Protein AF-A0AAV1GQ36-F1 (afdb_monomer_lite)

Organism: Xyrichtys novacula (NCBI:txid13765)

Radius of gyration: 69.67 Å; chains: 1; bounding box: 170×69×210 Å

Structure (mmCIF, N/CA/C/O backbone):
data_AF-A0AAV1GQ36-F1
#
_entry.id   AF-A0AAV1GQ36-F1
#
loop_
_atom_site.group_PDB
_atom_site.id
_atom_site.type_symbol
_atom_site.label_atom_id
_atom_site.label_alt_id
_atom_site.label_comp_id
_atom_site.label_asym_id
_atom_site.label_entity_id
_atom_site.label_seq_id
_atom_site.pdbx_PDB_ins_code
_atom_site.Cartn_x
_atom_site.Cartn_y
_atom_site.Cartn_z
_atom_site.occupancy
_atom_site.B_iso_or_equiv
_atom_site.auth_seq_id
_atom_site.auth_comp_id
_atom_site.auth_asym_id
_atom_site.auth_atom_id
_atom_site.pdbx_PDB_model_num
ATOM 1 N N . MET A 1 1 ? -70.014 -0.701 8.619 1.00 39.78 1 MET A N 1
ATOM 2 C CA . MET A 1 1 ? -69.389 0.276 7.698 1.00 39.78 1 MET A CA 1
ATOM 3 C C . MET A 1 1 ? -68.116 -0.333 7.129 1.00 39.78 1 MET A C 1
ATOM 5 O O . MET A 1 1 ? -67.478 -1.120 7.813 1.00 39.78 1 MET A O 1
ATOM 9 N N . LYS A 1 2 ? -67.851 -0.074 5.847 1.00 36.38 2 LYS A N 1
ATOM 10 C CA . LYS A 1 2 ? -66.906 -0.788 4.976 1.00 36.38 2 LYS A CA 1
ATOM 11 C C . LYS A 1 2 ? -65.438 -0.656 5.420 1.00 36.38 2 LYS A C 1
ATOM 13 O O . LYS A 1 2 ? -64.993 0.421 5.794 1.00 36.38 2 LYS A O 1
ATOM 18 N N . THR A 1 3 ? -64.705 -1.758 5.288 1.00 39.88 3 THR A N 1
ATOM 19 C CA . THR A 1 3 ? -63.235 -1.876 5.247 1.00 39.88 3 THR A CA 1
ATOM 20 C C . THR A 1 3 ? -62.579 -0.976 4.193 1.00 39.88 3 THR A C 1
ATOM 22 O O . THR A 1 3 ? -63.146 -0.843 3.106 1.00 39.88 3 THR A O 1
ATOM 25 N N . PRO A 1 4 ? -61.300 -0.601 4.390 1.00 42.28 4 PRO A N 1
ATOM 26 C CA . PRO A 1 4 ? -60.340 -0.498 3.302 1.00 42.28 4 PRO A CA 1
ATOM 27 C C . PRO A 1 4 ? -59.207 -1.523 3.506 1.00 42.28 4 PRO A C 1
ATOM 29 O O . PRO A 1 4 ? -58.117 -1.211 3.969 1.00 42.28 4 PRO A O 1
ATOM 32 N N . GLN A 1 5 ? -59.471 -2.782 3.149 1.00 40.34 5 GLN A N 1
ATOM 33 C CA . GLN A 1 5 ? -58.431 -3.738 2.757 1.00 40.34 5 GLN A CA 1
ATOM 34 C C . GLN A 1 5 ? -58.323 -3.647 1.235 1.00 40.34 5 GLN A C 1
ATOM 36 O O . GLN A 1 5 ? -59.136 -4.274 0.561 1.00 40.34 5 GLN A O 1
ATOM 41 N N . LYS A 1 6 ? -57.393 -2.851 0.687 1.00 45.16 6 LYS A N 1
ATOM 42 C CA . LYS A 1 6 ? -56.915 -2.965 -0.711 1.00 45.16 6 LYS A CA 1
ATOM 43 C C . LYS A 1 6 ? -55.876 -1.891 -1.058 1.00 45.16 6 LYS A C 1
ATOM 45 O O . LYS A 1 6 ? -56.090 -1.126 -1.976 1.00 45.16 6 LYS A O 1
ATOM 50 N N . GLU A 1 7 ? -54.732 -1.848 -0.375 1.00 39.84 7 GLU A N 1
ATOM 51 C CA . GLU A 1 7 ? -53.560 -1.146 -0.941 1.00 39.84 7 GLU A CA 1
ATOM 52 C C . GLU A 1 7 ? -52.252 -1.494 -0.225 1.00 39.84 7 GLU A C 1
ATOM 54 O O . GLU A 1 7 ? -51.577 -0.646 0.325 1.00 39.84 7 GLU A O 1
ATOM 59 N N . CYS A 1 8 ? -51.889 -2.779 -0.178 1.00 35.12 8 CYS A N 1
ATOM 60 C CA . CYS A 1 8 ? -50.543 -3.188 0.263 1.00 35.12 8 CYS A CA 1
ATOM 61 C C . CYS A 1 8 ? -50.135 -4.562 -0.300 1.00 35.12 8 CYS A C 1
ATOM 63 O O . CYS A 1 8 ? -49.409 -5.321 0.330 1.00 35.12 8 CYS A O 1
ATOM 65 N N . ARG A 1 9 ? -50.623 -4.932 -1.494 1.00 39.19 9 ARG A N 1
ATOM 66 C CA . ARG A 1 9 ? -50.163 -6.146 -2.207 1.00 39.19 9 ARG A CA 1
ATOM 67 C C . ARG A 1 9 ? -49.151 -5.861 -3.325 1.00 39.19 9 ARG A C 1
ATOM 69 O O . ARG A 1 9 ? -48.693 -6.800 -3.962 1.00 39.19 9 ARG A O 1
ATOM 76 N N . GLY A 1 10 ? -48.768 -4.598 -3.535 1.00 38.41 10 GLY A N 1
ATOM 77 C CA . GLY A 1 10 ? -47.842 -4.190 -4.601 1.00 38.41 10 GLY A CA 1
ATOM 78 C C . GLY A 1 10 ? -46.367 -4.052 -4.204 1.00 38.41 10 GLY A C 1
ATOM 79 O O . GLY A 1 10 ? -45.522 -3.996 -5.087 1.00 38.41 10 GLY A O 1
ATOM 80 N N . GLN A 1 11 ? -46.022 -4.016 -2.911 1.00 38.72 11 GLN A N 1
ATOM 81 C CA . GLN A 1 11 ? -44.650 -3.693 -2.469 1.00 38.72 11 GLN A CA 1
ATOM 82 C C . GLN A 1 11 ? -43.833 -4.888 -1.955 1.00 38.72 11 GLN A C 1
ATOM 84 O O . GLN A 1 11 ? -42.643 -4.746 -1.694 1.00 38.72 11 GLN A O 1
ATOM 89 N N . LEU A 1 12 ? -44.414 -6.092 -1.883 1.00 42.72 12 LEU A N 1
ATOM 90 C CA . LEU A 1 12 ? -43.691 -7.279 -1.403 1.00 42.72 12 LEU A CA 1
ATOM 91 C C . LEU A 1 12 ? -42.975 -8.087 -2.502 1.00 42.72 12 LEU A C 1
ATOM 93 O O . LEU A 1 12 ? -42.303 -9.064 -2.183 1.00 42.72 12 LEU A O 1
ATOM 97 N N . LEU A 1 13 ? -43.099 -7.709 -3.782 1.00 41.47 13 LEU A N 1
ATOM 98 C CA . LEU A 1 13 ? -42.441 -8.423 -4.891 1.00 41.47 13 LEU A CA 1
ATOM 99 C C . LEU A 1 13 ? -41.113 -7.802 -5.357 1.00 41.47 13 LEU A C 1
ATOM 101 O O . LEU A 1 13 ? -40.387 -8.451 -6.106 1.00 41.47 13 LEU A O 1
ATOM 105 N N . GLN A 1 14 ? -40.752 -6.601 -4.896 1.00 42.00 14 GLN A N 1
ATOM 106 C CA . GLN A 1 14 ? -39.452 -5.991 -5.211 1.00 42.00 14 GLN A CA 1
ATOM 107 C C . GLN A 1 14 ? -38.242 -6.512 -4.400 1.00 42.00 14 GLN A C 1
ATOM 109 O O . GLN A 1 14 ? -37.135 -6.460 -4.937 1.00 42.00 14 GLN A O 1
ATOM 114 N N . PRO A 1 15 ? -38.365 -7.085 -3.181 1.00 50.03 15 PRO A N 1
ATOM 115 C CA . PRO A 1 15 ? -37.188 -7.608 -2.478 1.00 50.03 15 PRO A CA 1
ATOM 116 C C . PRO A 1 15 ? -36.646 -8.913 -3.085 1.00 50.03 15 PRO A C 1
ATOM 118 O O . PRO A 1 15 ? -35.447 -9.174 -3.021 1.00 50.03 15 PRO A O 1
ATOM 121 N N . LEU A 1 16 ? -37.500 -9.749 -3.693 1.00 46.34 16 LEU A N 1
ATOM 122 C CA . LEU A 1 16 ? -37.088 -11.083 -4.154 1.00 46.34 16 LEU A CA 1
ATOM 123 C C . LEU A 1 16 ? -36.251 -11.068 -5.443 1.00 46.34 16 LEU A C 1
ATOM 125 O O . LEU A 1 16 ? -35.459 -11.987 -5.660 1.00 46.34 16 LEU A O 1
ATOM 129 N N . THR A 1 17 ? -36.389 -10.046 -6.290 1.00 51.72 17 THR A N 1
ATOM 130 C CA . THR A 1 17 ? -35.597 -9.920 -7.525 1.00 51.72 17 THR A CA 1
ATOM 131 C C . THR A 1 17 ? -34.164 -9.469 -7.237 1.00 51.72 17 THR A C 1
ATOM 133 O O . THR A 1 17 ? -33.229 -10.022 -7.816 1.00 51.72 17 THR A O 1
ATOM 136 N N . HIS A 1 18 ? -33.964 -8.569 -6.268 1.00 52.56 18 HIS A N 1
ATOM 137 C CA . HIS A 1 18 ? -32.628 -8.146 -5.828 1.00 52.56 18 HIS A CA 1
ATOM 138 C C . HIS A 1 18 ? -31.873 -9.232 -5.048 1.00 52.56 18 HIS A C 1
ATOM 140 O O . HIS A 1 18 ? -30.660 -9.359 -5.200 1.00 52.56 18 HIS A O 1
ATOM 146 N N . ILE A 1 19 ? -32.577 -10.069 -4.278 1.00 55.12 19 ILE A N 1
ATOM 147 C CA . ILE A 1 19 ? -31.962 -11.183 -3.535 1.00 55.12 19 ILE A CA 1
ATOM 148 C C . ILE A 1 19 ? -31.411 -12.260 -4.487 1.00 55.12 19 ILE A C 1
ATOM 150 O O . ILE A 1 19 ? -30.317 -12.778 -4.264 1.00 55.12 19 ILE A O 1
ATOM 154 N N . LYS A 1 20 ? -32.117 -12.561 -5.588 1.00 53.84 20 LYS A N 1
ATOM 155 C CA . LYS A 1 20 ? -31.629 -13.508 -6.608 1.00 53.84 20 LYS A CA 1
ATOM 156 C C . LYS A 1 20 ? -30.430 -12.968 -7.395 1.00 53.84 20 LYS A C 1
ATOM 158 O O . LYS A 1 20 ? -29.515 -13.734 -7.682 1.00 53.84 20 LYS A O 1
ATOM 163 N N . TYR A 1 21 ? -30.402 -11.666 -7.693 1.00 53.19 21 TYR A N 1
ATOM 164 C CA . TYR A 1 21 ? -29.265 -11.023 -8.367 1.00 53.19 21 TYR A CA 1
ATOM 165 C C . TYR A 1 21 ? -28.006 -10.969 -7.483 1.00 53.19 21 TYR A C 1
ATOM 167 O O . TYR A 1 21 ? -26.907 -11.227 -7.966 1.00 53.19 21 TYR A O 1
ATOM 175 N N . ALA A 1 22 ? -28.157 -10.702 -6.180 1.00 54.00 22 ALA A N 1
ATOM 176 C CA . ALA A 1 22 ? -27.039 -10.659 -5.233 1.00 54.00 22 ALA A CA 1
ATOM 177 C C . ALA A 1 22 ? -26.402 -12.042 -4.986 1.00 54.00 22 ALA A C 1
ATOM 179 O O . ALA A 1 22 ? -25.180 -12.146 -4.890 1.00 54.00 22 ALA A O 1
ATOM 180 N N . HIS A 1 23 ? -27.206 -13.112 -4.949 1.00 56.66 23 HIS A N 1
ATOM 181 C CA . HIS A 1 23 ? -26.699 -14.484 -4.825 1.00 56.66 23 HIS A CA 1
ATOM 182 C C . HIS A 1 23 ? -25.901 -14.938 -6.063 1.00 56.66 23 HIS A C 1
ATOM 184 O O . HIS A 1 23 ? -24.968 -15.725 -5.932 1.00 56.66 23 HIS A O 1
ATOM 190 N N . GLY A 1 24 ? -26.257 -14.461 -7.262 1.00 54.91 24 GLY A N 1
ATOM 191 C CA . GLY A 1 24 ? -25.599 -14.848 -8.517 1.00 54.91 24 GLY A CA 1
ATOM 192 C C . GLY A 1 24 ? -24.233 -14.196 -8.759 1.00 54.91 24 GLY A C 1
ATOM 193 O O . GLY A 1 24 ? -23.410 -14.777 -9.457 1.00 54.91 24 GLY A O 1
ATOM 194 N N . LEU A 1 25 ? -23.982 -13.015 -8.182 1.00 56.53 25 LEU A N 1
ATOM 195 C CA . LEU A 1 25 ? -22.730 -12.271 -8.369 1.00 56.53 25 LEU A CA 1
ATOM 196 C C . LEU A 1 25 ? -21.702 -12.538 -7.257 1.00 56.53 25 LEU A C 1
ATOM 198 O O . LEU A 1 25 ? -20.512 -12.582 -7.548 1.00 56.53 25 LEU A O 1
ATOM 202 N N . PHE A 1 26 ? -22.142 -12.747 -6.006 1.00 50.28 26 PHE A N 1
ATOM 203 C CA . PHE A 1 26 ? -21.248 -12.966 -4.855 1.00 50.28 26 PHE A CA 1
ATOM 204 C C . PHE A 1 26 ? -21.847 -13.955 -3.830 1.00 50.28 26 PHE A C 1
ATOM 206 O O . PHE A 1 26 ? -22.347 -13.545 -2.774 1.00 50.28 26 PHE A O 1
ATOM 213 N N . PRO A 1 27 ? -21.787 -15.272 -4.107 1.00 59.19 27 PRO A N 1
ATOM 214 C CA . PRO A 1 27 ? -22.403 -16.310 -3.273 1.00 59.19 27 PRO A CA 1
ATOM 215 C C . PRO A 1 27 ? -21.868 -16.336 -1.834 1.00 59.19 27 PRO A C 1
ATOM 217 O O . PRO A 1 27 ? -22.624 -16.574 -0.889 1.00 59.19 27 PRO A O 1
ATOM 220 N N . ASP A 1 28 ? -20.577 -16.054 -1.650 1.00 55.12 28 ASP A N 1
ATOM 221 C CA . ASP A 1 28 ? -19.912 -16.120 -0.344 1.00 55.12 28 ASP A CA 1
ATOM 222 C C . ASP A 1 28 ? -20.306 -14.962 0.576 1.00 55.12 28 ASP A C 1
ATOM 224 O O . ASP A 1 28 ? -20.561 -15.161 1.765 1.00 55.12 28 ASP A O 1
ATOM 228 N N . VAL A 1 29 ? -20.447 -13.756 0.020 1.00 61.28 29 VAL A N 1
ATOM 229 C CA . VAL A 1 29 ? -20.850 -12.556 0.771 1.00 61.28 29 VAL A CA 1
ATOM 230 C C . VAL A 1 29 ? -22.297 -12.687 1.246 1.00 61.28 29 VAL A C 1
ATOM 232 O O . VAL A 1 29 ? -22.615 -12.374 2.395 1.00 61.28 29 VAL A O 1
ATOM 235 N N . PHE A 1 30 ? -23.172 -13.226 0.394 1.00 66.94 30 PHE A N 1
ATOM 236 C CA . PHE A 1 30 ? -24.571 -13.464 0.734 1.00 66.94 30 PHE A CA 1
ATOM 237 C C . PHE A 1 30 ? -24.736 -14.576 1.783 1.00 66.94 30 PHE A C 1
ATOM 239 O O . PHE A 1 30 ? -25.481 -14.408 2.752 1.00 66.94 30 PHE A O 1
ATOM 246 N N . ASN A 1 31 ? -23.991 -15.680 1.659 1.00 59.09 31 ASN A N 1
ATOM 247 C CA . ASN A 1 31 ? -23.973 -16.738 2.673 1.00 59.09 31 ASN A CA 1
ATOM 248 C C . ASN A 1 31 ? -23.419 -16.247 4.018 1.00 59.09 31 ASN A C 1
ATOM 250 O O . ASN A 1 31 ? -23.929 -16.632 5.072 1.00 59.09 31 ASN A O 1
ATOM 254 N N . HIS A 1 32 ? -22.412 -15.371 4.004 1.00 65.06 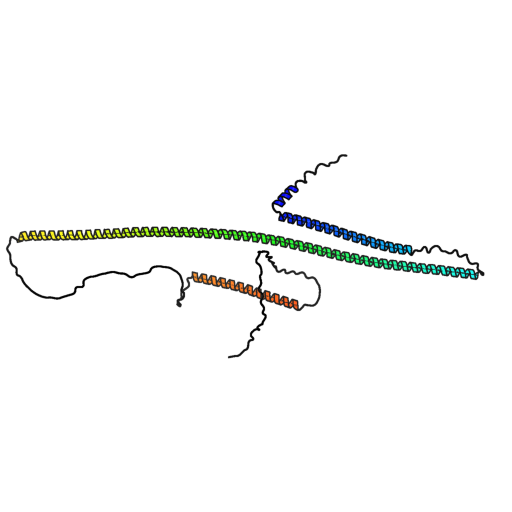32 HIS A N 1
ATOM 255 C CA . HIS A 1 32 ? -21.880 -14.755 5.217 1.00 65.06 32 HIS A CA 1
ATOM 256 C C . HIS A 1 32 ? -22.899 -13.810 5.876 1.00 65.06 32 HIS A C 1
ATOM 258 O O . HIS A 1 32 ? -23.087 -13.851 7.094 1.00 65.06 32 HIS A O 1
ATOM 264 N N . PHE A 1 33 ? -23.622 -13.013 5.084 1.00 65.69 33 PHE A N 1
ATOM 265 C CA . PHE A 1 33 ? -24.706 -12.160 5.572 1.00 65.69 33 PHE A CA 1
ATOM 266 C C . PHE A 1 33 ? -25.848 -12.979 6.190 1.00 65.69 33 PHE A C 1
ATOM 268 O O . PHE A 1 33 ? -26.255 -12.705 7.318 1.00 65.69 33 PHE A O 1
ATOM 275 N N . LEU A 1 34 ? -26.305 -14.043 5.522 1.00 63.66 34 LEU A N 1
ATOM 276 C CA . LEU A 1 34 ? -27.326 -14.952 6.056 1.00 63.66 34 LEU A CA 1
ATOM 277 C C . LEU A 1 34 ? -26.873 -15.655 7.337 1.00 63.66 34 LEU A C 1
ATOM 279 O O . LEU A 1 34 ? -27.647 -15.735 8.290 1.00 63.66 34 LEU A O 1
ATOM 283 N N . LYS A 1 35 ? -25.617 -16.118 7.400 1.00 62.22 35 LYS A N 1
ATOM 284 C CA . LYS A 1 35 ? -25.041 -16.673 8.634 1.00 62.22 35 LYS A CA 1
ATOM 285 C C . LYS A 1 35 ? -25.070 -15.651 9.764 1.00 62.22 35 LYS A C 1
ATOM 287 O O . LYS A 1 35 ? -25.457 -16.009 10.871 1.00 62.22 35 LYS A O 1
ATOM 292 N N . ARG A 1 36 ? -24.727 -14.390 9.492 1.00 61.44 36 ARG A N 1
ATOM 293 C CA . ARG A 1 36 ? -24.728 -13.313 10.492 1.00 61.44 36 ARG A CA 1
ATOM 294 C C . ARG A 1 36 ? -26.141 -12.957 10.956 1.00 61.44 36 ARG A C 1
ATOM 296 O O . ARG A 1 36 ? -26.355 -12.827 12.154 1.00 61.44 36 ARG A O 1
ATOM 303 N N . VAL A 1 37 ? -27.116 -12.887 10.048 1.00 61.72 37 VAL A N 1
ATOM 304 C CA . VAL A 1 37 ? -28.534 -12.663 10.387 1.00 61.72 37 VAL A CA 1
ATOM 305 C C . VAL A 1 37 ? -29.096 -13.825 11.210 1.00 61.72 37 VAL A C 1
ATOM 307 O O . VAL A 1 37 ? -29.755 -13.600 12.223 1.00 61.72 37 VAL A O 1
ATOM 310 N N . MET A 1 38 ? -28.791 -15.071 10.835 1.00 60.84 38 MET A N 1
ATOM 311 C CA . MET A 1 38 ? -29.192 -16.252 11.605 1.00 60.84 38 MET A CA 1
ATOM 312 C C . MET A 1 38 ? -28.519 -16.315 12.979 1.00 60.84 38 MET A C 1
ATOM 314 O O . MET A 1 38 ? -29.151 -16.764 13.931 1.00 60.84 38 MET A O 1
ATOM 318 N N . LEU A 1 39 ? -27.264 -15.869 13.095 1.00 61.69 39 LEU A N 1
ATOM 319 C CA . LEU A 1 39 ? -26.547 -15.805 14.368 1.00 61.69 39 LEU A CA 1
ATOM 320 C C . LEU A 1 39 ? -27.168 -14.748 15.289 1.00 61.69 39 LEU A C 1
ATOM 322 O O . LEU A 1 39 ? -27.527 -15.073 16.410 1.00 61.69 39 LEU A O 1
ATOM 326 N N . VAL A 1 40 ? -27.438 -13.542 14.777 1.00 59.97 40 VAL A N 1
ATOM 327 C CA . VAL A 1 40 ? -28.119 -12.474 15.533 1.00 59.97 40 VAL A CA 1
ATOM 328 C C . VAL A 1 40 ? -29.523 -12.902 15.968 1.00 59.97 40 VAL A C 1
ATOM 330 O O . VAL A 1 40 ? -29.928 -12.646 17.098 1.00 59.97 40 VAL A O 1
ATOM 333 N N . HIS A 1 41 ? -30.267 -13.603 15.109 1.00 64.25 41 HIS A N 1
ATOM 334 C CA . HIS A 1 41 ? -31.590 -14.118 15.463 1.00 64.25 41 HIS A CA 1
ATOM 335 C C . HIS A 1 41 ? -31.518 -15.271 16.481 1.00 64.25 41 HIS A C 1
ATOM 337 O O . HIS A 1 41 ? -32.409 -15.411 17.321 1.00 64.25 41 HIS A O 1
ATOM 343 N N . LYS A 1 42 ? -30.474 -16.111 16.431 1.00 59.62 42 LYS A N 1
ATOM 344 C CA . LYS A 1 42 ? -30.212 -17.122 17.465 1.00 59.62 42 LYS A CA 1
ATOM 345 C C . LYS A 1 42 ? -29.863 -16.461 18.793 1.00 59.62 42 LYS A C 1
ATOM 347 O O . LYS A 1 42 ? -30.484 -16.813 19.787 1.00 59.62 42 LYS A O 1
ATOM 352 N N . ASP A 1 43 ? -28.974 -15.475 18.797 1.00 66.81 43 ASP A N 1
ATOM 353 C CA . ASP A 1 43 ? -28.559 -14.753 20.001 1.00 66.81 43 ASP A CA 1
ATOM 354 C C . ASP A 1 43 ? -29.732 -13.992 20.631 1.00 66.81 43 ASP A C 1
ATOM 356 O O . ASP A 1 43 ? -29.927 -14.050 21.841 1.00 66.81 43 ASP A O 1
ATOM 360 N N . HIS A 1 44 ? -30.586 -13.358 19.819 1.00 63.34 44 HIS A N 1
ATOM 361 C CA . HIS A 1 44 ? -31.795 -12.693 20.308 1.00 63.34 44 HIS A CA 1
ATOM 362 C C . HIS A 1 44 ? -32.813 -13.686 20.891 1.00 63.34 44 HIS A C 1
ATOM 364 O O . HIS A 1 44 ? -33.415 -13.423 21.929 1.00 63.34 44 HIS A O 1
ATOM 370 N N . ARG A 1 45 ? -32.975 -14.863 20.270 1.00 64.56 45 ARG A N 1
ATOM 371 C CA . ARG A 1 45 ? -33.852 -15.923 20.789 1.00 64.56 45 ARG A CA 1
ATOM 372 C C . ARG A 1 45 ? -33.304 -16.547 22.073 1.00 64.56 45 ARG A C 1
ATOM 374 O O . ARG A 1 45 ? -34.094 -16.864 22.954 1.00 64.56 45 ARG A O 1
ATOM 381 N N . VAL A 1 46 ? -31.986 -16.714 22.183 1.00 61.88 46 VAL A N 1
ATOM 382 C CA . VAL A 1 46 ? -31.316 -17.164 23.412 1.00 61.88 46 VAL A CA 1
ATOM 383 C C . VAL A 1 46 ? -31.504 -16.123 24.511 1.00 61.88 46 VAL A C 1
ATOM 385 O O . VAL A 1 46 ? -31.953 -16.481 25.588 1.00 61.88 46 VAL A O 1
ATOM 388 N N . TYR A 1 47 ? -31.293 -14.840 24.218 1.00 63.62 47 TYR A N 1
ATOM 389 C CA . TYR A 1 47 ? -31.519 -13.748 25.166 1.00 63.62 47 TYR A CA 1
ATOM 390 C C . TYR A 1 47 ? -32.968 -13.696 25.682 1.00 63.62 47 TYR A C 1
ATOM 392 O O . TYR A 1 47 ? -33.196 -13.589 26.884 1.00 63.62 47 TYR A O 1
ATOM 400 N N . GLU A 1 48 ? -33.958 -13.835 24.795 1.00 64.94 48 GLU A N 1
ATOM 401 C CA . GLU A 1 48 ? -35.378 -13.913 25.169 1.00 64.94 48 GLU A CA 1
ATOM 402 C C . GLU A 1 48 ? -35.708 -15.159 26.007 1.00 64.94 48 GLU A C 1
ATOM 404 O O . GLU A 1 48 ? -36.534 -15.089 26.915 1.00 64.94 48 GLU A O 1
ATOM 409 N N . LEU A 1 49 ? -35.068 -16.300 25.733 1.00 60.78 49 LEU A N 1
ATOM 410 C CA . LEU A 1 49 ? -35.240 -17.524 26.522 1.00 60.78 49 LEU A CA 1
ATOM 411 C C . LEU A 1 49 ? -34.619 -17.385 27.914 1.00 60.78 49 LEU A C 1
ATOM 413 O O . LEU A 1 49 ? -35.293 -17.685 28.892 1.00 60.78 49 LEU A O 1
ATOM 417 N N . THR A 1 50 ? -33.400 -16.851 28.017 1.00 55.03 50 THR A N 1
ATOM 418 C CA . THR A 1 50 ? -32.725 -16.606 29.300 1.00 55.03 50 THR A CA 1
ATOM 419 C C . THR A 1 50 ? -33.492 -15.589 30.144 1.00 55.03 50 THR A C 1
ATOM 421 O O . THR A 1 50 ? -33.697 -15.806 31.333 1.00 55.03 50 THR A O 1
ATOM 424 N N . ARG A 1 51 ? -34.026 -14.526 29.528 1.00 62.59 51 ARG A N 1
ATOM 425 C CA . ARG A 1 51 ? -34.892 -13.554 30.211 1.00 62.59 51 ARG A CA 1
ATOM 426 C C . ARG A 1 51 ? -36.183 -14.194 30.734 1.00 62.59 51 ARG A C 1
ATOM 428 O O . ARG A 1 51 ? -36.618 -13.879 31.839 1.00 62.59 51 ARG A O 1
ATOM 435 N N . LYS A 1 52 ? -36.803 -15.087 29.955 1.00 66.56 52 LYS A N 1
ATOM 436 C CA . LYS A 1 52 ? -38.001 -15.831 30.381 1.00 66.56 52 LYS A CA 1
ATOM 437 C C . LYS A 1 52 ? -37.696 -16.842 31.485 1.00 66.56 52 LYS A C 1
ATOM 439 O O . LYS A 1 52 ? -38.519 -16.996 32.380 1.00 66.56 52 LYS A O 1
ATOM 444 N N . GLU A 1 53 ? -36.533 -17.491 31.457 1.00 63.84 53 GLU A N 1
ATOM 445 C CA . GLU A 1 53 ? -36.068 -18.379 32.531 1.00 63.84 53 GLU A CA 1
ATOM 446 C C . GLU A 1 53 ? -35.783 -17.612 33.829 1.00 63.84 53 GLU A C 1
ATOM 448 O O . GLU A 1 53 ? -36.207 -18.051 34.896 1.00 63.84 53 GLU A O 1
ATOM 453 N N . GLU A 1 54 ? -35.150 -16.437 33.760 1.00 64.12 54 GLU A N 1
ATOM 454 C CA . GLU A 1 54 ? -34.945 -15.566 34.927 1.00 64.12 54 GLU A CA 1
ATOM 455 C C . GLU A 1 54 ? -36.274 -15.065 35.506 1.00 64.12 54 GLU A C 1
ATOM 457 O O . GLU A 1 54 ? -36.474 -15.088 36.722 1.00 64.12 54 GLU A O 1
ATOM 462 N N . GLN A 1 55 ? -37.218 -14.675 34.645 1.00 60.50 55 GLN A N 1
ATOM 463 C CA . GLN A 1 55 ? -38.547 -14.236 35.068 1.00 60.50 55 GLN A CA 1
ATOM 464 C C . GLN A 1 55 ? -39.343 -15.379 35.719 1.00 60.50 55 GLN A C 1
ATOM 466 O O . GLN A 1 55 ? -39.913 -15.190 36.795 1.00 60.50 55 GLN A O 1
ATOM 471 N N . ALA A 1 56 ? -39.302 -16.584 35.142 1.00 64.94 56 ALA A N 1
ATOM 472 C CA . ALA A 1 56 ? -39.909 -17.777 35.729 1.00 64.94 56 ALA A CA 1
ATOM 473 C C . ALA A 1 56 ? -39.245 -18.169 37.063 1.00 64.94 56 ALA A C 1
ATOM 475 O O . ALA A 1 56 ? -39.932 -18.551 38.007 1.00 64.94 56 ALA A O 1
ATOM 476 N N . SER A 1 57 ? -37.921 -18.029 37.184 1.00 58.47 57 SER A N 1
ATOM 477 C CA . SER A 1 57 ? -37.182 -18.286 38.428 1.00 58.47 57 SER A CA 1
ATOM 478 C C . SER A 1 57 ? -37.576 -17.306 39.546 1.00 58.47 57 SER A C 1
ATOM 480 O O . SER A 1 57 ? -37.814 -17.717 40.686 1.00 58.47 57 SER A O 1
ATOM 482 N N . CYS A 1 58 ? -37.751 -16.020 39.219 1.00 61.22 58 CYS A N 1
ATOM 483 C CA . CYS A 1 58 ? -38.278 -15.012 40.144 1.00 61.22 58 CYS A CA 1
ATOM 484 C C . CYS A 1 58 ? -39.724 -15.305 40.578 1.00 61.22 58 CYS A C 1
ATOM 486 O O . CYS A 1 58 ? -40.042 -15.170 41.764 1.00 61.22 58 CYS A O 1
ATOM 488 N N . GLU A 1 59 ? -40.591 -15.740 39.662 1.00 68.81 59 GLU A N 1
ATOM 489 C CA . GLU A 1 59 ? -41.973 -16.131 39.975 1.00 68.81 59 GLU A CA 1
ATOM 490 C C . GLU A 1 59 ? -42.025 -17.372 40.876 1.00 68.81 59 GLU A C 1
ATOM 492 O O . GLU A 1 59 ? -42.733 -17.372 41.883 1.00 68.81 59 GLU A O 1
ATOM 497 N N . VAL A 1 60 ? -41.223 -18.403 40.589 1.00 66.31 60 VAL A N 1
ATOM 498 C CA . VAL A 1 60 ? -41.133 -19.617 41.418 1.00 66.31 60 VAL A CA 1
ATOM 499 C C . VAL A 1 60 ? -40.591 -19.294 42.812 1.00 66.31 60 VAL A C 1
ATOM 501 O O . VAL A 1 60 ? -41.150 -19.763 43.804 1.00 66.31 60 VAL A O 1
ATOM 504 N N . SER A 1 61 ? -39.562 -18.448 42.913 1.00 60.94 61 SER A N 1
ATOM 505 C CA . SER A 1 61 ? -39.010 -17.989 44.194 1.00 60.94 61 SER A CA 1
ATOM 506 C C . SER A 1 61 ? -40.039 -17.191 45.004 1.00 60.94 61 SER A C 1
ATOM 508 O O . SER A 1 61 ? -40.209 -17.424 46.204 1.00 60.94 61 SER A O 1
ATOM 510 N N . SER A 1 62 ? -40.806 -16.321 44.342 1.00 61.69 62 SER A N 1
ATOM 511 C CA . SER A 1 62 ? -41.893 -15.549 44.960 1.00 61.69 62 SER A CA 1
ATOM 512 C C . SER A 1 62 ? -43.039 -16.448 45.434 1.00 61.69 62 SER A C 1
ATOM 514 O O . SER A 1 62 ? -43.508 -16.302 46.560 1.00 61.69 62 SER A O 1
ATOM 516 N N . LEU A 1 63 ? -43.437 -17.448 44.640 1.00 67.25 63 LEU A N 1
ATOM 517 C CA . LEU A 1 63 ? -44.449 -18.445 45.013 1.00 67.25 63 LEU A CA 1
ATOM 518 C C . LEU A 1 63 ? -43.976 -19.377 46.133 1.00 67.25 63 LEU A C 1
ATOM 520 O O . LEU A 1 63 ? -44.783 -19.842 46.937 1.00 67.25 63 LEU A O 1
ATOM 524 N N . GLN A 1 64 ? -42.680 -19.678 46.206 1.00 64.56 64 GLN A N 1
ATOM 525 C CA . GLN A 1 64 ? -42.110 -20.507 47.264 1.00 64.56 64 GLN A CA 1
ATOM 526 C C . GLN A 1 64 ? -41.996 -19.735 48.581 1.00 64.56 64 GLN A C 1
ATOM 528 O O . GLN A 1 64 ? -42.316 -20.292 49.630 1.00 64.56 64 GLN A O 1
ATOM 533 N N . LYS A 1 65 ? -41.645 -18.442 48.530 1.00 70.75 65 LYS A N 1
ATOM 534 C CA . LYS A 1 65 ? -41.752 -17.520 49.672 1.00 70.75 65 LYS A CA 1
ATOM 535 C C . LYS A 1 65 ? -43.206 -17.346 50.113 1.00 70.75 65 LYS A C 1
ATOM 537 O O . LYS A 1 65 ? -43.481 -17.469 51.300 1.00 70.75 65 LYS A O 1
ATOM 542 N N . GLY A 1 66 ? -44.133 -17.176 49.167 1.00 70.75 66 GLY A N 1
ATOM 543 C CA . GLY A 1 66 ? -45.573 -17.104 49.422 1.00 70.75 66 GLY A CA 1
ATOM 544 C C . GLY A 1 66 ? -46.116 -18.365 50.095 1.00 70.75 66 GLY A C 1
ATOM 545 O O . GLY A 1 66 ? -46.764 -18.267 51.126 1.00 70.75 66 GLY A O 1
ATOM 546 N N . ARG A 1 67 ? -45.763 -19.562 49.606 1.00 71.25 67 ARG A N 1
ATOM 547 C CA . ARG A 1 67 ? -46.132 -20.837 50.251 1.00 71.25 67 ARG A CA 1
ATOM 548 C C . ARG A 1 67 ? -45.461 -21.046 51.607 1.00 71.25 67 ARG A C 1
ATOM 550 O O . ARG A 1 67 ? -46.035 -21.711 52.462 1.00 71.25 67 ARG A O 1
ATOM 557 N N . LYS A 1 68 ? -44.252 -20.520 51.820 1.00 69.56 68 LYS A N 1
ATOM 558 C CA . LYS A 1 68 ? -43.574 -20.576 53.123 1.00 69.56 68 LYS A CA 1
ATOM 559 C C . LYS A 1 68 ? -44.263 -19.651 54.130 1.00 69.56 68 LYS A C 1
ATOM 561 O O . LYS A 1 68 ? -44.545 -20.101 55.230 1.00 69.56 68 LYS A O 1
ATOM 566 N N . MET A 1 69 ? -44.626 -18.436 53.719 1.00 71.25 69 MET A N 1
ATOM 567 C CA . MET A 1 69 ? -45.473 -17.517 54.488 1.00 71.25 69 MET A CA 1
ATOM 568 C C . MET A 1 69 ? -46.851 -18.119 54.765 1.00 71.25 69 MET A C 1
ATOM 570 O O . MET A 1 69 ? -47.287 -18.103 55.903 1.00 71.25 69 MET A O 1
ATOM 574 N N . GLU A 1 70 ? -47.506 -18.728 53.774 1.00 71.12 70 GLU A N 1
ATOM 575 C CA . GLU A 1 70 ? -48.804 -19.388 53.954 1.00 71.12 70 GLU A CA 1
ATOM 576 C C . GLU A 1 70 ? -48.706 -20.580 54.913 1.00 71.12 70 GLU A C 1
ATOM 578 O O . GLU A 1 70 ? -49.623 -20.800 55.689 1.00 71.12 70 GLU A O 1
ATOM 583 N N . LYS A 1 71 ? -47.594 -21.329 54.913 1.00 71.44 71 LYS A N 1
ATOM 584 C CA . LYS A 1 71 ? -47.332 -22.386 55.904 1.00 71.44 71 LYS A CA 1
ATOM 585 C C . LYS A 1 71 ? -47.064 -21.833 57.300 1.00 71.44 71 LYS A C 1
ATOM 587 O O . LYS A 1 71 ? -47.505 -22.448 58.257 1.00 71.44 71 LYS A O 1
ATOM 592 N N . VAL A 1 72 ? -46.372 -20.701 57.421 1.00 67.88 72 VAL A N 1
ATOM 593 C CA . VAL A 1 72 ? -46.145 -20.022 58.708 1.00 67.88 72 VAL A CA 1
ATOM 594 C C . VAL A 1 72 ? -47.455 -19.442 59.245 1.00 67.88 72 VAL A C 1
ATOM 596 O O . VAL A 1 72 ? -47.756 -19.627 60.414 1.00 67.88 72 VAL A O 1
ATOM 599 N N . LEU A 1 73 ? -48.285 -18.845 58.386 1.00 65.06 73 LEU A N 1
ATOM 600 C CA . LEU A 1 73 ? -49.638 -18.388 58.714 1.00 65.06 73 LEU A CA 1
ATOM 601 C C . LEU A 1 73 ? -50.576 -19.555 59.033 1.00 65.06 73 LEU A C 1
ATOM 603 O O . LEU A 1 73 ? -51.325 -19.464 59.995 1.00 65.06 73 LEU A O 1
ATOM 607 N N . LYS A 1 74 ? -50.520 -20.664 58.283 1.00 65.50 74 LYS A N 1
ATOM 608 C CA . LYS A 1 74 ? -51.280 -21.883 58.594 1.00 65.50 74 LYS A CA 1
ATOM 609 C C . LYS A 1 74 ? -50.822 -22.508 59.895 1.00 65.50 74 LYS A C 1
ATOM 611 O O . LYS A 1 74 ? -51.683 -22.820 60.682 1.00 65.50 74 LYS A O 1
ATOM 616 N N . HIS A 1 75 ? -49.528 -22.628 60.181 1.00 60.34 75 HIS A N 1
ATOM 617 C CA . HIS A 1 75 ? -49.069 -23.095 61.493 1.00 60.34 75 HIS A CA 1
ATOM 618 C C . HIS A 1 75 ? -49.384 -22.099 62.614 1.00 60.34 75 HIS A C 1
ATOM 620 O O . HIS A 1 75 ? -49.677 -22.528 63.719 1.00 60.34 75 HIS A O 1
ATOM 626 N N . GLY A 1 76 ? -49.405 -20.792 62.344 1.00 55.81 76 GLY A N 1
ATOM 627 C CA . GLY A 1 76 ? -49.887 -19.784 63.293 1.00 55.81 76 GLY A CA 1
ATOM 628 C C . GLY A 1 76 ? -51.397 -19.861 63.552 1.00 55.81 76 GLY A C 1
ATOM 629 O O . GLY A 1 76 ? -51.833 -19.552 64.652 1.00 55.81 76 GLY A O 1
ATOM 630 N N . LEU A 1 77 ? -52.186 -20.307 62.567 1.00 53.25 77 LEU A N 1
ATOM 631 C CA . LEU A 1 77 ? -53.639 -20.511 62.663 1.00 53.25 77 LEU A CA 1
ATOM 632 C C . LEU A 1 77 ? -54.033 -21.931 63.111 1.00 53.25 77 LEU A C 1
ATOM 634 O O . LEU A 1 77 ? -55.108 -22.115 63.657 1.00 53.25 77 LEU A O 1
ATOM 638 N N . GLU A 1 78 ? -53.183 -22.933 62.891 1.00 48.91 78 GLU A N 1
ATOM 639 C CA . GLU A 1 78 ? -53.386 -24.349 63.240 1.00 48.91 78 GLU A CA 1
ATOM 640 C C . GLU A 1 78 ? -52.834 -24.653 64.641 1.00 48.91 78 GLU A C 1
ATOM 642 O O . GLU A 1 78 ? -53.360 -25.522 65.322 1.00 48.91 78 GLU A O 1
ATOM 647 N N . ASN A 1 79 ? -51.868 -23.859 65.128 1.00 43.53 79 ASN A N 1
ATOM 648 C CA . ASN A 1 79 ? -51.547 -23.756 66.558 1.00 43.53 79 ASN A CA 1
ATOM 649 C C . ASN A 1 79 ? -52.472 -22.780 67.302 1.00 43.53 79 ASN A C 1
ATOM 651 O O . ASN A 1 79 ? -52.360 -22.629 68.515 1.00 43.53 79 ASN A O 1
ATOM 655 N N . GLN A 1 80 ? -53.410 -22.147 66.594 1.00 41.22 80 GLN A N 1
ATOM 656 C CA . GLN A 1 80 ? -54.577 -21.523 67.201 1.00 41.22 80 GLN A CA 1
ATOM 657 C C . GLN A 1 80 ? -55.673 -22.594 67.306 1.00 41.22 80 GLN A C 1
ATOM 659 O O . GLN A 1 80 ? -56.730 -22.517 66.682 1.00 41.22 80 GLN A O 1
ATOM 664 N N . GLU A 1 81 ? -55.392 -23.631 68.102 1.00 37.88 81 GLU A N 1
ATOM 665 C CA . GLU A 1 81 ? -56.445 -24.415 68.747 1.00 37.88 81 GLU A CA 1
ATOM 666 C C . GLU A 1 81 ? -57.456 -23.421 69.348 1.00 37.88 81 GLU A C 1
ATOM 668 O O . GLU A 1 81 ? -57.040 -22.402 69.920 1.00 37.88 81 GLU A O 1
ATOM 673 N N . PRO A 1 82 ? -58.773 -23.657 69.237 1.00 42.94 82 PRO A N 1
ATOM 674 C CA . PRO A 1 82 ? -59.774 -22.817 69.870 1.00 42.94 82 PRO A CA 1
ATOM 675 C C . PRO A 1 82 ? -59.747 -23.069 71.384 1.00 42.94 82 PRO A C 1
ATOM 677 O O . PRO A 1 82 ? -60.687 -23.596 71.968 1.00 42.94 82 PRO A O 1
ATOM 680 N N . GLY A 1 83 ? -58.682 -22.639 72.058 1.00 38.56 83 GLY A N 1
ATOM 681 C CA . GLY A 1 83 ? -58.586 -22.528 73.510 1.00 38.56 83 GLY A CA 1
ATOM 682 C C . GLY A 1 83 ? -59.415 -21.353 74.031 1.00 38.56 83 GLY A C 1
ATOM 683 O O . GLY A 1 83 ? -58.954 -20.572 74.853 1.00 38.56 83 GLY A O 1
ATOM 684 N N . CYS A 1 84 ? -60.625 -21.169 73.507 1.00 37.78 84 CYS A N 1
ATOM 685 C CA . CYS A 1 84 ? -61.590 -20.200 74.006 1.00 37.78 84 CYS A CA 1
ATOM 686 C C . CYS A 1 84 ? -63.006 -20.779 73.931 1.00 37.78 84 CYS A C 1
ATOM 688 O O . CYS A 1 84 ? -63.917 -20.167 73.386 1.00 37.78 84 CYS A O 1
ATOM 690 N N . SER A 1 85 ? -63.196 -21.982 74.471 1.00 41.47 85 SER A N 1
ATOM 691 C CA . SER A 1 85 ? -64.501 -22.427 74.967 1.00 41.47 85 SER A CA 1
ATOM 692 C C . SER A 1 85 ? -64.360 -23.678 75.831 1.00 41.47 85 SER A C 1
ATOM 694 O O . SER A 1 85 ? -64.835 -24.743 75.466 1.00 41.47 85 SER A O 1
ATOM 696 N N . ASP A 1 86 ? -63.724 -23.537 76.987 1.00 38.50 86 ASP A N 1
ATOM 697 C CA . ASP A 1 86 ? -64.152 -24.288 78.168 1.00 38.50 86 ASP A CA 1
ATOM 698 C C . ASP A 1 86 ? -63.936 -23.392 79.387 1.00 38.50 86 ASP A C 1
ATOM 700 O O . ASP A 1 86 ? -63.103 -23.605 80.263 1.00 38.50 86 ASP A O 1
ATOM 704 N N . MET A 1 87 ? -64.711 -22.303 79.430 1.00 43.53 87 MET A N 1
ATOM 705 C CA . MET A 1 87 ? -65.157 -21.812 80.729 1.00 43.53 87 MET A CA 1
ATOM 706 C C . MET A 1 87 ? -66.124 -22.876 81.229 1.00 43.53 87 MET A C 1
ATOM 708 O O . MET A 1 87 ? -67.340 -22.737 81.055 1.00 43.53 87 MET A O 1
ATOM 712 N N . ASP A 1 88 ? -65.562 -23.961 81.768 1.00 46.22 88 ASP A N 1
ATOM 713 C CA . ASP A 1 88 ? -66.281 -24.904 82.600 1.00 46.22 88 ASP A CA 1
ATOM 714 C C . ASP A 1 88 ? -67.168 -24.054 83.499 1.00 46.22 88 ASP A C 1
ATOM 716 O O . ASP A 1 88 ? -66.700 -23.212 84.274 1.00 46.22 88 ASP A O 1
ATOM 720 N N . LYS A 1 89 ? -68.480 -24.197 83.320 1.00 47.06 89 LYS A N 1
ATOM 721 C CA . LYS A 1 89 ? -69.464 -23.665 84.253 1.00 47.06 89 LYS A CA 1
ATOM 722 C C . LYS A 1 89 ? -69.297 -24.476 85.532 1.00 47.06 89 LYS A C 1
ATOM 724 O O . LYS A 1 89 ? -70.114 -25.349 85.816 1.00 47.06 89 LYS A O 1
ATOM 729 N N . GLU A 1 90 ? -68.219 -24.226 86.269 1.00 54.12 90 GLU A N 1
ATOM 730 C CA . GLU A 1 90 ? -68.030 -24.744 87.610 1.00 54.12 90 GLU A CA 1
ATOM 731 C C . GLU A 1 90 ? -69.236 -24.257 88.408 1.00 54.12 90 GLU A C 1
ATOM 733 O O . GLU A 1 90 ? -69.428 -23.061 88.647 1.00 54.12 90 GLU A O 1
ATOM 738 N N . MET A 1 91 ? -70.121 -25.202 88.737 1.00 57.12 91 MET A N 1
ATOM 739 C CA . MET A 1 91 ? -71.124 -25.016 89.772 1.00 57.12 91 MET A CA 1
ATOM 740 C C . MET A 1 91 ? -70.423 -24.361 90.956 1.00 57.12 91 MET A C 1
ATOM 742 O O . MET A 1 91 ? -69.515 -24.974 91.513 1.00 57.12 91 MET A O 1
ATOM 746 N N . ILE A 1 92 ? -70.844 -23.146 91.323 1.00 65.56 92 ILE A N 1
ATOM 747 C CA . ILE A 1 92 ? -70.338 -22.446 92.507 1.00 65.56 92 ILE A CA 1
ATOM 748 C C . ILE A 1 92 ? -70.404 -23.444 93.673 1.00 65.56 92 ILE A C 1
ATOM 750 O O . ILE A 1 92 ? -71.513 -23.872 94.029 1.00 65.56 92 ILE A O 1
ATOM 754 N N . PRO A 1 93 ? -69.254 -23.881 94.216 1.00 71.12 93 PRO A N 1
ATOM 755 C CA . PRO A 1 93 ? -69.234 -24.882 95.270 1.00 71.12 93 PRO A CA 1
ATOM 756 C C . PRO A 1 93 ? -70.046 -24.385 96.470 1.00 71.12 93 PRO A C 1
ATOM 758 O O . PRO A 1 93 ? -70.023 -23.202 96.797 1.00 71.12 93 PRO A O 1
ATOM 761 N N . LYS A 1 94 ? -70.810 -25.260 97.132 1.00 72.06 94 LYS A N 1
ATOM 762 C CA . LYS A 1 94 ? -71.501 -24.878 98.374 1.00 72.06 94 LYS A CA 1
ATOM 763 C C . LYS A 1 94 ? -70.482 -24.836 99.510 1.00 72.06 94 LYS A C 1
ATOM 765 O O . LYS A 1 94 ? -69.905 -25.867 99.838 1.00 72.06 94 LYS A O 1
ATOM 770 N N . PHE A 1 95 ? -70.304 -23.665 100.110 1.00 79.44 95 PHE A N 1
ATOM 771 C CA . PHE A 1 95 ? -69.334 -23.428 101.181 1.00 79.44 95 PHE A CA 1
ATOM 772 C C . PHE A 1 95 ? -69.919 -23.773 102.554 1.00 79.44 95 PHE A C 1
ATOM 774 O O . PHE A 1 95 ? -71.091 -23.493 102.822 1.00 79.44 95 PHE A O 1
ATOM 781 N N . ALA A 1 96 ? -69.118 -24.369 103.440 1.00 76.75 96 ALA A N 1
ATOM 782 C CA . ALA A 1 96 ? -69.541 -24.689 104.805 1.00 76.75 96 ALA A CA 1
ATOM 783 C C . ALA A 1 96 ? -69.471 -23.464 105.741 1.00 76.75 96 ALA A C 1
ATOM 785 O O . ALA A 1 96 ? -70.065 -23.463 106.820 1.00 76.75 96 ALA A O 1
ATOM 786 N N . SER A 1 97 ? -68.759 -22.414 105.322 1.00 81.12 97 SER A N 1
ATOM 787 C CA . SER A 1 97 ? -68.497 -21.182 106.068 1.00 81.12 97 SER A CA 1
ATOM 788 C C . SER A 1 97 ? -68.309 -20.001 105.107 1.00 81.12 97 SER A C 1
ATOM 790 O O . SER A 1 97 ? -67.793 -20.172 104.004 1.00 81.12 97 SER A O 1
ATOM 792 N N . LYS A 1 98 ? -68.668 -18.782 105.539 1.00 80.50 98 LYS A N 1
ATOM 793 C CA . LYS A 1 98 ? -68.377 -17.552 104.777 1.00 80.50 98 LYS A CA 1
ATOM 794 C C . LYS A 1 98 ? -66.877 -17.324 104.557 1.00 80.50 98 LYS A C 1
ATOM 796 O O . LYS A 1 98 ? -66.514 -16.740 103.544 1.00 80.50 98 LYS A O 1
ATOM 801 N N . ASP A 1 99 ? -66.018 -17.779 105.470 1.00 82.12 99 ASP A N 1
ATOM 802 C CA . ASP A 1 99 ? -64.563 -17.656 105.303 1.00 82.12 99 ASP A CA 1
ATOM 803 C C . ASP A 1 99 ? -64.045 -18.574 104.184 1.00 82.12 99 ASP A C 1
ATOM 805 O O . ASP A 1 99 ? -63.195 -18.168 103.398 1.00 82.12 99 ASP A O 1
ATOM 809 N N . GLU A 1 100 ? -64.625 -19.769 104.037 1.00 83.00 100 GLU A N 1
ATOM 810 C CA . GLU A 1 100 ? -64.271 -20.726 102.977 1.00 83.00 100 GLU A CA 1
ATOM 811 C C . GLU A 1 100 ? -64.703 -20.223 101.586 1.00 83.00 100 GLU A C 1
ATOM 813 O O . GLU A 1 100 ? -63.972 -20.374 100.608 1.00 83.00 100 GLU A O 1
ATOM 818 N N . GLU A 1 101 ? -65.852 -19.542 101.505 1.00 82.50 101 GLU A N 1
ATOM 819 C CA . GLU A 1 101 ? -66.303 -18.837 100.297 1.00 82.50 101 GLU A CA 1
ATOM 820 C C . GLU A 1 101 ? -65.343 -17.706 99.900 1.00 82.50 101 GLU A C 1
ATOM 822 O O . GLU A 1 101 ? -64.956 -17.581 98.735 1.00 82.50 101 GLU A O 1
ATOM 827 N N . VAL A 1 102 ? -64.923 -16.891 100.872 1.00 85.19 102 VAL A N 1
ATOM 828 C CA . VAL A 1 102 ? -63.976 -15.791 100.649 1.00 85.19 102 VAL A CA 1
ATOM 829 C C . VAL A 1 102 ? -62.618 -16.321 100.184 1.00 85.19 102 VAL A C 1
ATOM 831 O O . VAL A 1 102 ? -62.026 -15.747 99.268 1.00 85.19 102 VAL A O 1
ATOM 834 N N . ASP A 1 103 ? -62.126 -17.409 100.770 1.00 86.31 103 ASP A N 1
ATOM 835 C CA . ASP A 1 103 ? -60.838 -18.000 100.402 1.00 86.31 103 ASP A CA 1
ATOM 836 C C . ASP A 1 103 ? -60.877 -18.715 99.043 1.00 86.31 103 ASP A C 1
ATOM 838 O O . ASP A 1 103 ? -59.899 -18.630 98.289 1.00 86.31 103 ASP A O 1
ATOM 842 N N . TYR A 1 104 ? -62.008 -19.324 98.664 1.00 86.56 104 TYR A N 1
ATOM 843 C CA . TYR A 1 104 ? -62.221 -19.856 97.313 1.00 86.56 104 TYR A CA 1
ATOM 844 C C . TYR A 1 104 ? -62.194 -18.740 96.262 1.00 86.56 104 TYR A C 1
ATOM 846 O O . TYR A 1 104 ? -61.400 -18.801 95.323 1.00 86.56 104 TYR A O 1
ATOM 854 N N . TRP A 1 105 ? -62.984 -17.674 96.433 1.00 87.50 105 TRP A N 1
ATOM 855 C CA . TRP A 1 105 ? -63.008 -16.566 95.471 1.00 87.50 105 TRP A CA 1
ATOM 856 C C . TRP A 1 105 ? -61.688 -15.787 95.425 1.00 87.50 105 TRP A C 1
ATOM 858 O O . TRP A 1 105 ? -61.283 -15.352 94.347 1.00 87.50 105 TRP A O 1
ATOM 868 N N . LYS A 1 106 ? -60.968 -15.651 96.550 1.00 89.62 106 LYS A N 1
ATOM 869 C CA . LYS A 1 106 ? -59.603 -15.091 96.565 1.00 89.62 106 LYS A CA 1
ATOM 870 C C . LYS A 1 106 ? -58.636 -15.960 95.771 1.00 89.62 106 LYS A C 1
ATOM 872 O O . LYS A 1 106 ? -57.912 -15.430 94.934 1.00 89.62 106 LYS A O 1
ATOM 877 N N . SER A 1 107 ? -58.637 -17.271 96.011 1.00 89.75 107 SER A N 1
ATOM 878 C CA . SER A 1 107 ? -57.829 -18.247 95.269 1.00 89.75 107 SER A CA 1
ATOM 879 C C . SER A 1 107 ? -58.138 -18.209 93.770 1.00 89.75 107 SER A C 1
ATOM 881 O O . SER A 1 107 ? -57.221 -18.153 92.951 1.00 89.75 107 SER A O 1
ATOM 883 N N . GLN A 1 108 ? -59.420 -18.145 93.403 1.00 88.56 108 GLN A N 1
ATOM 884 C CA . GLN A 1 108 ? -59.865 -18.081 92.015 1.00 88.56 108 GLN A CA 1
ATOM 885 C C . GLN A 1 108 ? -59.474 -16.758 91.337 1.00 88.56 108 GLN A C 1
ATOM 887 O O . GLN A 1 108 ? -58.968 -16.762 90.215 1.00 88.56 108 GLN A O 1
ATOM 892 N N . ALA A 1 109 ? -59.619 -15.624 92.029 1.00 90.62 109 ALA A N 1
ATOM 893 C CA . ALA A 1 109 ? -59.143 -14.329 91.546 1.00 90.62 109 ALA A CA 1
ATOM 894 C C . ALA A 1 109 ? -57.615 -14.306 91.380 1.00 90.62 109 ALA A C 1
ATOM 896 O O . ALA A 1 109 ? -57.115 -13.758 90.398 1.00 90.62 109 ALA A O 1
ATOM 897 N N . LEU A 1 110 ? -56.865 -14.935 92.296 1.00 93.31 110 LEU A N 1
ATOM 898 C CA . LEU A 1 110 ? -55.412 -15.079 92.181 1.00 93.31 110 LEU A CA 1
ATOM 899 C C . LEU A 1 110 ? -55.027 -15.934 90.965 1.00 93.31 110 LEU A C 1
ATOM 901 O O . LEU A 1 110 ? -54.102 -15.572 90.242 1.00 93.31 110 LEU A O 1
ATOM 905 N N . LYS A 1 111 ? -55.755 -17.031 90.714 1.00 93.44 111 LYS A N 1
ATOM 906 C CA . LYS A 1 111 ? -55.556 -17.913 89.554 1.00 93.44 111 LYS A CA 1
ATOM 907 C C . LYS A 1 111 ? -55.814 -17.177 88.238 1.00 93.44 111 LYS A C 1
ATOM 909 O O . LYS A 1 111 ? -54.969 -17.237 87.352 1.00 93.44 111 LYS A O 1
ATOM 914 N N . TYR A 1 112 ? -56.921 -16.439 88.120 1.00 89.69 112 TYR A N 1
ATOM 915 C CA . TYR A 1 112 ? -57.204 -15.633 86.925 1.00 89.69 112 TYR A CA 1
ATOM 916 C C . TYR A 1 112 ? -56.221 -14.479 86.746 1.00 89.69 112 TYR A C 1
ATOM 918 O O . TYR A 1 112 ? -55.801 -14.214 85.625 1.00 89.69 112 TYR A O 1
ATOM 926 N N . LYS A 1 113 ? -55.806 -13.818 87.835 1.00 93.44 113 LYS A N 1
ATOM 927 C CA . LYS A 1 113 ? -54.759 -12.794 87.776 1.00 93.44 113 LYS A CA 1
ATOM 928 C C . LYS A 1 113 ? -53.457 -13.381 87.238 1.00 93.44 113 LYS A C 1
ATOM 930 O O . LYS A 1 113 ? -52.875 -12.786 86.340 1.00 93.44 113 LYS A O 1
ATOM 935 N N . LYS A 1 114 ? -53.031 -14.535 87.760 1.00 94.75 114 LYS A N 1
ATOM 936 C CA . LYS A 1 114 ? -51.832 -15.227 87.285 1.00 94.75 114 LYS A CA 1
ATOM 937 C C . LYS A 1 114 ? -51.969 -15.626 85.816 1.00 94.75 114 LYS A C 1
ATOM 939 O O . LYS A 1 114 ? -51.120 -15.265 85.026 1.00 94.75 114 LYS A O 1
ATOM 944 N N . SER A 1 115 ? -53.078 -16.254 85.426 1.00 91.00 115 SER A N 1
ATOM 945 C CA . SER A 1 115 ? -53.326 -16.627 84.026 1.00 91.00 115 SER A CA 1
ATOM 946 C C . SER A 1 115 ? -53.344 -15.421 83.077 1.00 91.00 115 SER A C 1
ATOM 948 O O . SER A 1 115 ? -52.855 -15.524 81.959 1.00 91.00 115 SER A O 1
ATOM 950 N N . CYS A 1 116 ? -53.871 -14.274 83.514 1.00 92.38 116 CYS A N 1
ATOM 951 C CA . CYS A 1 116 ? -53.824 -13.032 82.744 1.00 92.38 116 CYS A CA 1
ATOM 952 C C . CYS A 1 116 ? -52.397 -12.476 82.627 1.00 92.38 116 CYS A C 1
ATOM 954 O O . CYS A 1 116 ? -52.056 -11.924 81.587 1.00 92.38 116 CYS A O 1
ATOM 956 N N . GLN A 1 117 ? -51.585 -12.599 83.683 1.00 94.00 117 GLN A N 1
ATOM 957 C CA . GLN A 1 117 ? -50.171 -12.213 83.661 1.00 94.00 117 GLN A CA 1
ATOM 958 C C . GLN A 1 117 ? -49.369 -13.127 82.732 1.00 94.00 117 GLN A C 1
ATOM 960 O O . GLN A 1 117 ? -48.692 -12.616 81.851 1.00 94.00 117 GLN A O 1
ATOM 965 N N . ASP A 1 118 ? -49.529 -14.446 82.852 1.00 91.69 118 ASP A N 1
ATOM 966 C CA . ASP A 1 118 ? -48.849 -15.434 82.009 1.00 91.69 118 ASP A CA 1
ATOM 967 C C . ASP A 1 118 ? -49.186 -15.205 80.515 1.00 91.69 118 ASP A C 1
ATOM 969 O O . ASP A 1 118 ? -48.293 -15.144 79.676 1.00 91.69 118 ASP A O 1
ATOM 973 N N . ALA A 1 119 ? -50.463 -14.967 80.174 1.00 91.25 119 ALA A N 1
ATOM 974 C CA . ALA A 1 119 ? -50.876 -14.654 78.798 1.00 91.25 119 ALA A CA 1
ATOM 975 C C . ALA A 1 119 ? -50.352 -13.292 78.298 1.00 91.25 119 ALA A C 1
ATOM 977 O O . ALA A 1 119 ? -50.124 -13.105 77.101 1.00 91.25 119 ALA A O 1
ATOM 978 N N . GLN A 1 120 ? -50.179 -12.320 79.200 1.00 93.31 120 GLN A N 1
ATOM 979 C CA . GLN A 1 120 ? -49.579 -11.030 78.866 1.00 93.31 120 GLN A CA 1
ATOM 980 C C . GLN A 1 120 ? -48.078 -11.174 78.574 1.00 93.31 120 GLN A C 1
ATOM 982 O O . GLN A 1 120 ? -47.597 -10.564 77.619 1.00 93.31 120 GLN A O 1
ATOM 987 N N . GLU A 1 121 ? -47.360 -11.973 79.365 1.00 95.06 121 GLU A N 1
ATOM 988 C CA . GLU A 1 121 ? -45.942 -12.289 79.154 1.00 95.06 121 GLU A CA 1
ATOM 989 C C . GLU A 1 121 ? -45.739 -13.061 77.840 1.00 95.06 121 GLU A C 1
ATOM 991 O O . GLU A 1 121 ? -44.902 -12.668 77.031 1.00 95.06 121 GLU A O 1
ATOM 996 N N . GLU A 1 122 ? -46.570 -14.068 77.554 1.00 93.44 122 GLU A N 1
ATOM 997 C CA . GLU A 1 122 ? -46.522 -14.826 76.293 1.00 93.44 122 GLU A CA 1
ATOM 998 C C . GLU A 1 122 ? -46.772 -13.933 75.066 1.00 93.44 122 GLU A C 1
ATOM 1000 O O . GLU A 1 122 ? -46.055 -14.008 74.064 1.00 93.44 122 GLU A O 1
ATOM 1005 N N . LEU A 1 123 ? -47.761 -13.031 75.140 1.00 92.94 123 LEU A N 1
ATOM 1006 C CA . LEU A 1 123 ? -48.008 -12.063 74.072 1.00 92.94 123 LEU A CA 1
ATOM 1007 C C . LEU A 1 123 ? -46.806 -11.133 73.871 1.00 92.94 123 LEU A C 1
ATOM 1009 O O . LEU A 1 123 ? -46.486 -10.792 72.730 1.00 92.94 123 LEU A O 1
ATOM 1013 N N . GLN A 1 124 ? -46.154 -10.712 74.956 1.00 95.75 124 GLN A N 1
ATOM 1014 C CA . GLN A 1 124 ? -44.965 -9.872 74.881 1.00 95.75 124 GLN A CA 1
ATOM 1015 C C . GLN A 1 124 ? -43.803 -10.618 74.211 1.00 95.75 124 GLN A C 1
ATOM 1017 O O . GLN A 1 124 ? -43.224 -10.079 73.269 1.00 95.75 124 GLN A O 1
ATOM 1022 N N . GLU A 1 125 ? -43.515 -11.860 74.609 1.00 95.50 125 GLU A N 1
ATOM 1023 C CA . GLU A 1 125 ? -42.487 -12.691 73.966 1.00 95.50 125 GLU A CA 1
ATOM 1024 C C . GLU A 1 125 ? -42.777 -12.900 72.473 1.00 95.50 125 GLU A C 1
ATOM 1026 O O . GLU A 1 125 ? -41.881 -12.772 71.638 1.00 95.50 125 GLU A O 1
ATOM 1031 N N . PHE A 1 126 ? -44.037 -13.148 72.100 1.00 95.44 126 PHE A N 1
ATOM 1032 C CA . PHE A 1 126 ? -44.423 -13.292 70.695 1.00 95.44 126 PHE A CA 1
ATOM 1033 C C . PHE A 1 126 ? -44.217 -11.996 69.896 1.00 95.44 126 PHE A C 1
ATOM 1035 O O . PHE A 1 126 ? -43.754 -12.028 68.751 1.00 95.44 126 PHE A O 1
ATOM 1042 N N . GLN A 1 127 ? -44.550 -10.843 70.484 1.00 96.44 127 GLN A N 1
ATOM 1043 C CA . GLN A 1 127 ? -44.338 -9.535 69.861 1.00 96.44 127 GLN A CA 1
ATOM 1044 C C . GLN A 1 127 ? -42.850 -9.204 69.710 1.00 96.44 127 GLN A C 1
ATOM 1046 O O . GLN A 1 127 ? -42.450 -8.653 68.683 1.00 96.44 127 GLN A O 1
ATOM 1051 N N . GLU A 1 128 ? -42.034 -9.528 70.711 1.00 96.19 128 GLU A N 1
ATOM 1052 C CA . GLU A 1 128 ? -40.582 -9.350 70.669 1.00 96.19 128 GLU A CA 1
ATOM 1053 C C . GLU A 1 128 ? -39.953 -10.274 69.618 1.00 96.19 128 GLU A C 1
ATOM 1055 O O . GLU A 1 128 ? -39.275 -9.783 68.715 1.00 96.19 128 GLU A O 1
ATOM 1060 N N . GLY A 1 129 ? -40.285 -11.568 69.621 1.00 95.69 129 GLY A N 1
ATOM 1061 C CA . GLY A 1 129 ? -39.798 -12.531 68.629 1.00 95.69 129 GLY A CA 1
ATOM 1062 C C . GLY A 1 129 ? -40.229 -12.205 67.193 1.00 95.69 129 GLY A C 1
ATOM 1063 O O . GLY A 1 129 ? -39.446 -12.366 66.256 1.00 95.69 129 GLY A O 1
ATOM 1064 N N . SER A 1 130 ? -41.445 -11.680 67.001 1.00 96.69 130 SER A N 1
ATOM 1065 C CA . SER A 1 130 ? -41.902 -11.201 65.687 1.00 96.69 130 SER A CA 1
ATOM 1066 C C . SER A 1 130 ? -41.068 -10.016 65.202 1.00 96.69 130 SER A C 1
ATOM 1068 O O . SER A 1 130 ? -40.659 -9.984 64.043 1.00 96.69 130 SER A O 1
ATOM 1070 N N . ARG A 1 131 ? -40.754 -9.072 66.097 1.00 97.31 131 ARG A N 1
ATOM 1071 C CA . ARG A 1 131 ? -39.942 -7.893 65.775 1.00 97.31 131 ARG A CA 1
ATOM 1072 C C . ARG A 1 131 ? -38.492 -8.257 65.458 1.00 97.31 131 ARG A C 1
ATOM 1074 O O . ARG A 1 131 ? -37.910 -7.686 64.540 1.00 97.31 131 ARG A O 1
ATOM 1081 N N . GLU A 1 132 ? -37.907 -9.205 66.189 1.00 97.44 132 GLU A N 1
ATOM 1082 C CA . GLU A 1 132 ? -36.567 -9.726 65.893 1.00 97.44 132 GLU A CA 1
ATOM 1083 C C . GLU A 1 132 ? -36.520 -10.424 64.527 1.00 97.44 132 GLU A C 1
ATOM 1085 O O . GLU A 1 132 ? -35.594 -10.197 63.745 1.00 97.44 132 GLU A O 1
ATOM 1090 N N . LEU A 1 133 ? -37.544 -11.220 64.196 1.00 97.06 133 LEU A N 1
ATOM 1091 C CA . LEU A 1 133 ? -37.650 -11.875 62.892 1.00 97.06 133 LEU A CA 1
ATOM 1092 C C . LEU A 1 133 ? -37.810 -10.863 61.749 1.00 97.06 133 LEU A C 1
ATOM 1094 O O . LEU A 1 133 ? -37.177 -11.018 60.704 1.00 97.06 133 LEU A O 1
ATOM 1098 N N . GLU A 1 134 ? -38.642 -9.837 61.931 1.00 96.62 134 GLU A N 1
ATOM 1099 C CA . GLU A 1 134 ? -38.791 -8.738 60.972 1.00 96.62 134 GLU A CA 1
ATOM 1100 C C . GLU A 1 134 ? -37.454 -8.024 60.740 1.00 96.62 134 GLU A C 1
ATOM 1102 O O . GLU A 1 134 ? -37.047 -7.867 59.589 1.00 96.62 134 GLU A O 1
ATOM 1107 N N . ALA A 1 135 ? -36.720 -7.695 61.808 1.00 98.06 135 ALA A N 1
ATOM 1108 C CA . ALA A 1 135 ? -35.406 -7.061 61.709 1.00 98.06 135 ALA A CA 1
ATOM 1109 C C . ALA A 1 135 ? -34.380 -7.932 60.955 1.00 98.06 135 ALA A C 1
ATOM 1111 O O . ALA A 1 135 ? -33.617 -7.422 60.131 1.00 98.06 135 ALA A O 1
ATOM 1112 N N . GLU A 1 136 ? -34.375 -9.249 61.180 1.00 98.06 136 GLU A N 1
ATOM 1113 C CA . GLU A 1 136 ? -33.514 -10.186 60.446 1.00 98.06 136 GLU A CA 1
ATOM 1114 C C . GLU A 1 136 ? -33.893 -10.256 58.954 1.00 98.06 136 GLU A C 1
ATOM 1116 O O . GLU A 1 136 ? -33.021 -10.246 58.079 1.00 98.06 136 GLU A O 1
ATOM 1121 N N . LEU A 1 137 ? -35.191 -10.274 58.630 1.00 97.12 137 LEU A N 1
ATOM 1122 C CA . LEU A 1 137 ? -35.666 -10.251 57.243 1.00 97.12 137 LEU A CA 1
ATOM 1123 C C . LEU A 1 137 ? -35.315 -8.934 56.537 1.00 97.12 137 LEU A C 1
ATOM 1125 O O . LEU A 1 137 ? -34.898 -8.962 55.376 1.00 97.12 137 LEU A O 1
ATOM 1129 N N . GLU A 1 138 ? -35.439 -7.799 57.223 1.00 97.88 138 GLU A N 1
ATOM 1130 C CA . GLU A 1 138 ? -35.030 -6.484 56.721 1.00 97.88 138 GLU A CA 1
ATOM 1131 C C . GLU A 1 138 ? -33.517 -6.417 56.482 1.00 97.88 138 GLU A C 1
ATOM 1133 O O . GLU A 1 138 ? -33.078 -5.942 55.431 1.00 97.88 138 GLU A O 1
ATOM 1138 N N . ALA A 1 139 ? -32.706 -6.964 57.394 1.00 98.19 139 ALA A N 1
ATOM 1139 C CA . ALA A 1 139 ? -31.257 -7.044 57.227 1.00 98.19 139 ALA A CA 1
ATOM 1140 C C . ALA A 1 139 ? -30.870 -7.900 56.007 1.00 98.19 139 ALA A C 1
ATOM 1142 O O . ALA A 1 139 ? -30.034 -7.492 55.191 1.00 98.19 139 ALA A O 1
ATOM 1143 N N . GLN A 1 140 ? -31.512 -9.060 55.830 1.00 98.12 140 GLN A N 1
ATOM 1144 C CA . GLN A 1 140 ? -31.294 -9.921 54.664 1.00 98.12 140 GLN A CA 1
ATOM 1145 C C . GLN A 1 140 ? -31.730 -9.248 53.360 1.00 98.12 140 GLN A C 1
ATOM 1147 O O . GLN A 1 140 ? -31.019 -9.351 52.352 1.00 98.12 140 GLN A O 1
ATOM 1152 N N . LEU A 1 141 ? -32.867 -8.545 53.366 1.00 97.69 141 LEU A N 1
ATOM 1153 C CA . LEU A 1 141 ? -33.348 -7.785 52.217 1.00 97.69 141 LEU A CA 1
ATOM 1154 C C . LEU A 1 141 ? -32.357 -6.675 51.850 1.00 97.69 141 LEU A C 1
ATOM 1156 O O . LEU A 1 141 ? -31.909 -6.622 50.705 1.00 97.69 141 LEU A O 1
ATOM 1160 N N . GLY A 1 142 ? -31.926 -5.868 52.822 1.00 98.44 142 GLY A N 1
ATOM 1161 C CA . GLY A 1 142 ? -30.949 -4.800 52.609 1.00 98.44 142 GLY A CA 1
ATOM 1162 C C . GLY A 1 142 ? -29.611 -5.322 52.078 1.00 98.44 142 GLY A C 1
ATOM 1163 O O . GLY A 1 142 ? -29.021 -4.736 51.165 1.00 98.44 142 GLY A O 1
ATOM 1164 N N . GLN A 1 143 ? -29.148 -6.474 52.572 1.00 98.38 143 GLN A N 1
ATOM 1165 C CA . GLN A 1 143 ? -27.942 -7.121 52.059 1.00 98.38 143 GLN A CA 1
ATOM 1166 C C . GLN A 1 143 ? -28.128 -7.634 50.621 1.00 98.38 143 GLN A C 1
ATOM 1168 O O . GLN A 1 143 ? -27.215 -7.520 49.800 1.00 98.38 143 GLN A O 1
ATOM 1173 N N . ALA A 1 144 ? -29.288 -8.207 50.289 1.00 97.31 144 ALA A N 1
ATOM 1174 C CA . ALA A 1 144 ? -29.602 -8.653 48.932 1.00 97.31 144 ALA A CA 1
ATOM 1175 C C . ALA A 1 144 ? -29.680 -7.476 47.946 1.00 97.31 144 ALA A C 1
ATOM 1177 O O . ALA A 1 144 ? -29.096 -7.547 46.865 1.00 97.31 144 ALA A O 1
ATOM 1178 N N . GLU A 1 145 ? -30.323 -6.376 48.336 1.00 98.31 145 GLU A N 1
ATOM 1179 C CA . GLU A 1 145 ? -30.381 -5.143 47.548 1.00 98.31 145 GLU A CA 1
ATOM 1180 C C . GLU A 1 145 ? -28.997 -4.524 47.342 1.00 98.31 145 GLU A C 1
ATOM 1182 O O . GLU A 1 145 ? -28.684 -4.063 46.244 1.00 98.31 145 GLU A O 1
ATOM 1187 N N . HIS A 1 146 ? -28.139 -4.543 48.367 1.00 98.56 146 HIS A N 1
ATOM 1188 C CA . HIS A 1 146 ? -26.761 -4.076 48.234 1.00 98.56 146 HIS A CA 1
ATOM 1189 C C . HIS A 1 146 ? -25.976 -4.906 47.217 1.00 98.56 146 HIS A C 1
ATOM 1191 O O . HIS A 1 146 ? -25.399 -4.328 46.296 1.00 98.56 146 HIS A O 1
ATOM 1197 N N . ARG A 1 147 ? -26.029 -6.242 47.314 1.00 98.50 147 ARG A N 1
ATOM 1198 C CA . ARG A 1 147 ? -25.388 -7.129 46.329 1.00 98.50 147 ARG A CA 1
ATOM 1199 C C . ARG A 1 147 ? -25.916 -6.890 44.916 1.00 98.50 147 ARG A C 1
ATOM 1201 O O . ARG A 1 147 ? -25.148 -6.946 43.961 1.00 98.50 147 ARG A O 1
ATOM 1208 N N . LEU A 1 148 ? -27.215 -6.629 44.770 1.00 98.06 148 LEU A N 1
ATOM 1209 C CA . LEU A 1 148 ? -27.826 -6.343 43.474 1.00 98.06 148 LEU A CA 1
ATOM 1210 C C . LEU A 1 148 ? -27.299 -5.029 42.882 1.00 98.06 148 LEU A C 1
ATOM 1212 O O . LEU A 1 148 ? -26.960 -5.006 41.701 1.00 98.06 148 LEU A O 1
ATOM 1216 N N . ARG A 1 149 ? -27.150 -3.973 43.693 1.00 98.56 149 ARG A N 1
ATOM 1217 C CA . ARG A 1 149 ? -26.517 -2.714 43.259 1.00 98.56 149 ARG A CA 1
ATOM 1218 C C . ARG A 1 149 ? -25.062 -2.919 42.839 1.00 98.56 149 ARG A C 1
ATOM 1220 O O . ARG A 1 149 ? -24.657 -2.408 41.797 1.00 98.56 149 ARG A O 1
ATOM 1227 N N . ASP A 1 150 ? -24.299 -3.697 43.601 1.00 98.44 150 ASP A N 1
ATOM 1228 C CA . ASP A 1 150 ? -22.892 -3.965 43.291 1.00 98.44 150 ASP A CA 1
ATOM 1229 C C . ASP A 1 150 ? -22.764 -4.729 41.967 1.00 98.44 150 ASP A C 1
ATOM 1231 O O . ASP A 1 150 ? -22.036 -4.301 41.069 1.00 98.44 150 ASP A O 1
ATOM 1235 N N . LEU A 1 151 ? -23.547 -5.800 41.791 1.00 98.19 151 LEU A N 1
ATOM 1236 C CA . LEU A 1 151 ? -23.594 -6.570 40.545 1.00 98.19 151 LEU A CA 1
ATOM 1237 C C . LEU A 1 151 ? -24.056 -5.723 39.355 1.00 98.19 151 LEU A C 1
ATOM 1239 O O . LEU A 1 151 ? -23.519 -5.876 38.260 1.00 98.19 151 LEU A O 1
ATOM 1243 N N . GLN A 1 152 ? -25.018 -4.818 39.545 1.00 98.62 152 GLN A N 1
ATOM 1244 C CA . GLN A 1 152 ? -25.440 -3.881 38.503 1.00 98.62 152 GLN A CA 1
ATOM 1245 C C . GLN A 1 152 ? -24.306 -2.933 38.104 1.00 98.62 152 GLN A C 1
ATOM 1247 O O . GLN A 1 152 ? -24.059 -2.756 36.912 1.00 98.62 152 GLN A O 1
ATOM 1252 N N . SER A 1 153 ? -23.589 -2.365 39.077 1.00 98.56 153 SER A N 1
ATOM 1253 C CA . SER A 1 153 ? -22.460 -1.470 38.803 1.00 98.56 153 SER A CA 1
ATOM 1254 C C . SER A 1 153 ? -21.336 -2.179 38.039 1.00 98.56 153 SER A C 1
ATOM 1256 O O . SER A 1 153 ? -20.800 -1.634 37.073 1.00 98.56 153 SER A O 1
ATOM 1258 N N . GLU A 1 154 ? -21.047 -3.430 38.400 1.00 98.50 154 GLU A N 1
ATOM 1259 C CA . GLU A 1 154 ? -20.043 -4.252 37.732 1.00 98.50 154 GLU A CA 1
ATOM 1260 C C . GLU A 1 154 ? -20.488 -4.652 36.320 1.00 98.50 154 GLU A C 1
ATOM 1262 O O . GLU A 1 154 ? -19.697 -4.608 35.379 1.00 98.50 154 GLU A O 1
ATOM 1267 N N . ASN A 1 155 ? -21.771 -4.966 36.134 1.00 98.44 155 ASN A N 1
ATOM 1268 C CA . ASN A 1 155 ? -22.332 -5.259 34.820 1.00 98.44 155 ASN A CA 1
ATOM 1269 C C . ASN A 1 155 ? -22.215 -4.047 33.881 1.00 98.44 155 ASN A C 1
ATOM 1271 O O . ASN A 1 155 ? -21.745 -4.188 32.752 1.00 98.44 155 ASN A O 1
ATOM 1275 N N . GLU A 1 156 ? -22.554 -2.845 34.354 1.00 98.69 156 GLU A N 1
ATOM 1276 C CA . GLU A 1 156 ? -22.378 -1.612 33.576 1.00 98.69 156 GLU A CA 1
ATOM 1277 C C . GLU A 1 156 ? -20.901 -1.319 33.282 1.00 98.69 156 GLU A C 1
ATOM 1279 O O . GLU A 1 156 ? -20.550 -0.952 32.157 1.00 98.69 156 GLU A O 1
ATOM 1284 N N . ARG A 1 157 ? -20.000 -1.563 34.243 1.00 98.62 157 ARG A N 1
ATOM 1285 C CA . ARG A 1 157 ? -18.551 -1.447 34.028 1.00 98.62 157 ARG A CA 1
ATOM 1286 C C . ARG A 1 157 ? -18.076 -2.374 32.907 1.00 98.62 157 ARG A C 1
ATOM 1288 O O . ARG A 1 157 ? -17.405 -1.917 31.981 1.00 98.62 157 ARG A O 1
ATOM 1295 N N . VAL A 1 158 ? -18.449 -3.653 32.961 1.00 98.31 158 VAL A N 1
ATOM 1296 C CA . VAL A 1 158 ? -18.073 -4.657 31.955 1.00 98.31 158 VAL A CA 1
ATOM 1297 C C . VAL A 1 158 ? -18.706 -4.347 30.597 1.00 98.31 158 VAL A C 1
ATOM 1299 O O . VAL A 1 158 ? -18.032 -4.457 29.575 1.00 98.31 158 VAL A O 1
ATOM 1302 N N . LYS A 1 159 ? -19.964 -3.892 30.545 1.00 98.62 159 LYS A N 1
ATOM 1303 C CA . LYS A 1 159 ? -20.607 -3.446 29.295 1.00 98.62 159 LYS A CA 1
ATOM 1304 C C . LYS A 1 159 ? -19.844 -2.300 28.637 1.00 98.62 159 LYS A C 1
ATOM 1306 O O . LYS A 1 159 ? -19.598 -2.353 27.431 1.00 98.62 159 LYS A O 1
ATOM 1311 N N . ASN A 1 160 ? -19.435 -1.302 29.419 1.00 98.56 160 ASN A N 1
ATOM 1312 C CA . ASN A 1 160 ? -18.639 -0.179 28.926 1.00 98.56 160 ASN A CA 1
ATOM 1313 C C . ASN A 1 160 ? -17.258 -0.635 28.439 1.00 98.56 160 ASN A C 1
ATOM 1315 O O . ASN A 1 160 ? -16.788 -0.189 27.394 1.00 98.56 160 ASN A O 1
ATOM 1319 N N . GLU A 1 161 ? -16.621 -1.567 29.148 1.00 98.50 161 GLU A N 1
ATOM 1320 C CA . GLU A 1 161 ? -15.354 -2.165 28.723 1.00 98.50 161 GLU A CA 1
ATOM 1321 C C . GLU A 1 161 ? -15.500 -2.917 27.390 1.00 98.50 161 GLU A C 1
ATOM 1323 O O . GLU A 1 161 ? -14.710 -2.707 26.469 1.00 98.50 161 GLU A O 1
ATOM 1328 N N . VAL A 1 162 ? -16.562 -3.711 27.231 1.00 98.50 162 VAL A N 1
ATOM 1329 C CA . VAL A 1 162 ? -16.883 -4.403 25.974 1.00 98.50 162 VAL A CA 1
ATOM 1330 C C . VAL A 1 162 ? -17.148 -3.411 24.839 1.00 98.50 162 VAL A C 1
ATOM 1332 O O . VAL A 1 162 ? -16.667 -3.628 23.726 1.00 98.50 162 VAL A O 1
ATOM 1335 N N . ALA A 1 163 ? -17.891 -2.330 25.089 1.00 98.56 163 ALA A N 1
ATOM 1336 C CA . ALA A 1 163 ? -18.147 -1.292 24.091 1.00 98.56 163 ALA A CA 1
ATOM 1337 C C . ALA A 1 163 ? -16.842 -0.615 23.639 1.00 98.56 163 ALA A C 1
ATOM 1339 O O . ALA A 1 163 ? -16.572 -0.543 22.440 1.00 98.56 163 ALA A O 1
ATOM 1340 N N . ASN A 1 164 ? -15.985 -0.236 24.589 1.00 98.62 164 ASN A N 1
ATOM 1341 C CA . ASN A 1 164 ? -14.681 0.366 24.311 1.00 98.62 164 ASN A CA 1
ATOM 1342 C C . ASN A 1 164 ? -13.752 -0.577 23.535 1.00 98.62 164 ASN A C 1
ATOM 1344 O O . ASN A 1 164 ? -13.041 -0.149 22.625 1.00 98.62 164 ASN A O 1
ATOM 1348 N N . LEU A 1 165 ? -13.727 -1.868 23.882 1.00 98.38 165 LEU A N 1
ATOM 1349 C CA . LEU A 1 165 ? -12.920 -2.858 23.166 1.00 98.38 165 LEU A CA 1
ATOM 1350 C C . LEU A 1 165 ? -13.427 -3.074 21.737 1.00 98.38 165 LEU A C 1
ATOM 1352 O O . LEU A 1 165 ? -12.613 -3.171 20.820 1.00 98.38 165 LEU A O 1
ATOM 1356 N N . LYS A 1 166 ? -14.748 -3.096 21.530 1.00 98.69 166 LYS A N 1
ATOM 1357 C CA . LYS A 1 166 ? -15.350 -3.172 20.191 1.00 98.69 166 LYS A CA 1
ATOM 1358 C C . LYS A 1 166 ? -15.007 -1.951 19.343 1.00 98.69 166 LYS A C 1
ATOM 1360 O O . LYS A 1 166 ? -14.631 -2.120 18.189 1.00 98.69 166 LYS A O 1
ATOM 1365 N N . GLU A 1 167 ? -15.083 -0.748 19.909 1.00 98.69 167 GLU A N 1
ATOM 1366 C CA . GLU A 1 167 ? -14.710 0.480 19.201 1.00 98.69 167 GLU A CA 1
ATOM 1367 C C . GLU A 1 167 ? -13.232 0.464 18.795 1.00 98.69 167 GLU A C 1
ATOM 1369 O O . GLU A 1 167 ? -12.903 0.701 17.634 1.00 98.69 167 GLU A O 1
ATOM 1374 N N . LYS A 1 168 ? -12.332 0.112 19.722 1.00 98.62 168 LYS A N 1
ATOM 1375 C CA . LYS A 1 168 ? -10.898 -0.009 19.424 1.00 98.62 168 LYS A CA 1
ATOM 1376 C C . LYS A 1 168 ? -10.627 -1.044 18.341 1.00 98.62 168 LYS A C 1
ATOM 1378 O O . LYS A 1 168 ? -9.813 -0.795 17.456 1.00 98.62 168 LYS A O 1
ATOM 1383 N N . LEU A 1 169 ? -11.298 -2.192 18.402 1.00 98.38 169 LEU A N 1
ATOM 1384 C CA . LEU A 1 169 ? -11.165 -3.243 17.400 1.00 98.38 169 LEU A CA 1
ATOM 1385 C C . LEU A 1 169 ? -11.603 -2.747 16.015 1.00 98.38 169 LEU A C 1
ATOM 1387 O O . LEU A 1 169 ? -10.874 -2.939 15.047 1.00 98.38 169 LEU A O 1
ATOM 1391 N N . GLU A 1 170 ? -12.739 -2.055 15.928 1.00 98.62 170 GLU A N 1
ATOM 1392 C 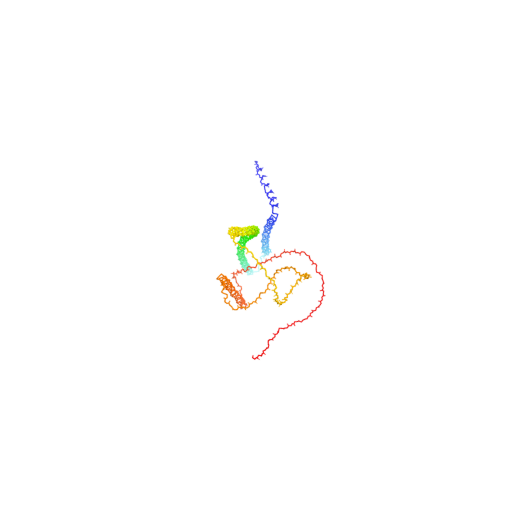CA . GLU A 1 170 ? -13.237 -1.475 14.676 1.00 98.62 170 GLU A CA 1
ATOM 1393 C C . GLU A 1 170 ? -12.284 -0.407 14.119 1.00 98.62 170 GLU A C 1
ATOM 1395 O O . GLU A 1 170 ? -11.959 -0.410 12.931 1.00 98.62 170 GLU A O 1
ATOM 1400 N N . GLN A 1 171 ? -11.756 0.469 14.979 1.00 98.69 171 GLN A N 1
ATOM 1401 C CA . GLN A 1 171 ? -10.753 1.461 14.586 1.00 98.69 171 GLN A CA 1
ATOM 1402 C C . GLN A 1 171 ? -9.487 0.792 14.030 1.00 98.69 171 GLN A C 1
ATOM 1404 O O . GLN A 1 171 ? -8.978 1.212 12.987 1.00 98.69 171 GLN A O 1
ATOM 1409 N N . GLN A 1 172 ? -8.995 -0.266 14.687 1.00 98.44 172 GLN A N 1
ATOM 1410 C CA . GLN A 1 172 ? -7.833 -1.023 14.215 1.00 98.44 172 GLN A CA 1
ATOM 1411 C C . GLN A 1 172 ? -8.112 -1.741 12.891 1.00 98.44 172 GLN A C 1
ATOM 1413 O O . GLN A 1 172 ? -7.268 -1.696 11.996 1.00 98.44 172 GLN A O 1
ATOM 1418 N N . TYR A 1 173 ? -9.295 -2.336 12.717 1.00 98.69 173 TYR A N 1
ATOM 1419 C CA . TYR A 1 173 ? -9.685 -2.938 11.442 1.00 98.69 173 TYR A CA 1
ATOM 1420 C C . TYR A 1 173 ? -9.760 -1.903 10.320 1.00 98.69 173 TYR A C 1
ATOM 1422 O O . TYR A 1 173 ? -9.192 -2.128 9.254 1.00 98.69 173 TYR A O 1
ATOM 1430 N N . SER A 1 174 ? -10.379 -0.744 10.560 1.00 98.69 174 SER A N 1
ATOM 1431 C CA . SER A 1 174 ? -10.448 0.341 9.576 1.00 98.69 174 SER A CA 1
ATOM 1432 C C . SER A 1 174 ? -9.056 0.852 9.189 1.00 98.69 174 SER A C 1
ATOM 1434 O O . SER A 1 174 ? -8.774 1.076 8.011 1.00 98.69 174 SER A O 1
ATOM 1436 N N . GLN A 1 175 ? -8.159 1.013 10.165 1.00 98.69 175 GLN A N 1
ATOM 1437 C CA . GLN A 1 175 ? -6.787 1.451 9.917 1.00 98.69 175 GLN A CA 1
ATOM 1438 C C . GLN A 1 175 ? -5.984 0.406 9.138 1.00 98.69 175 GLN A C 1
ATOM 1440 O O . GLN A 1 175 ? -5.322 0.753 8.161 1.00 98.69 175 GLN A O 1
ATOM 1445 N N . SER A 1 176 ? -6.064 -0.864 9.540 1.00 98.56 176 SER A N 1
ATOM 1446 C CA . SER A 1 176 ? -5.396 -1.967 8.850 1.00 98.56 176 SER A CA 1
ATOM 1447 C C . SER A 1 176 ? -5.905 -2.109 7.418 1.00 98.56 176 SER A C 1
ATOM 1449 O O . SER A 1 176 ? -5.098 -2.230 6.504 1.00 98.56 176 SER A O 1
ATOM 1451 N N . TYR A 1 177 ? -7.216 -1.994 7.199 1.00 98.75 177 TYR A N 1
ATOM 1452 C CA . TYR A 1 177 ? -7.806 -2.024 5.864 1.00 98.75 177 TYR A CA 1
ATOM 1453 C C . TYR A 1 177 ? -7.260 -0.904 4.968 1.00 98.75 177 TYR A C 1
ATOM 1455 O O . TYR A 1 177 ? -6.847 -1.164 3.842 1.00 98.75 177 TYR A O 1
ATOM 1463 N N . LYS A 1 178 ? -7.179 0.333 5.480 1.00 98.75 178 LYS A N 1
ATOM 1464 C CA . LYS A 1 178 ? -6.574 1.461 4.747 1.00 98.75 178 LYS A CA 1
ATOM 1465 C C . LYS A 1 178 ? -5.110 1.193 4.396 1.00 98.75 178 LYS A C 1
ATOM 1467 O O . LYS A 1 178 ? -4.704 1.455 3.271 1.00 98.75 178 LYS A O 1
ATOM 1472 N N . GLN A 1 179 ? -4.329 0.659 5.336 1.00 98.62 179 GLN A N 1
ATOM 1473 C CA . GLN A 1 179 ? -2.924 0.315 5.099 1.00 98.62 179 GLN A CA 1
ATOM 1474 C C . GLN A 1 179 ? -2.771 -0.780 4.041 1.00 98.62 179 GLN A C 1
ATOM 1476 O O . GLN A 1 179 ? -1.924 -0.653 3.165 1.00 98.62 179 GLN A O 1
ATOM 1481 N N . ILE A 1 180 ? -3.589 -1.833 4.107 1.00 98.62 180 ILE A N 1
ATOM 1482 C CA . ILE A 1 180 ? -3.576 -2.919 3.123 1.00 98.62 180 ILE A CA 1
ATOM 1483 C C . ILE A 1 180 ? -3.921 -2.370 1.738 1.00 98.62 180 ILE A C 1
ATOM 1485 O O . ILE A 1 180 ? -3.149 -2.589 0.815 1.00 98.62 180 ILE A O 1
ATOM 1489 N N . SER A 1 181 ? -4.991 -1.579 1.618 1.00 98.75 181 SER A N 1
ATOM 1490 C CA . SER A 1 181 ? -5.384 -0.953 0.349 1.00 98.75 181 SER A CA 1
ATOM 1491 C C . SER A 1 181 ? -4.259 -0.098 -0.245 1.00 98.75 181 SER A C 1
ATOM 1493 O O . SER A 1 181 ? -3.958 -0.224 -1.425 1.00 98.75 181 SER A O 1
ATOM 1495 N N . MET A 1 182 ? -3.589 0.725 0.570 1.00 98.69 182 MET A N 1
ATOM 1496 C CA . MET A 1 182 ? -2.445 1.522 0.108 1.00 98.69 182 MET A CA 1
ATOM 1497 C C . MET A 1 182 ? -1.284 0.645 -0.378 1.00 98.69 182 MET A C 1
ATOM 1499 O O . MET A 1 182 ? -0.687 0.922 -1.412 1.00 98.69 182 MET A O 1
ATOM 1503 N N . LEU A 1 183 ? -0.960 -0.424 0.355 1.00 98.50 183 LEU A N 1
ATOM 1504 C CA . LEU A 1 183 ? 0.114 -1.342 -0.027 1.00 98.50 183 LEU A CA 1
ATOM 1505 C C . LEU A 1 183 ? -0.222 -2.133 -1.298 1.00 98.50 183 LEU A C 1
ATOM 1507 O O . LEU A 1 183 ? 0.677 -2.438 -2.081 1.00 98.50 183 LEU A O 1
ATOM 1511 N N . GLU A 1 184 ? -1.491 -2.477 -1.509 1.00 98.62 184 GLU A N 1
ATOM 1512 C CA . GLU A 1 184 ? -1.970 -3.112 -2.738 1.00 98.62 184 GLU A CA 1
ATOM 1513 C C . GLU A 1 184 ? -1.823 -2.174 -3.944 1.00 98.62 184 GLU A C 1
ATOM 1515 O O . GLU A 1 184 ? -1.326 -2.607 -4.991 1.00 98.62 184 GLU A O 1
ATOM 1520 N N . ASP A 1 185 ? -2.159 -0.891 -3.777 1.00 98.75 185 ASP A N 1
ATOM 1521 C CA . ASP A 1 185 ? -1.978 0.143 -4.800 1.00 98.75 185 ASP A CA 1
ATOM 1522 C C . ASP A 1 185 ? -0.489 0.350 -5.139 1.00 98.75 185 ASP A C 1
ATOM 1524 O O . ASP A 1 185 ? -0.104 0.290 -6.313 1.00 98.75 185 ASP A O 1
ATOM 1528 N N . ASP A 1 186 ? 0.377 0.497 -4.129 1.00 98.69 186 ASP A N 1
ATOM 1529 C CA . ASP A 1 186 ? 1.831 0.654 -4.299 1.00 98.69 186 ASP A CA 1
ATOM 1530 C C . ASP A 1 186 ? 2.466 -0.571 -4.983 1.00 98.69 186 ASP A C 1
ATOM 1532 O O . ASP A 1 186 ? 3.356 -0.456 -5.839 1.00 98.69 186 ASP A O 1
ATOM 1536 N N . LEU A 1 187 ? 1.997 -1.775 -4.637 1.00 98.69 187 LEU A N 1
ATOM 1537 C CA . LEU A 1 187 ? 2.423 -3.018 -5.275 1.00 98.69 187 LEU A CA 1
ATOM 1538 C C . LEU A 1 187 ? 2.006 -3.047 -6.751 1.00 98.69 187 LEU A C 1
ATOM 1540 O O . LEU A 1 187 ? 2.802 -3.451 -7.607 1.00 98.69 187 LEU A O 1
ATOM 1544 N N . GLY A 1 188 ? 0.783 -2.609 -7.058 1.00 98.69 188 GLY A N 1
ATOM 1545 C CA . GLY A 1 188 ? 0.289 -2.442 -8.423 1.00 98.69 188 GLY A CA 1
ATOM 1546 C C . GLY A 1 188 ? 1.137 -1.452 -9.225 1.00 98.69 188 GLY A C 1
ATOM 1547 O O . GLY A 1 188 ? 1.595 -1.776 -10.325 1.00 98.69 188 GLY A O 1
ATOM 1548 N N . GLN A 1 189 ? 1.435 -0.288 -8.646 1.00 98.81 189 GLN A N 1
ATOM 1549 C CA . GLN A 1 189 ? 2.284 0.732 -9.258 1.00 98.81 189 GLN A CA 1
ATOM 1550 C C . GLN A 1 189 ? 3.695 0.198 -9.537 1.00 98.81 189 GLN A C 1
ATOM 1552 O O . GLN A 1 189 ? 4.206 0.334 -10.649 1.00 98.81 189 GLN A O 1
ATOM 1557 N N . THR A 1 190 ? 4.306 -0.476 -8.561 1.00 98.62 190 THR A N 1
ATOM 1558 C CA . THR A 1 190 ? 5.650 -1.055 -8.697 1.00 98.62 190 THR A CA 1
ATOM 1559 C C . THR A 1 190 ? 5.704 -2.107 -9.806 1.00 98.62 190 THR A C 1
ATOM 1561 O O . THR A 1 190 ? 6.660 -2.146 -10.585 1.00 98.62 190 THR A O 1
ATOM 1564 N N . ARG A 1 191 ? 4.671 -2.953 -9.922 1.00 98.81 191 ARG A N 1
ATOM 1565 C CA . ARG A 1 191 ? 4.564 -3.946 -11.004 1.00 98.81 191 ARG A CA 1
ATOM 1566 C C . ARG A 1 191 ? 4.450 -3.281 -12.375 1.00 98.81 191 ARG A C 1
ATOM 1568 O O . ARG A 1 191 ? 5.167 -3.688 -13.285 1.00 98.81 191 ARG A O 1
ATOM 1575 N N . SER A 1 192 ? 3.624 -2.242 -12.494 1.00 98.81 192 SER A N 1
ATOM 1576 C CA . SER A 1 192 ? 3.471 -1.466 -13.731 1.00 98.81 192 SER A CA 1
ATOM 1577 C C . SER A 1 192 ? 4.787 -0.803 -14.153 1.00 98.81 192 SER A C 1
ATOM 1579 O O . SER A 1 192 ? 5.227 -0.966 -15.290 1.00 98.81 192 SER A O 1
ATOM 1581 N N . ILE A 1 193 ? 5.493 -0.150 -13.222 1.00 98.75 193 ILE A N 1
ATOM 1582 C CA . ILE A 1 193 ? 6.808 0.459 -13.490 1.00 98.75 193 ILE A CA 1
ATOM 1583 C C . ILE A 1 193 ? 7.818 -0.604 -13.935 1.00 98.75 193 ILE A C 1
ATOM 1585 O O . ILE A 1 193 ? 8.545 -0.405 -14.907 1.00 98.75 193 ILE A O 1
ATOM 1589 N N . LYS A 1 194 ? 7.858 -1.758 -13.256 1.00 98.75 194 LYS A N 1
ATOM 1590 C CA . LYS A 1 194 ? 8.738 -2.869 -13.639 1.00 98.75 194 LYS A CA 1
ATOM 1591 C C . LYS A 1 194 ? 8.466 -3.326 -15.073 1.00 98.75 194 LYS A C 1
ATOM 1593 O O . LYS A 1 194 ? 9.421 -3.571 -15.811 1.00 98.75 194 LYS A O 1
ATOM 1598 N N . GLU A 1 195 ? 7.199 -3.473 -15.451 1.00 98.81 195 GLU A N 1
ATOM 1599 C CA . GLU A 1 195 ? 6.799 -3.891 -16.796 1.00 98.81 195 GLU A CA 1
ATOM 1600 C C . GLU A 1 195 ? 7.192 -2.853 -17.853 1.00 98.81 195 GLU A C 1
ATOM 1602 O O . GLU A 1 195 ? 7.793 -3.211 -18.867 1.00 98.81 195 GLU A O 1
ATOM 1607 N N . GLN A 1 196 ? 6.959 -1.567 -17.579 1.00 98.81 196 GLN A N 1
ATOM 1608 C CA . GLN A 1 196 ? 7.378 -0.469 -18.453 1.00 98.81 196 GLN A CA 1
ATOM 1609 C C . GLN A 1 196 ? 8.896 -0.447 -18.657 1.00 98.81 196 GLN A C 1
ATOM 1611 O O . GLN A 1 196 ? 9.357 -0.342 -19.790 1.00 98.81 196 GLN A O 1
ATOM 1616 N N . LEU A 1 197 ? 9.681 -0.617 -17.588 1.00 98.75 197 LEU A N 1
ATOM 1617 C CA . LEU A 1 197 ? 11.141 -0.685 -17.683 1.00 98.75 197 LEU A CA 1
ATOM 1618 C C . LEU A 1 197 ? 11.611 -1.913 -18.471 1.00 98.75 197 LEU A C 1
ATOM 1620 O O . LEU A 1 197 ? 12.517 -1.790 -19.287 1.00 98.75 197 LEU A O 1
ATOM 1624 N N . HIS A 1 198 ? 10.984 -3.080 -18.288 1.00 98.81 198 HIS A N 1
ATOM 1625 C CA . HIS A 1 198 ? 11.306 -4.267 -19.093 1.00 98.81 198 HIS A CA 1
ATOM 1626 C C . HIS A 1 198 ? 11.010 -4.048 -20.576 1.00 98.81 198 HIS A C 1
ATOM 1628 O O . HIS A 1 198 ? 11.784 -4.484 -21.426 1.00 98.81 198 HIS A O 1
ATOM 1634 N N . LYS A 1 199 ? 9.901 -3.375 -20.897 1.00 98.88 199 LYS A N 1
ATOM 1635 C CA . LYS A 1 199 ? 9.579 -3.004 -22.276 1.00 98.88 199 LYS A CA 1
ATOM 1636 C C . LYS A 1 199 ? 10.626 -2.041 -22.840 1.00 98.88 199 LYS A C 1
ATOM 1638 O O . LYS A 1 199 ? 11.137 -2.280 -23.926 1.00 98.88 199 LYS A O 1
ATOM 1643 N N . TYR A 1 200 ? 10.979 -1.012 -22.076 1.00 98.88 200 TYR A N 1
ATOM 1644 C CA . TYR A 1 200 ? 11.952 -0.005 -22.486 1.00 98.88 200 TYR A CA 1
ATOM 1645 C C . TYR A 1 200 ? 13.350 -0.595 -22.726 1.00 98.88 200 TYR A C 1
ATOM 1647 O O . TYR A 1 200 ? 14.009 -0.226 -23.690 1.00 98.88 200 TYR A O 1
ATOM 1655 N N . VAL A 1 201 ? 13.785 -1.566 -21.914 1.00 98.81 201 VAL A N 1
ATOM 1656 C CA . VAL A 1 201 ? 15.045 -2.295 -22.151 1.00 98.81 201 VAL A CA 1
ATOM 1657 C C . VAL A 1 201 ? 15.039 -2.979 -23.519 1.00 98.81 201 VAL A C 1
ATOM 1659 O O . VAL A 1 201 ? 15.987 -2.801 -24.274 1.00 98.81 201 VAL A O 1
ATOM 1662 N N . ARG A 1 202 ? 13.955 -3.675 -23.884 1.00 98.81 202 ARG A N 1
ATOM 1663 C CA . ARG A 1 202 ? 13.842 -4.324 -25.204 1.00 98.81 202 ARG A CA 1
ATOM 1664 C C . ARG A 1 202 ? 13.862 -3.315 -26.351 1.00 98.81 202 ARG A C 1
ATOM 1666 O O . ARG A 1 202 ? 14.467 -3.573 -27.384 1.00 98.81 202 ARG A O 1
ATOM 1673 N N . GLU A 1 203 ? 13.202 -2.170 -26.175 1.00 98.81 203 GLU A N 1
ATOM 1674 C CA . GLU A 1 203 ? 13.211 -1.083 -27.164 1.00 98.81 203 GLU A CA 1
ATOM 1675 C C . GLU A 1 203 ? 14.634 -0.523 -27.360 1.00 98.81 203 GLU A C 1
ATOM 1677 O O . GLU A 1 203 ? 15.052 -0.288 -28.494 1.00 98.81 203 GLU A O 1
ATOM 1682 N N . LEU A 1 204 ? 15.408 -0.372 -26.278 1.00 98.81 204 LEU A N 1
ATOM 1683 C CA . LEU A 1 204 ? 16.814 0.043 -26.346 1.00 98.81 204 LEU A CA 1
ATOM 1684 C C . LEU A 1 204 ? 17.717 -1.014 -26.993 1.00 98.81 204 LEU A C 1
ATOM 1686 O O . LEU A 1 204 ? 18.588 -0.658 -27.783 1.00 98.81 204 LEU A O 1
ATOM 1690 N N . GLU A 1 205 ? 17.515 -2.294 -26.678 1.00 98.75 205 GLU A N 1
ATOM 1691 C CA . GLU A 1 205 ? 18.247 -3.409 -27.295 1.00 98.75 205 GLU A CA 1
ATOM 1692 C C . GLU A 1 205 ? 18.018 -3.434 -28.811 1.00 98.75 205 GLU A C 1
ATOM 1694 O O . GLU A 1 205 ? 18.978 -3.457 -29.579 1.00 98.75 205 GLU A O 1
ATOM 1699 N N . GLN A 1 206 ? 16.762 -3.308 -29.250 1.00 98.81 206 GLN A N 1
ATOM 1700 C CA . GLN A 1 206 ? 16.422 -3.244 -30.671 1.00 98.81 206 GLN A CA 1
ATOM 1701 C C . GLN A 1 206 ? 17.063 -2.033 -31.368 1.00 98.81 206 GLN A C 1
ATOM 1703 O O . GLN A 1 206 ? 17.632 -2.171 -32.451 1.00 98.81 206 GLN A O 1
ATOM 1708 N N . ALA A 1 207 ? 17.013 -0.850 -30.748 1.00 98.75 207 ALA A N 1
ATOM 1709 C CA . ALA A 1 207 ? 17.643 0.346 -31.305 1.00 98.75 207 ALA A CA 1
ATOM 1710 C C . ALA A 1 207 ? 19.172 0.201 -31.416 1.00 98.75 207 ALA A C 1
ATOM 1712 O O . ALA A 1 207 ? 19.776 0.712 -32.362 1.00 98.75 207 ALA A O 1
ATOM 1713 N N . ASN A 1 208 ? 19.804 -0.505 -30.474 1.00 98.81 208 ASN A N 1
ATOM 1714 C CA . ASN A 1 208 ? 21.231 -0.798 -30.536 1.00 98.81 208 ASN A CA 1
ATOM 1715 C C . ASN A 1 208 ? 21.566 -1.772 -31.678 1.00 98.81 208 ASN A C 1
ATOM 1717 O O . ASN A 1 208 ? 22.503 -1.515 -32.432 1.00 98.81 208 ASN A O 1
ATOM 1721 N N . ASP A 1 209 ? 20.775 -2.829 -31.871 1.00 98.88 209 ASP A N 1
ATOM 1722 C CA . ASP A 1 209 ? 20.941 -3.756 -33.001 1.00 98.88 209 ASP A CA 1
ATOM 1723 C C . ASP A 1 209 ? 20.815 -3.034 -34.354 1.00 98.88 209 ASP A C 1
ATOM 1725 O O . ASP A 1 209 ? 21.595 -3.270 -35.285 1.00 98.88 209 ASP A O 1
ATOM 1729 N N . ASP A 1 210 ? 19.852 -2.115 -34.469 1.00 98.81 210 ASP A N 1
ATOM 1730 C CA . ASP A 1 210 ? 19.665 -1.286 -35.661 1.00 98.81 210 ASP A CA 1
ATOM 1731 C C . ASP A 1 210 ? 20.865 -0.357 -35.901 1.00 98.81 210 ASP A C 1
ATOM 1733 O O . ASP A 1 210 ? 21.336 -0.228 -37.038 1.00 98.81 210 ASP A O 1
ATOM 1737 N N . LEU A 1 211 ? 21.408 0.237 -34.834 1.00 98.75 211 LEU A N 1
ATOM 1738 C CA . LEU A 1 211 ? 22.606 1.071 -34.894 1.00 98.75 211 LEU A CA 1
ATOM 1739 C C . LEU A 1 211 ? 23.840 0.265 -35.321 1.00 98.75 211 LEU A C 1
ATOM 1741 O O . LEU A 1 211 ? 24.610 0.715 -36.172 1.00 98.75 211 LEU A O 1
ATOM 1745 N N . GLU A 1 212 ? 24.028 -0.941 -34.785 1.00 98.81 212 GLU A N 1
ATOM 1746 C CA . GLU A 1 212 ? 25.113 -1.835 -35.190 1.00 98.81 212 GLU A CA 1
ATOM 1747 C C . GLU A 1 212 ? 24.988 -2.257 -36.655 1.00 98.81 212 GLU A C 1
ATOM 1749 O O . GLU A 1 212 ? 25.989 -2.294 -37.379 1.00 98.81 212 GLU A O 1
ATOM 1754 N N . ARG A 1 213 ? 23.766 -2.524 -37.130 1.00 98.81 213 ARG A N 1
ATOM 1755 C CA . ARG A 1 213 ? 23.510 -2.813 -38.546 1.00 98.81 213 ARG A CA 1
ATOM 1756 C C . ARG A 1 213 ? 23.872 -1.620 -39.430 1.00 98.81 213 ARG A C 1
ATOM 1758 O O . ARG A 1 213 ? 24.576 -1.800 -40.424 1.00 98.81 213 ARG A O 1
ATOM 1765 N N . ALA A 1 214 ? 23.446 -0.412 -39.059 1.00 98.81 214 ALA A N 1
ATOM 1766 C CA . ALA A 1 214 ? 23.774 0.814 -39.785 1.00 98.81 214 ALA A CA 1
ATOM 1767 C C . ALA A 1 214 ? 25.291 1.075 -39.812 1.00 98.81 214 ALA A C 1
ATOM 1769 O O . ALA A 1 214 ? 25.849 1.430 -40.855 1.00 98.81 214 ALA A O 1
ATOM 1770 N N . LYS A 1 215 ? 25.980 0.819 -38.693 1.00 98.81 215 LYS A N 1
ATOM 1771 C CA . LYS A 1 215 ? 27.443 0.885 -38.605 1.00 98.81 215 LYS A CA 1
ATOM 1772 C C . LYS A 1 215 ? 28.107 -0.085 -39.581 1.00 98.81 215 LYS A C 1
ATOM 1774 O O . LYS A 1 215 ? 28.987 0.333 -40.326 1.00 98.81 215 LYS A O 1
ATOM 1779 N N . ARG A 1 216 ? 27.684 -1.356 -39.612 1.00 98.81 216 ARG A N 1
ATOM 1780 C CA . ARG A 1 216 ? 28.233 -2.362 -40.543 1.00 98.81 216 ARG A CA 1
ATOM 1781 C C . ARG A 1 216 ? 28.037 -1.949 -42.002 1.00 98.81 216 ARG A C 1
ATOM 1783 O O . ARG A 1 216 ? 28.987 -2.014 -42.771 1.00 98.81 216 ARG A O 1
ATOM 1790 N N . ALA A 1 217 ? 26.847 -1.469 -42.365 1.00 98.75 217 ALA A N 1
ATOM 1791 C CA . ALA A 1 217 ? 26.576 -0.979 -43.718 1.00 98.75 217 ALA A CA 1
ATOM 1792 C C . ALA A 1 217 ? 27.457 0.227 -44.091 1.00 98.75 217 ALA A C 1
ATOM 1794 O O . ALA A 1 217 ? 27.958 0.307 -45.210 1.00 98.75 217 ALA A O 1
ATOM 1795 N N . THR A 1 218 ? 27.685 1.142 -43.143 1.00 98.75 218 THR A N 1
ATOM 1796 C CA . THR A 1 218 ? 28.565 2.302 -43.348 1.00 98.75 218 THR A CA 1
ATOM 1797 C C . THR A 1 218 ? 30.015 1.874 -43.565 1.00 98.75 218 THR A C 1
ATOM 1799 O O . THR A 1 218 ? 30.648 2.381 -44.482 1.00 98.75 218 THR A O 1
ATOM 1802 N N . ILE A 1 219 ? 30.527 0.929 -42.768 1.00 98.75 219 ILE A N 1
ATOM 1803 C CA . ILE A 1 219 ? 31.895 0.405 -42.921 1.00 98.75 219 ILE A CA 1
ATOM 1804 C C . ILE A 1 219 ? 32.078 -0.208 -44.311 1.00 98.75 219 ILE A C 1
ATOM 1806 O O . ILE A 1 219 ? 32.985 0.203 -45.021 1.00 98.75 219 ILE A O 1
ATOM 1810 N N . VAL A 1 220 ? 31.172 -1.096 -44.735 1.00 98.75 220 VAL A N 1
ATOM 1811 C CA . VAL A 1 220 ? 31.246 -1.723 -46.067 1.00 98.75 220 VAL A CA 1
ATOM 1812 C C . VAL A 1 220 ? 31.205 -0.674 -47.181 1.00 98.75 220 VAL A C 1
ATOM 1814 O O . VAL A 1 220 ? 31.955 -0.765 -48.143 1.00 98.75 220 VAL A O 1
ATOM 1817 N N . SER A 1 221 ? 30.363 0.355 -47.046 1.00 98.69 221 SER A N 1
ATOM 1818 C CA . SER A 1 221 ? 30.309 1.461 -48.011 1.00 98.69 221 SER A CA 1
ATOM 1819 C C . SER A 1 221 ? 31.639 2.221 -48.090 1.00 98.69 221 SER A C 1
ATOM 1821 O O . SER A 1 221 ? 32.105 2.532 -49.185 1.00 98.69 221 SER A O 1
ATOM 1823 N N . LEU A 1 222 ? 32.276 2.496 -46.945 1.00 98.69 222 LEU A N 1
ATOM 1824 C CA . LEU A 1 222 ? 33.589 3.146 -46.895 1.00 98.69 222 LEU A CA 1
ATOM 1825 C C . LEU A 1 222 ? 34.679 2.273 -47.527 1.00 98.69 222 LEU A C 1
ATOM 1827 O O . LEU A 1 222 ? 35.427 2.780 -48.357 1.00 98.69 222 LEU A O 1
ATOM 1831 N N . GLU A 1 223 ? 34.719 0.979 -47.208 1.00 98.56 223 GLU A N 1
ATOM 1832 C CA . GLU A 1 223 ? 35.657 0.015 -47.804 1.00 98.56 223 GLU A CA 1
ATOM 1833 C C . GLU A 1 223 ? 35.489 -0.061 -49.335 1.00 98.56 223 GLU A C 1
ATOM 1835 O O . GLU A 1 223 ? 36.471 -0.069 -50.080 1.00 98.56 223 GLU A O 1
ATOM 1840 N N . ASP A 1 224 ? 34.248 -0.025 -49.831 1.00 98.69 224 ASP A N 1
ATOM 1841 C CA . ASP A 1 224 ? 33.942 0.040 -51.265 1.00 98.69 224 ASP A CA 1
ATOM 1842 C C . ASP A 1 224 ? 34.487 1.325 -51.917 1.00 98.69 224 ASP A C 1
ATOM 1844 O O . ASP A 1 224 ? 35.030 1.286 -53.028 1.00 98.69 224 ASP A O 1
ATOM 1848 N N . PHE A 1 225 ? 34.357 2.478 -51.249 1.00 98.62 225 PHE A N 1
ATOM 1849 C CA . PHE A 1 225 ? 34.928 3.741 -51.728 1.00 98.62 225 PHE A CA 1
ATOM 1850 C C . PHE A 1 225 ? 36.458 3.713 -51.730 1.00 98.62 225 PHE A C 1
ATOM 1852 O O . PHE A 1 225 ? 37.064 4.130 -52.718 1.00 98.62 225 PHE A O 1
ATOM 1859 N N . GLU A 1 226 ? 37.079 3.197 -50.670 1.00 98.62 226 GLU A N 1
ATOM 1860 C CA . GLU A 1 226 ? 38.530 3.021 -50.573 1.00 98.62 226 GLU A CA 1
ATOM 1861 C C . GLU A 1 226 ? 39.050 2.117 -51.697 1.00 98.62 226 GLU A C 1
ATOM 1863 O O . GLU A 1 226 ? 40.001 2.476 -52.393 1.00 98.62 226 GLU A O 1
ATOM 1868 N N . GLY A 1 227 ? 38.376 0.994 -51.965 1.00 98.62 227 GLY A N 1
ATOM 1869 C CA . GLY A 1 227 ? 38.709 0.103 -53.074 1.00 98.62 227 GLY A CA 1
ATOM 1870 C C . GLY A 1 227 ? 38.639 0.795 -54.439 1.00 98.62 227 GLY A C 1
ATOM 1871 O O . GLY A 1 227 ? 39.542 0.643 -55.264 1.00 98.62 227 GLY A O 1
ATOM 1872 N N . ARG A 1 228 ? 37.604 1.609 -54.686 1.00 98.56 228 ARG A N 1
ATOM 1873 C CA . ARG A 1 228 ? 37.478 2.388 -55.933 1.00 98.56 228 ARG A CA 1
ATOM 1874 C C . ARG A 1 228 ? 38.564 3.452 -56.069 1.00 98.56 228 ARG A C 1
ATOM 1876 O O . ARG A 1 228 ? 39.075 3.645 -57.172 1.00 98.56 228 ARG A O 1
ATOM 1883 N N . LEU A 1 229 ? 38.913 4.129 -54.975 1.00 98.62 229 LEU A N 1
ATOM 1884 C CA . LEU A 1 229 ? 39.993 5.115 -54.953 1.00 98.62 229 LEU A CA 1
ATOM 1885 C C . LEU A 1 229 ? 41.343 4.459 -55.245 1.00 98.62 229 LEU A C 1
ATOM 1887 O O . LEU A 1 229 ? 42.070 4.952 -56.101 1.00 98.62 229 LEU A O 1
ATOM 1891 N N . ASN A 1 230 ? 41.637 3.313 -54.630 1.00 98.62 230 ASN A N 1
ATOM 1892 C CA . ASN A 1 230 ? 42.869 2.567 -54.893 1.00 98.62 230 ASN A CA 1
ATOM 1893 C C . ASN A 1 230 ? 42.977 2.150 -56.365 1.00 98.62 230 ASN A C 1
ATOM 1895 O O . ASN A 1 230 ? 43.997 2.401 -56.997 1.00 98.62 230 ASN A O 1
ATOM 1899 N N . GLN A 1 231 ? 41.899 1.634 -56.965 1.00 98.50 231 GLN A N 1
ATOM 1900 C CA . GLN A 1 231 ? 41.899 1.320 -58.399 1.00 98.50 231 GLN A CA 1
ATOM 1901 C C . GLN A 1 231 ? 42.085 2.561 -59.287 1.00 98.50 231 GLN A C 1
ATOM 1903 O O . GLN A 1 231 ? 42.611 2.463 -60.395 1.00 98.50 231 GLN A O 1
ATOM 1908 N N . ALA A 1 232 ? 41.592 3.729 -58.868 1.00 98.62 232 ALA A N 1
ATOM 1909 C CA . ALA A 1 232 ? 41.822 4.974 -59.596 1.00 98.62 232 ALA A CA 1
ATOM 1910 C C . ALA A 1 232 ? 43.289 5.420 -59.485 1.00 98.62 232 ALA A C 1
ATOM 1912 O O . ALA A 1 232 ? 43.864 5.850 -60.482 1.00 98.62 232 ALA A O 1
ATOM 1913 N N . ILE A 1 233 ? 43.904 5.260 -58.308 1.00 98.25 233 ILE A N 1
ATOM 1914 C CA . ILE A 1 233 ? 45.333 5.517 -58.081 1.00 98.25 233 ILE A CA 1
ATOM 1915 C C . ILE A 1 233 ? 46.187 4.596 -58.960 1.00 98.25 233 ILE A C 1
ATOM 1917 O O . ILE A 1 233 ? 47.054 5.088 -59.673 1.00 98.25 233 ILE A O 1
ATOM 1921 N N . GLU A 1 234 ? 45.908 3.290 -58.979 1.00 98.31 234 GLU A N 1
ATOM 1922 C CA . GLU A 1 234 ? 46.629 2.319 -59.817 1.00 98.31 234 GLU A CA 1
ATOM 1923 C C . GLU A 1 234 ? 46.543 2.668 -61.309 1.00 98.31 234 GLU A C 1
ATOM 1925 O O . GLU A 1 234 ? 47.550 2.640 -62.015 1.00 98.31 234 GLU A O 1
ATOM 1930 N N . ARG A 1 235 ? 45.354 3.057 -61.794 1.00 98.31 235 ARG A N 1
ATOM 1931 C CA . ARG A 1 235 ? 45.182 3.505 -63.185 1.00 98.31 235 ARG A CA 1
ATOM 1932 C C . ARG A 1 235 ? 45.960 4.785 -63.484 1.00 98.31 235 ARG A C 1
ATOM 1934 O O . ARG A 1 235 ? 46.546 4.874 -64.556 1.00 98.31 235 ARG A O 1
ATOM 1941 N N . ASN A 1 236 ? 45.979 5.756 -62.569 1.00 97.94 236 ASN A N 1
ATOM 1942 C CA . ASN A 1 236 ? 46.764 6.980 -62.751 1.00 97.94 236 ASN A CA 1
ATOM 1943 C C . ASN A 1 236 ? 48.266 6.685 -62.790 1.00 97.94 236 ASN A C 1
ATOM 1945 O O . ASN A 1 236 ? 48.934 7.170 -63.692 1.00 97.94 236 ASN A O 1
ATOM 1949 N N . ALA A 1 237 ? 48.777 5.836 -61.895 1.00 98.50 237 ALA A N 1
ATOM 1950 C CA . ALA A 1 237 ? 50.186 5.437 -61.898 1.00 98.50 237 ALA A CA 1
ATOM 1951 C C . ALA A 1 237 ? 50.585 4.718 -63.202 1.00 98.50 237 ALA A C 1
ATOM 1953 O O . ALA A 1 237 ? 51.665 4.949 -63.741 1.00 98.50 237 ALA A O 1
ATOM 1954 N N . PHE A 1 238 ? 49.701 3.872 -63.742 1.00 98.19 238 PHE A N 1
ATOM 1955 C CA . PHE A 1 238 ? 49.918 3.237 -65.043 1.00 98.19 238 PHE A CA 1
ATOM 1956 C C . PHE A 1 238 ? 49.978 4.269 -66.180 1.00 98.19 238 PHE A C 1
ATOM 1958 O O . PHE A 1 238 ? 50.899 4.233 -66.992 1.00 98.19 238 PHE A O 1
ATOM 1965 N N . LEU A 1 239 ? 49.041 5.223 -66.207 1.00 98.00 239 LEU A N 1
ATOM 1966 C CA . LEU A 1 239 ? 49.030 6.303 -67.199 1.00 98.00 239 LEU A CA 1
ATOM 1967 C C . LEU A 1 239 ? 50.256 7.222 -67.082 1.00 98.00 239 LEU A C 1
ATOM 1969 O O . LEU A 1 239 ? 50.781 7.654 -68.104 1.00 98.00 239 LEU A O 1
ATOM 1973 N N . GLU A 1 240 ? 50.726 7.517 -65.868 1.00 97.75 240 GLU A N 1
ATOM 1974 C CA . GLU A 1 240 ? 51.970 8.266 -65.638 1.00 97.75 240 GLU A CA 1
ATOM 1975 C C . GLU A 1 240 ? 53.170 7.538 -66.263 1.00 97.75 240 GLU A C 1
ATOM 1977 O O . GLU A 1 240 ? 53.915 8.148 -67.024 1.00 97.75 240 GLU A O 1
ATOM 1982 N N . SER A 1 241 ? 53.287 6.219 -66.071 1.00 97.62 241 SER A N 1
ATOM 1983 C CA . SER A 1 241 ? 54.338 5.413 -66.711 1.00 97.62 241 SER A CA 1
ATOM 1984 C C . SER A 1 241 ? 54.253 5.426 -68.243 1.00 97.62 241 SER A C 1
ATOM 1986 O O . SER A 1 241 ? 55.278 5.526 -68.915 1.00 97.62 241 SER A O 1
ATOM 1988 N N . GLU A 1 242 ? 53.050 5.337 -68.824 1.00 97.88 242 GLU A N 1
ATOM 1989 C CA . GLU A 1 242 ? 52.875 5.439 -70.282 1.00 97.88 242 GLU A CA 1
ATOM 1990 C C . GLU A 1 242 ? 53.289 6.824 -70.815 1.00 97.88 242 GLU A C 1
ATOM 1992 O O . GLU A 1 242 ? 53.835 6.941 -71.920 1.00 97.88 242 GLU A O 1
ATOM 1997 N N . LEU A 1 243 ? 53.043 7.889 -70.043 1.00 98.19 243 LEU A N 1
ATOM 1998 C CA . LEU A 1 243 ? 53.500 9.238 -70.377 1.00 98.19 243 LEU A CA 1
ATOM 1999 C C . LEU A 1 243 ? 55.027 9.361 -70.285 1.00 98.19 243 LEU A C 1
ATOM 2001 O O . LEU A 1 243 ? 55.623 9.936 -71.200 1.00 98.19 243 LEU A O 1
ATOM 2005 N N . ASP A 1 244 ? 55.653 8.776 -69.264 1.00 97.81 244 ASP A N 1
ATOM 2006 C CA . ASP A 1 244 ? 57.112 8.750 -69.096 1.00 97.81 244 ASP A CA 1
ATOM 2007 C C . ASP A 1 244 ? 57.805 7.992 -70.245 1.00 97.81 244 ASP A C 1
ATOM 2009 O O . ASP A 1 244 ? 58.792 8.462 -70.821 1.00 97.81 244 ASP A O 1
ATOM 2013 N N . GLU A 1 245 ? 57.270 6.836 -70.654 1.00 97.50 245 GLU A N 1
ATOM 2014 C CA . GLU A 1 245 ? 57.770 6.082 -71.813 1.00 97.50 245 GLU A CA 1
ATOM 2015 C C . GLU A 1 245 ? 57.669 6.899 -73.105 1.00 97.50 245 GLU A C 1
ATOM 2017 O O . GLU A 1 245 ? 58.610 6.951 -73.908 1.00 97.50 245 GLU A O 1
ATOM 2022 N N . LYS A 1 246 ? 56.538 7.587 -73.296 1.00 97.88 246 LYS A N 1
ATOM 2023 C CA . LYS A 1 246 ? 56.339 8.488 -74.430 1.00 97.88 246 LYS A CA 1
ATOM 2024 C C . LYS A 1 246 ? 57.346 9.640 -74.413 1.00 97.88 246 LYS A C 1
ATOM 2026 O O . LYS A 1 246 ? 57.871 9.982 -75.475 1.00 97.88 246 LYS A O 1
ATOM 2031 N N . GLU A 1 247 ? 57.635 10.230 -73.255 1.00 98.00 247 GLU A N 1
ATOM 2032 C CA . GLU A 1 247 ? 58.650 11.281 -73.112 1.00 98.00 247 GLU A CA 1
ATOM 2033 C C . GLU A 1 247 ? 60.057 10.759 -73.448 1.00 98.00 247 GLU A C 1
ATOM 2035 O O . GLU A 1 247 ? 60.766 11.364 -74.256 1.00 98.00 247 GLU A O 1
ATOM 2040 N N . SER A 1 248 ? 60.432 9.586 -72.934 1.00 97.75 248 SER A N 1
ATOM 2041 C CA . SER A 1 248 ? 61.706 8.921 -73.244 1.00 97.75 248 SER A CA 1
ATOM 2042 C C . SER A 1 248 ? 61.885 8.648 -74.746 1.00 97.75 248 SER A C 1
ATOM 2044 O O . SER A 1 248 ? 62.949 8.906 -75.330 1.00 97.75 248 SER A O 1
ATOM 2046 N N . LEU A 1 249 ? 60.824 8.190 -75.419 1.00 97.19 249 LEU A N 1
ATOM 2047 C CA . LEU A 1 249 ? 60.818 8.007 -76.871 1.00 97.19 249 LEU A CA 1
ATOM 2048 C C . LEU A 1 249 ? 60.962 9.335 -77.617 1.00 97.19 249 LEU A C 1
ATOM 2050 O O . LEU A 1 249 ? 61.707 9.395 -78.595 1.00 97.19 249 LEU A O 1
ATOM 2054 N N . LEU A 1 250 ? 60.301 10.406 -77.166 1.00 97.25 250 LEU A N 1
ATOM 2055 C CA . LEU A 1 250 ? 60.458 11.736 -77.762 1.00 97.25 250 LEU A CA 1
ATOM 2056 C C . LEU A 1 250 ? 61.906 12.229 -77.666 1.00 97.25 250 LEU A C 1
ATOM 2058 O O . LEU A 1 250 ? 62.443 12.711 -78.666 1.00 97.25 250 LEU A O 1
ATOM 2062 N N . VAL A 1 251 ? 62.560 12.051 -76.513 1.00 97.50 251 VAL A N 1
ATOM 2063 C CA . VAL A 1 251 ? 63.985 12.373 -76.325 1.00 97.50 251 VAL A CA 1
ATOM 2064 C C . VAL A 1 251 ? 64.860 11.539 -77.262 1.00 97.50 251 VAL A C 1
ATOM 2066 O O . VAL A 1 251 ? 65.737 12.081 -77.935 1.00 97.50 251 VAL A O 1
ATOM 2069 N N . SER A 1 252 ? 64.600 10.235 -77.367 1.00 96.06 252 SER A N 1
ATOM 2070 C CA . SER A 1 252 ? 65.359 9.327 -78.237 1.00 96.06 252 SER A CA 1
ATOM 2071 C C . SER A 1 252 ? 65.209 9.685 -79.718 1.00 96.06 252 SER A C 1
ATOM 2073 O O . SER A 1 252 ? 66.195 9.747 -80.451 1.00 96.06 252 SER A O 1
ATOM 2075 N N . VAL A 1 253 ? 63.987 9.993 -80.162 1.00 96.69 253 VAL A N 1
ATOM 2076 C CA . VAL A 1 253 ? 63.712 10.481 -81.521 1.00 96.69 253 VAL A CA 1
ATOM 2077 C C . VAL A 1 253 ? 64.424 11.805 -81.770 1.00 96.69 253 VAL A C 1
ATOM 2079 O O . VAL A 1 253 ? 64.968 12.007 -82.855 1.00 96.69 253 VAL A O 1
ATOM 2082 N N . GLN A 1 254 ? 64.431 12.710 -80.791 1.00 96.62 254 GLN A N 1
ATOM 2083 C CA . GLN A 1 254 ? 65.118 13.989 -80.919 1.00 96.62 254 GLN A CA 1
ATOM 2084 C C . GLN A 1 254 ? 66.632 13.795 -81.066 1.00 96.62 254 GLN A C 1
ATOM 2086 O O . GLN A 1 254 ? 67.224 14.342 -81.994 1.00 96.62 254 GLN A O 1
ATOM 2091 N N . ARG A 1 255 ? 67.236 12.931 -80.248 1.00 96.31 255 ARG A N 1
ATOM 2092 C CA . ARG A 1 255 ? 68.651 12.568 -80.360 1.00 96.31 255 ARG A CA 1
ATOM 2093 C C . ARG A 1 255 ? 68.990 11.949 -81.718 1.00 96.31 255 ARG A C 1
ATOM 2095 O O . ARG A 1 255 ? 69.942 12.384 -82.353 1.00 96.31 255 ARG A O 1
ATOM 2102 N N . LEU A 1 256 ? 68.191 10.998 -82.205 1.00 95.81 256 LEU A N 1
ATOM 2103 C CA . LEU A 1 256 ? 68.385 10.399 -83.533 1.00 95.81 256 LEU A CA 1
ATOM 2104 C C . LEU A 1 256 ? 68.245 11.428 -84.663 1.00 95.81 256 LEU A C 1
ATOM 2106 O O . LEU A 1 256 ? 68.944 11.337 -85.669 1.00 95.81 256 LEU A O 1
ATOM 2110 N N . LYS A 1 257 ? 67.355 12.419 -84.521 1.00 96.12 257 LYS A N 1
ATOM 2111 C CA . LYS A 1 257 ? 67.259 13.538 -85.472 1.00 96.12 257 LYS A CA 1
ATOM 2112 C C . LYS A 1 257 ? 68.523 14.392 -85.467 1.00 96.12 257 LYS A C 1
ATOM 2114 O O . LYS A 1 257 ? 68.956 14.797 -86.544 1.00 96.12 257 LYS A O 1
ATOM 2119 N N . ASP A 1 258 ? 69.083 14.673 -84.293 1.00 96.75 258 ASP A N 1
ATOM 2120 C CA . ASP A 1 258 ? 70.338 15.413 -84.166 1.00 96.75 258 ASP A CA 1
ATOM 2121 C C . ASP A 1 258 ? 71.508 14.611 -84.764 1.00 96.75 258 ASP A C 1
ATOM 2123 O O . ASP A 1 258 ? 72.207 15.136 -85.624 1.00 96.75 258 ASP A O 1
ATOM 2127 N N . GLU A 1 259 ? 71.634 13.315 -84.464 1.00 94.50 259 GLU A N 1
ATOM 2128 C CA . GLU A 1 259 ? 72.640 12.425 -85.073 1.00 94.50 259 GLU A CA 1
ATOM 2129 C C . GLU A 1 259 ? 72.481 12.335 -86.604 1.00 94.50 259 GLU A C 1
ATOM 2131 O O . GLU A 1 259 ? 73.453 12.449 -87.350 1.00 94.50 259 GLU A O 1
ATOM 2136 N N . ALA A 1 260 ? 71.251 12.204 -87.114 1.00 94.00 260 ALA A N 1
ATOM 2137 C CA . ALA A 1 260 ? 70.982 12.214 -88.553 1.00 94.00 260 ALA A CA 1
ATOM 2138 C C . ALA A 1 260 ? 71.314 13.568 -89.201 1.00 94.00 260 ALA A C 1
ATOM 2140 O O . ALA A 1 260 ? 71.720 13.617 -90.366 1.00 94.00 260 ALA A O 1
ATOM 2141 N N . ARG A 1 261 ? 71.134 14.676 -88.474 1.00 95.25 261 ARG A N 1
ATOM 2142 C CA . ARG A 1 261 ? 71.544 16.008 -88.926 1.00 95.25 261 ARG A CA 1
ATOM 2143 C C . ARG A 1 261 ? 73.067 16.109 -88.980 1.00 95.25 261 ARG A C 1
ATOM 2145 O O . ARG A 1 261 ? 73.580 16.589 -89.988 1.00 95.25 261 ARG A O 1
ATOM 2152 N N . ASP A 1 262 ? 73.765 15.636 -87.958 1.00 93.75 262 ASP A N 1
ATOM 2153 C CA . ASP A 1 262 ? 75.224 15.690 -87.868 1.00 93.75 262 ASP A CA 1
ATOM 2154 C C . ASP A 1 262 ? 75.872 14.808 -88.947 1.00 93.75 262 ASP A C 1
ATOM 2156 O O . ASP A 1 262 ? 76.721 15.280 -89.697 1.00 93.75 262 ASP A O 1
ATOM 2160 N N . LEU A 1 263 ? 75.374 13.585 -89.164 1.00 92.31 263 LEU A N 1
ATOM 2161 C CA . LEU A 1 263 ? 75.822 12.716 -90.263 1.00 92.31 263 LEU A CA 1
ATOM 2162 C C . LEU A 1 263 ? 75.588 13.339 -91.647 1.00 92.31 263 LEU A C 1
ATOM 2164 O O . LEU A 1 263 ? 76.437 13.231 -92.531 1.00 92.31 263 LEU A O 1
ATOM 2168 N N . ARG A 1 264 ? 74.455 14.025 -91.862 1.00 91.12 264 ARG A N 1
ATOM 2169 C CA . ARG A 1 264 ? 74.225 14.785 -93.106 1.00 91.12 264 ARG A CA 1
ATOM 2170 C C . ARG A 1 264 ? 75.247 15.911 -93.276 1.00 91.12 264 ARG A C 1
ATOM 2172 O O . ARG A 1 264 ? 75.677 16.158 -94.401 1.00 91.12 264 ARG A O 1
ATOM 2179 N N . GLN A 1 265 ? 75.647 16.578 -92.192 1.00 91.31 265 GLN A N 1
ATOM 2180 C CA . GLN A 1 265 ? 76.714 17.581 -92.232 1.00 91.31 265 GLN A CA 1
ATOM 2181 C C . GLN A 1 265 ? 78.072 16.940 -92.541 1.00 91.31 265 GLN A C 1
ATOM 2183 O O . GLN A 1 265 ? 78.789 17.451 -93.399 1.00 91.31 265 GLN A O 1
ATOM 2188 N N . GLU A 1 266 ? 78.408 15.806 -91.923 1.00 88.25 266 GLU A N 1
ATOM 2189 C CA . GLU A 1 266 ? 79.642 15.064 -92.208 1.00 88.25 266 GLU A CA 1
ATOM 2190 C C . GLU A 1 266 ? 79.720 14.600 -93.666 1.00 88.25 266 GLU A C 1
ATOM 2192 O O . GLU A 1 266 ? 80.769 14.743 -94.296 1.00 88.25 266 GLU A O 1
ATOM 2197 N N . LEU A 1 267 ? 78.619 14.090 -94.229 1.00 82.75 267 LEU A N 1
ATOM 2198 C CA . LEU A 1 267 ? 78.530 13.735 -95.647 1.00 82.75 267 LEU A CA 1
ATOM 2199 C C . LEU A 1 267 ? 78.731 14.964 -96.545 1.00 82.75 267 LEU A C 1
ATOM 2201 O O . LEU A 1 267 ? 79.542 14.904 -97.464 1.00 82.75 267 LEU A O 1
ATOM 2205 N N . ALA A 1 268 ? 78.094 16.097 -96.235 1.00 80.56 268 ALA A N 1
ATOM 2206 C CA . ALA A 1 268 ? 78.269 17.349 -96.980 1.00 80.56 268 ALA A CA 1
ATOM 2207 C C . ALA A 1 268 ? 79.687 17.952 -96.860 1.00 80.56 268 ALA A C 1
ATOM 2209 O O . ALA A 1 268 ? 80.102 18.768 -97.690 1.00 80.56 268 ALA A O 1
ATOM 2210 N N . VAL A 1 269 ? 80.437 17.610 -95.808 1.00 79.25 269 VAL A N 1
ATOM 2211 C CA . VAL A 1 269 ? 81.859 17.955 -95.659 1.00 79.25 269 VAL A CA 1
ATOM 2212 C C . VAL A 1 269 ? 82.735 16.973 -96.435 1.00 79.25 269 VAL A C 1
ATOM 2214 O O . VAL A 1 269 ? 83.632 17.419 -97.144 1.00 79.25 269 VAL A O 1
ATOM 2217 N N . ARG A 1 270 ? 82.460 15.663 -96.372 1.00 72.94 270 ARG A N 1
ATOM 2218 C CA . ARG A 1 270 ? 83.159 14.642 -97.171 1.00 72.94 270 ARG A CA 1
ATOM 2219 C C . ARG A 1 270 ? 83.008 14.870 -98.666 1.00 72.94 270 ARG A C 1
ATOM 2221 O O . ARG A 1 270 ? 83.986 14.749 -99.392 1.00 72.94 270 ARG A O 1
ATOM 2228 N N . GLU A 1 271 ? 81.831 15.266 -99.127 1.00 67.31 271 GLU A N 1
ATOM 2229 C CA . GLU A 1 271 ? 81.600 15.654 -100.521 1.00 67.31 271 GLU A CA 1
ATOM 2230 C C . GLU A 1 271 ? 82.492 16.843 -100.936 1.00 67.31 271 GLU A C 1
ATOM 2232 O O . GLU A 1 271 ? 82.988 16.878 -102.055 1.00 67.31 271 GLU A O 1
ATOM 2237 N N . ARG A 1 272 ? 82.818 17.753 -100.003 1.00 61.22 272 ARG A N 1
ATOM 2238 C CA . ARG A 1 272 ? 83.775 18.857 -100.212 1.00 61.22 272 ARG A CA 1
ATOM 2239 C C . ARG A 1 272 ? 85.250 18.466 -100.058 1.00 61.22 272 ARG A C 1
ATOM 2241 O O . ARG A 1 272 ? 86.105 19.151 -100.613 1.00 61.22 272 ARG A O 1
ATOM 2248 N N . THR A 1 273 ? 85.581 17.409 -99.313 1.00 54.34 273 THR A N 1
ATOM 2249 C CA . THR A 1 273 ? 86.970 16.935 -99.139 1.00 54.34 273 THR A CA 1
ATOM 2250 C C . THR A 1 273 ? 87.368 15.817 -100.107 1.00 54.34 273 THR A C 1
ATOM 2252 O O . THR A 1 273 ? 88.561 15.605 -100.318 1.00 54.34 273 THR A O 1
ATOM 2255 N N . THR A 1 274 ? 86.413 15.146 -100.760 1.00 45.59 274 THR A N 1
ATOM 2256 C CA . THR A 1 274 ? 86.680 14.070 -101.739 1.00 45.59 274 THR A CA 1
ATOM 2257 C C . THR A 1 274 ? 87.330 14.588 -103.032 1.00 45.59 274 THR A C 1
ATOM 2259 O O . THR A 1 274 ? 87.978 13.818 -103.736 1.00 45.59 274 THR A O 1
ATOM 2262 N N . ASP A 1 275 ? 87.315 15.900 -103.286 1.00 44.81 275 ASP A N 1
ATOM 2263 C CA . ASP A 1 275 ? 88.097 16.514 -104.369 1.00 44.81 275 ASP A CA 1
ATOM 2264 C C . ASP A 1 275 ? 89.615 16.594 -104.091 1.00 44.81 275 ASP A C 1
ATOM 2266 O O . ASP A 1 275 ? 90.374 17.029 -104.961 1.00 44.81 275 ASP A O 1
ATOM 2270 N N . ARG A 1 276 ? 90.115 16.156 -102.918 1.00 40.62 276 ARG A N 1
ATOM 2271 C CA . ARG A 1 276 ? 91.564 16.070 -102.636 1.00 40.62 276 ARG A CA 1
ATOM 2272 C C . ARG A 1 276 ? 91.998 14.789 -101.897 1.00 40.62 276 ARG A C 1
ATOM 2274 O O . ARG A 1 276 ? 92.273 14.807 -100.708 1.00 40.62 276 ARG A O 1
ATOM 2281 N N . MET A 1 277 ? 92.202 13.742 -102.707 1.00 33.38 277 MET A N 1
ATOM 2282 C CA . MET A 1 277 ? 93.253 12.698 -102.624 1.00 33.38 277 MET A CA 1
ATOM 2283 C C . MET A 1 277 ? 93.193 11.584 -101.538 1.00 33.38 277 MET A C 1
ATOM 2285 O O . MET A 1 277 ? 93.522 11.797 -100.381 1.00 33.38 277 MET A O 1
ATOM 2289 N N . SER A 1 278 ? 92.883 10.367 -102.025 1.00 35.19 278 SER A N 1
ATOM 2290 C CA . SER A 1 278 ? 93.588 9.052 -101.952 1.00 35.19 278 SER A CA 1
ATOM 2291 C C . SER A 1 278 ? 94.013 8.344 -100.632 1.00 35.19 278 SER A C 1
ATOM 2293 O O . SER A 1 278 ? 94.653 8.913 -99.759 1.00 35.19 278 SER A O 1
ATOM 2295 N N . ALA A 1 279 ? 93.724 7.024 -100.594 1.00 35.84 279 ALA A N 1
ATOM 2296 C CA . ALA A 1 279 ? 94.002 5.946 -99.600 1.00 35.84 279 ALA A CA 1
ATOM 2297 C C . ALA A 1 279 ? 95.481 5.421 -99.594 1.00 35.84 279 ALA A C 1
ATOM 2299 O O . ALA A 1 279 ? 96.274 6.070 -100.279 1.00 35.84 279 ALA A O 1
ATOM 2300 N N . PRO A 1 280 ? 95.914 4.248 -99.008 1.00 57.94 280 PRO A N 1
ATOM 2301 C CA . PRO A 1 280 ? 95.322 3.219 -98.089 1.00 57.94 280 PRO A CA 1
ATOM 2302 C C . PRO A 1 280 ? 96.280 2.626 -96.975 1.00 57.94 280 PRO A C 1
ATOM 2304 O O . PRO A 1 280 ? 97.462 2.958 -96.948 1.00 57.94 280 PRO A O 1
ATOM 2307 N N . SER A 1 281 ? 95.807 1.664 -96.135 1.00 29.33 281 SER A N 1
ATOM 2308 C CA . SER A 1 281 ? 96.441 0.342 -95.756 1.00 29.33 281 SER A CA 1
ATOM 2309 C C . SER A 1 281 ? 96.352 -0.117 -94.268 1.00 29.33 281 SER A C 1
ATOM 2311 O O . SER A 1 281 ? 96.592 0.665 -93.355 1.00 29.33 281 SER A O 1
ATOM 2313 N N . SER A 1 282 ? 96.063 -1.421 -94.056 1.00 38.09 282 SER A N 1
ATOM 2314 C CA . SER A 1 282 ? 96.124 -2.227 -92.797 1.00 38.09 282 SER A CA 1
ATOM 2315 C C . SER A 1 282 ? 97.563 -2.552 -92.322 1.00 38.09 282 SER A C 1
ATOM 2317 O O . SER A 1 282 ? 98.488 -2.343 -93.108 1.00 38.09 282 SER A O 1
ATOM 2319 N N . PRO A 1 283 ? 97.790 -3.091 -91.090 1.00 46.47 283 PRO A N 1
ATOM 2320 C CA . PRO A 1 283 ? 97.909 -4.560 -90.890 1.00 46.47 283 PRO A CA 1
ATOM 2321 C C . PRO A 1 283 ? 97.494 -5.117 -89.488 1.00 46.47 283 PRO A C 1
ATOM 2323 O O . PRO A 1 283 ? 96.972 -4.408 -88.635 1.00 46.47 283 PRO A O 1
ATOM 2326 N N . THR A 1 284 ? 97.706 -6.429 -89.329 1.00 36.78 284 THR A N 1
ATOM 2327 C CA . THR A 1 284 ? 97.188 -7.450 -88.385 1.00 36.78 284 THR A CA 1
ATOM 2328 C C . THR A 1 284 ? 98.126 -7.778 -87.182 1.00 36.78 284 THR A C 1
ATOM 2330 O O . THR A 1 284 ? 99.318 -7.502 -87.290 1.00 36.78 284 THR A O 1
ATOM 2333 N N . LEU A 1 285 ? 97.596 -8.508 -86.162 1.00 41.75 285 LEU A N 1
ATOM 2334 C CA . LEU A 1 285 ? 98.239 -9.408 -85.139 1.00 41.75 285 LEU A CA 1
ATOM 2335 C C . LEU A 1 285 ? 98.882 -8.741 -83.883 1.00 41.75 285 LEU A C 1
ATOM 2337 O O . LEU A 1 285 ? 99.439 -7.662 -84.018 1.00 41.75 285 LEU A O 1
ATOM 2341 N N . ASP A 1 286 ? 98.900 -9.252 -82.629 1.00 32.44 286 ASP A N 1
ATOM 2342 C CA . ASP A 1 286 ? 98.584 -10.543 -81.959 1.00 32.44 286 ASP A CA 1
ATOM 2343 C C . ASP A 1 286 ? 98.680 -10.394 -80.394 1.00 32.44 286 ASP A C 1
ATOM 2345 O O . ASP A 1 286 ? 99.420 -9.521 -79.950 1.00 32.44 286 ASP A O 1
ATOM 2349 N N . ILE A 1 287 ? 98.036 -11.297 -79.605 1.00 39.78 287 ILE A N 1
ATOM 2350 C CA . ILE A 1 287 ? 98.445 -11.873 -78.267 1.00 39.78 287 ILE A CA 1
ATOM 2351 C C . ILE A 1 287 ? 98.526 -10.894 -77.037 1.00 39.78 287 ILE A C 1
ATOM 2353 O O . ILE A 1 287 ? 99.071 -9.809 -77.145 1.00 39.78 287 ILE A O 1
ATOM 2357 N N . ASP A 1 288 ? 98.030 -11.098 -75.798 1.00 32.97 288 ASP A N 1
ATOM 2358 C CA . ASP A 1 288 ? 97.875 -12.253 -74.891 1.00 32.97 288 ASP A CA 1
ATOM 2359 C C . ASP A 1 288 ? 96.954 -11.917 -73.680 1.00 32.97 288 ASP A C 1
ATOM 2361 O O . ASP A 1 288 ? 96.783 -10.749 -73.321 1.00 32.97 288 ASP A O 1
ATOM 2365 N N . LYS A 1 289 ? 96.576 -12.975 -72.943 1.00 37.62 289 LYS A N 1
ATOM 2366 C CA . LYS A 1 289 ? 96.338 -13.054 -71.480 1.00 37.62 289 LYS A CA 1
ATOM 2367 C C . LYS A 1 289 ? 94.914 -13.342 -70.968 1.00 37.62 289 LYS A C 1
ATOM 2369 O O . LYS A 1 289 ? 93.891 -12.853 -71.425 1.00 37.62 289 LYS A O 1
ATOM 2374 N N . MET A 1 290 ? 94.945 -14.204 -69.964 1.00 42.66 290 MET A N 1
ATOM 2375 C CA . MET A 1 290 ? 94.006 -15.208 -69.486 1.00 42.66 290 MET A CA 1
ATOM 2376 C C . MET A 1 290 ? 93.682 -14.916 -68.016 1.00 42.66 290 MET A C 1
ATOM 2378 O O . MET A 1 290 ? 94.597 -14.511 -67.304 1.00 42.66 290 MET A O 1
ATOM 2382 N N . ASP A 1 291 ? 92.426 -15.108 -67.594 1.00 29.89 291 ASP A N 1
ATOM 2383 C CA . ASP A 1 291 ? 91.968 -15.716 -66.319 1.00 29.89 291 ASP A CA 1
ATOM 2384 C C . ASP A 1 291 ? 90.490 -15.359 -66.054 1.00 29.89 291 ASP A C 1
ATOM 2386 O O . ASP A 1 291 ? 90.000 -14.335 -66.516 1.00 29.89 291 ASP A O 1
ATOM 2390 N N . SER A 1 292 ? 89.760 -16.023 -65.163 1.00 37.53 292 SER A N 1
ATOM 2391 C CA . SER A 1 292 ? 89.323 -17.417 -65.061 1.00 37.53 292 SER A CA 1
ATOM 2392 C C . SER A 1 292 ? 88.239 -17.419 -63.971 1.00 37.53 292 SER A C 1
ATOM 2394 O O . SER A 1 292 ? 88.453 -16.818 -62.923 1.00 37.53 292 SER A O 1
ATOM 2396 N N . ALA A 1 293 ? 87.125 -18.122 -64.222 1.00 36.19 293 ALA A N 1
ATOM 2397 C CA . ALA A 1 293 ? 86.089 -18.581 -63.274 1.00 36.19 293 ALA A CA 1
ATOM 2398 C C . ALA A 1 293 ? 85.272 -17.491 -62.511 1.00 36.19 293 ALA A C 1
ATOM 2400 O O . ALA A 1 293 ? 85.754 -16.416 -62.203 1.00 36.19 293 ALA A O 1
ATOM 2401 N N . VAL A 1 294 ? 83.988 -17.648 -62.167 1.00 37.69 294 VAL A N 1
ATOM 2402 C CA . VAL A 1 294 ? 83.209 -18.833 -61.782 1.00 37.69 294 VAL A CA 1
ATOM 2403 C C . VAL A 1 294 ? 81.747 -18.641 -62.218 1.00 37.69 294 VAL A C 1
ATOM 2405 O O . VAL A 1 294 ? 81.138 -17.604 -61.964 1.00 37.69 294 VAL A O 1
ATOM 2408 N N . GLN A 1 295 ? 81.182 -19.674 -62.845 1.00 42.03 295 GLN A N 1
ATOM 2409 C CA . GLN A 1 295 ? 79.743 -19.866 -63.024 1.00 42.03 295 GLN A CA 1
ATOM 2410 C C . GLN A 1 295 ? 79.102 -20.399 -61.738 1.00 42.03 295 GLN A C 1
ATOM 2412 O O . GLN A 1 295 ? 79.685 -21.249 -61.069 1.00 42.03 295 GLN A O 1
ATOM 2417 N N . ALA A 1 296 ? 77.846 -20.036 -61.482 1.00 30.05 296 ALA A N 1
ATOM 2418 C CA . ALA A 1 296 ? 76.926 -20.920 -60.775 1.00 30.05 296 ALA A CA 1
ATOM 2419 C C . ALA A 1 296 ? 75.531 -20.814 -61.400 1.00 30.05 296 ALA A C 1
ATOM 2421 O O . ALA A 1 296 ? 74.909 -19.753 -61.423 1.00 30.05 296 ALA A O 1
ATOM 2422 N N . SER A 1 297 ? 75.083 -21.942 -61.939 1.00 36.66 297 SER A N 1
ATOM 2423 C CA . SER A 1 297 ? 73.811 -22.151 -62.619 1.00 36.66 297 SER A CA 1
ATOM 2424 C C . SER A 1 297 ? 72.780 -22.760 -61.660 1.00 36.66 297 SER A C 1
ATOM 2426 O O . SER A 1 297 ? 73.125 -23.624 -60.864 1.00 36.66 297 SER A O 1
ATOM 2428 N N . LEU A 1 298 ? 71.521 -22.340 -61.829 1.00 37.78 298 LEU A N 1
ATOM 2429 C CA . LEU A 1 298 ? 70.281 -23.140 -61.820 1.00 37.78 298 LEU A CA 1
ATOM 2430 C C . LEU A 1 298 ? 69.998 -24.153 -60.678 1.00 37.78 298 LEU A C 1
ATOM 2432 O O . LEU A 1 298 ? 70.613 -25.215 -60.617 1.00 37.78 298 LEU A O 1
ATOM 2436 N N . SER A 1 299 ? 68.878 -23.956 -59.958 1.00 29.83 299 SER A N 1
ATOM 2437 C CA . SER A 1 299 ? 67.625 -24.761 -60.076 1.00 29.83 299 SER A CA 1
ATOM 2438 C C . SER A 1 299 ? 66.775 -24.786 -58.786 1.00 29.83 299 SER A C 1
ATOM 2440 O O . SER A 1 299 ? 67.281 -25.012 -57.692 1.00 29.83 299 SER A O 1
ATOM 2442 N N . LEU A 1 300 ? 65.455 -24.624 -58.956 1.00 39.69 300 LEU A N 1
ATOM 2443 C CA . LEU A 1 300 ? 64.353 -25.063 -58.065 1.00 39.69 300 LEU A CA 1
ATOM 2444 C C . LEU A 1 300 ? 64.272 -26.622 -58.052 1.00 39.69 300 LEU A C 1
ATOM 2446 O O . LEU A 1 300 ? 64.808 -27.196 -59.005 1.00 39.69 300 LEU A O 1
ATOM 2450 N N . PRO A 1 301 ? 63.619 -27.344 -57.091 1.00 45.03 301 PRO A N 1
ATOM 2451 C CA . PRO A 1 301 ? 62.144 -27.349 -56.924 1.00 45.03 301 PRO A CA 1
ATOM 2452 C C . PRO A 1 301 ? 61.531 -27.686 -55.526 1.00 45.03 301 P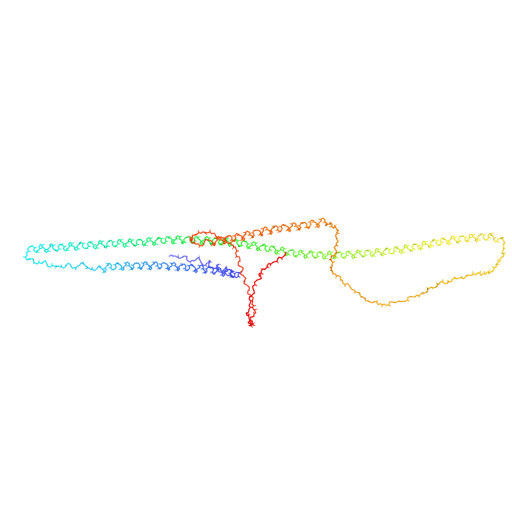RO A C 1
ATOM 2454 O O . PRO A 1 301 ? 62.150 -28.301 -54.671 1.00 45.03 301 PRO A O 1
ATOM 2457 N N . ALA A 1 302 ? 60.243 -27.321 -55.401 1.00 30.48 302 ALA A N 1
ATOM 2458 C CA . ALA A 1 302 ? 59.090 -27.987 -54.753 1.00 30.48 302 ALA A CA 1
ATOM 2459 C C . ALA A 1 302 ? 59.033 -28.372 -53.242 1.00 30.48 302 ALA A C 1
ATOM 2461 O O . ALA A 1 302 ? 59.947 -28.911 -52.635 1.00 30.48 302 ALA A O 1
ATOM 2462 N N . THR A 1 303 ? 57.830 -28.115 -52.705 1.00 38.28 303 THR A N 1
ATOM 2463 C CA . THR A 1 303 ? 57.179 -28.390 -51.396 1.00 38.28 303 THR A CA 1
ATOM 2464 C C . THR A 1 303 ? 56.881 -29.905 -51.176 1.00 38.28 303 THR A C 1
ATOM 2466 O O . THR A 1 303 ? 57.387 -30.682 -51.985 1.00 38.28 303 THR A O 1
ATOM 2469 N N . PRO A 1 304 ? 56.034 -30.419 -50.226 1.00 54.88 304 PRO A N 1
ATOM 2470 C CA . PRO A 1 304 ? 55.284 -29.844 -49.073 1.00 54.88 304 PRO A CA 1
ATOM 2471 C C . PRO A 1 304 ? 55.188 -30.734 -47.785 1.00 54.88 304 PRO A C 1
ATOM 2473 O O . PRO A 1 304 ? 55.085 -31.947 -47.886 1.00 54.88 304 PRO A O 1
ATOM 2476 N N . VAL A 1 305 ? 55.025 -30.153 -46.583 1.00 32.44 305 VAL A N 1
ATOM 2477 C CA . VAL A 1 305 ? 54.288 -30.712 -45.402 1.00 32.44 305 VAL A CA 1
ATOM 2478 C C . VAL A 1 305 ? 53.989 -29.509 -44.477 1.00 32.44 305 VAL A C 1
ATOM 2480 O O . VAL A 1 305 ? 54.895 -28.725 -44.245 1.00 32.44 305 VAL A O 1
ATOM 2483 N N . GLY A 1 306 ? 52.820 -29.204 -43.903 1.00 30.22 306 GLY A N 1
ATOM 2484 C CA . GLY A 1 306 ? 51.519 -29.858 -43.793 1.00 30.22 306 GLY A CA 1
ATOM 2485 C C . GLY A 1 306 ? 50.930 -29.622 -42.382 1.00 30.22 306 GLY A C 1
ATOM 2486 O O . GLY A 1 306 ? 51.500 -30.136 -41.428 1.00 30.22 306 GLY A O 1
ATOM 2487 N N . LYS A 1 307 ? 49.748 -28.962 -42.308 1.00 32.59 307 LYS A N 1
ATOM 2488 C CA . LYS A 1 307 ? 48.745 -28.886 -41.194 1.00 32.59 307 LYS A CA 1
ATOM 2489 C C . LYS A 1 307 ? 49.091 -27.940 -40.014 1.00 32.59 307 LYS A C 1
ATOM 2491 O O . LYS A 1 307 ? 50.234 -27.916 -39.598 1.00 32.59 307 LYS A O 1
ATOM 2496 N N . ASN A 1 308 ? 48.202 -27.160 -39.375 1.00 27.61 308 ASN A N 1
ATOM 2497 C CA . ASN A 1 308 ? 46.728 -27.013 -39.279 1.00 27.61 308 ASN A CA 1
ATOM 2498 C C . ASN A 1 308 ? 46.481 -25.623 -38.597 1.00 27.61 308 ASN A C 1
ATOM 2500 O O . ASN A 1 308 ? 47.232 -25.301 -37.685 1.00 27.61 308 ASN A O 1
ATOM 2504 N N . MET A 1 309 ? 45.733 -24.649 -39.133 1.00 37.16 309 MET A N 1
ATOM 2505 C CA . MET A 1 309 ? 44.287 -24.346 -38.998 1.00 37.16 309 MET A CA 1
ATOM 2506 C C . MET A 1 309 ? 43.671 -24.203 -37.575 1.00 37.16 309 MET A C 1
ATOM 2508 O O . MET A 1 309 ? 43.802 -25.097 -36.749 1.00 37.16 309 MET A O 1
ATOM 2512 N N . GLU A 1 310 ? 42.910 -23.096 -37.425 1.00 30.39 310 GLU A N 1
ATOM 2513 C CA . GLU A 1 310 ? 41.790 -22.754 -36.501 1.00 30.39 310 GLU A CA 1
ATOM 2514 C C . GLU A 1 310 ? 42.041 -21.970 -35.173 1.00 30.39 310 GLU A C 1
ATOM 2516 O O . GLU A 1 310 ? 42.875 -22.307 -34.339 1.00 30.39 310 GLU A O 1
ATOM 2521 N N . HIS A 1 311 ? 41.238 -20.896 -35.027 1.00 39.78 311 HIS A N 1
ATOM 2522 C CA . HIS A 1 311 ? 40.908 -19.999 -33.883 1.00 39.78 311 HIS A CA 1
ATOM 2523 C C . HIS A 1 311 ? 40.258 -20.762 -32.676 1.00 39.78 311 HIS A C 1
ATOM 2525 O O . HIS A 1 311 ? 40.115 -21.972 -32.825 1.00 39.78 311 HIS A O 1
ATOM 2531 N N . PRO A 1 312 ? 39.761 -20.181 -31.529 1.00 43.66 312 PRO A N 1
ATOM 2532 C CA . PRO A 1 312 ? 39.543 -18.778 -31.090 1.00 43.66 312 PRO A CA 1
ATOM 2533 C C . PRO A 1 312 ? 39.863 -18.451 -29.582 1.00 43.66 312 PRO A C 1
ATOM 2535 O O . PRO A 1 312 ? 40.194 -19.313 -28.785 1.00 43.66 312 PRO A O 1
ATOM 2538 N N . PHE A 1 313 ? 39.725 -17.164 -29.219 1.00 34.69 313 PHE A N 1
ATOM 2539 C CA . PHE A 1 313 ? 39.287 -16.524 -27.948 1.00 34.69 313 PHE A CA 1
ATOM 2540 C C . PHE A 1 313 ? 39.376 -17.188 -26.533 1.00 34.69 313 PHE A C 1
ATOM 2542 O O . PHE A 1 313 ? 39.127 -18.363 -26.310 1.00 34.69 313 PHE A O 1
ATOM 2549 N N . ILE A 1 314 ? 39.478 -16.260 -25.563 1.00 34.94 314 ILE A N 1
ATOM 2550 C CA . ILE A 1 314 ? 39.122 -16.238 -24.123 1.00 34.94 314 ILE A CA 1
ATOM 2551 C C . ILE A 1 314 ? 40.205 -16.512 -23.036 1.00 34.94 314 ILE A C 1
ATOM 2553 O O . ILE A 1 314 ? 40.595 -17.634 -22.737 1.00 34.94 314 ILE A O 1
ATOM 2557 N N . THR A 1 315 ? 40.466 -15.426 -22.286 1.00 33.44 315 THR A N 1
ATOM 2558 C CA . THR A 1 315 ? 40.685 -15.291 -20.821 1.00 33.44 315 THR A CA 1
ATOM 2559 C C . THR A 1 315 ? 42.033 -15.585 -20.142 1.00 33.44 315 THR A C 1
ATOM 2561 O O . THR A 1 315 ? 42.502 -16.711 -20.054 1.00 33.44 315 THR A O 1
ATOM 2564 N N . SER A 1 316 ? 42.469 -14.532 -19.430 1.00 36.72 316 SER A N 1
ATOM 2565 C CA . SER A 1 316 ? 42.952 -14.516 -18.036 1.00 36.72 316 SER A CA 1
ATOM 2566 C C . SER A 1 316 ? 44.372 -14.979 -17.703 1.00 36.72 316 SER A C 1
ATOM 2568 O O . SER A 1 316 ? 44.647 -16.168 -17.591 1.00 36.72 316 SER A O 1
ATOM 2570 N N . LYS A 1 317 ? 45.210 -13.991 -17.348 1.00 33.25 317 LYS A N 1
ATOM 2571 C CA . LYS A 1 317 ? 46.141 -13.943 -16.192 1.00 33.25 317 LYS A CA 1
ATOM 2572 C C . LYS A 1 317 ? 46.736 -12.524 -16.171 1.00 33.25 317 LYS A C 1
ATOM 2574 O O . LYS A 1 317 ? 47.399 -12.129 -17.116 1.00 33.25 317 LYS A O 1
ATOM 2579 N N . ALA A 1 318 ? 46.320 -11.611 -15.297 1.00 37.06 318 ALA A N 1
ATOM 2580 C CA . ALA A 1 318 ? 46.581 -11.550 -13.859 1.00 37.06 318 ALA A CA 1
ATOM 2581 C C . ALA A 1 318 ? 48.080 -11.645 -13.501 1.00 37.06 318 ALA A C 1
ATOM 2583 O O . ALA A 1 318 ? 48.671 -12.719 -13.557 1.00 37.06 318 ALA A O 1
ATOM 2584 N N . LEU A 1 319 ? 48.578 -10.495 -13.024 1.00 39.62 319 LEU A N 1
ATOM 2585 C CA . LEU A 1 319 ? 49.745 -10.247 -12.168 1.00 39.62 319 LEU A CA 1
ATOM 2586 C C . LEU A 1 319 ? 51.114 -10.091 -12.849 1.00 39.62 319 LEU A C 1
ATOM 2588 O O . LEU A 1 319 ? 51.908 -11.018 -12.954 1.00 39.62 319 LEU A O 1
ATOM 2592 N N . THR A 1 320 ? 51.433 -8.832 -13.157 1.00 32.72 320 THR A N 1
ATOM 2593 C CA . THR A 1 320 ? 52.794 -8.295 -13.046 1.00 32.72 320 THR A CA 1
ATOM 2594 C C . THR A 1 320 ? 52.754 -7.199 -11.977 1.00 32.72 320 THR A C 1
ATOM 2596 O O . THR A 1 320 ? 51.957 -6.262 -12.042 1.00 32.72 320 THR A O 1
ATOM 2599 N N . ASN A 1 321 ? 53.550 -7.404 -10.928 1.00 44.06 321 ASN A N 1
ATOM 2600 C CA . ASN A 1 321 ? 53.786 -6.464 -9.844 1.00 44.06 321 ASN A CA 1
ATOM 2601 C C . ASN A 1 321 ? 54.855 -5.475 -10.331 1.00 44.06 321 ASN A C 1
ATOM 2603 O O . ASN A 1 321 ? 56.013 -5.855 -10.494 1.00 44.06 321 ASN A O 1
ATOM 2607 N N . GLY A 1 322 ? 54.471 -4.219 -10.546 1.00 34.09 322 GLY A N 1
ATOM 2608 C CA . GLY A 1 322 ? 55.379 -3.120 -10.860 1.00 34.09 322 GLY A CA 1
ATOM 2609 C C . GLY A 1 322 ? 55.003 -1.898 -10.035 1.00 34.09 322 GLY A C 1
ATOM 2610 O O . GLY A 1 322 ? 54.011 -1.231 -10.316 1.00 34.09 322 GLY A O 1
ATOM 2611 N N . VAL A 1 323 ? 55.785 -1.625 -8.990 1.00 46.50 323 VAL A N 1
ATOM 2612 C CA . VAL A 1 323 ? 55.743 -0.367 -8.239 1.00 46.50 323 VAL A CA 1
ATOM 2613 C C . VAL A 1 323 ? 56.141 0.758 -9.193 1.00 46.50 323 VAL A C 1
ATOM 2615 O O . VAL A 1 323 ? 57.283 0.834 -9.634 1.00 46.50 323 VAL A O 1
ATOM 2618 N N . GLY A 1 324 ? 55.176 1.610 -9.525 1.00 38.94 324 GLY A N 1
ATOM 2619 C CA . GLY A 1 324 ? 55.357 2.757 -10.405 1.00 38.94 324 GLY A CA 1
ATOM 2620 C C . GLY A 1 324 ? 54.065 3.557 -10.502 1.00 38.94 324 GLY A C 1
ATOM 2621 O O . GLY A 1 324 ? 53.238 3.299 -11.366 1.00 38.94 324 GLY A O 1
ATOM 2622 N N . ASN A 1 325 ? 53.880 4.471 -9.548 1.00 47.78 325 ASN A N 1
ATOM 2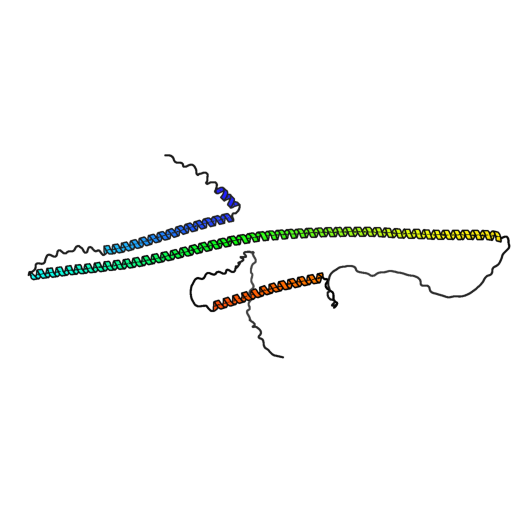623 C CA . ASN A 1 325 ? 53.002 5.647 -9.521 1.00 47.78 325 ASN A CA 1
ATOM 2624 C C . ASN A 1 325 ? 52.041 5.813 -10.716 1.00 47.78 325 ASN A C 1
ATOM 2626 O O . ASN A 1 325 ? 52.155 6.762 -11.489 1.00 47.78 325 ASN A O 1
ATOM 2630 N N . SER A 1 326 ? 51.054 4.930 -10.847 1.00 47.53 326 SER A N 1
ATOM 2631 C CA . SER A 1 326 ? 49.928 5.166 -11.744 1.00 47.53 326 SER A CA 1
ATOM 2632 C C . SER A 1 326 ? 48.980 6.095 -11.003 1.00 47.53 326 SER A C 1
ATOM 2634 O O . SER A 1 326 ? 48.220 5.667 -10.13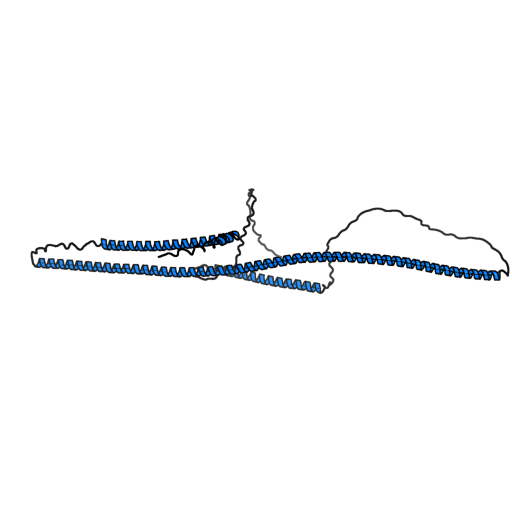3 1.00 47.53 326 SER A O 1
ATOM 2636 N N . SER A 1 327 ? 49.084 7.396 -11.271 1.00 54.16 327 SER A N 1
ATOM 2637 C CA . SER A 1 327 ? 48.097 8.357 -10.803 1.00 54.16 327 SER A CA 1
ATOM 2638 C C . SER A 1 327 ? 46.735 7.907 -11.331 1.00 54.16 327 SER A C 1
ATOM 2640 O O . SER A 1 327 ? 46.463 7.966 -12.528 1.00 54.16 327 SER A O 1
ATOM 2642 N N . LEU A 1 328 ? 45.881 7.401 -10.432 1.00 67.88 328 LEU A N 1
ATOM 2643 C CA . LEU A 1 328 ? 44.486 7.114 -10.756 1.00 67.88 328 LEU A CA 1
ATOM 2644 C C . LEU A 1 328 ? 43.915 8.341 -11.461 1.00 67.88 328 LEU A C 1
ATOM 2646 O O . LEU A 1 328 ? 44.069 9.462 -10.952 1.00 67.88 328 LEU A O 1
ATOM 2650 N N . THR A 1 329 ? 43.280 8.125 -12.616 1.00 78.81 329 THR A N 1
ATOM 2651 C CA . THR A 1 329 ? 42.615 9.201 -13.351 1.00 78.81 329 THR A CA 1
ATOM 2652 C C . THR A 1 329 ? 41.706 9.965 -12.380 1.00 78.81 329 THR A C 1
ATOM 2654 O O . THR A 1 329 ? 41.119 9.344 -11.483 1.00 78.81 329 THR A O 1
ATOM 2657 N N . PRO A 1 330 ? 41.581 11.301 -12.493 1.00 78.69 330 PRO A N 1
ATOM 2658 C CA . PRO A 1 330 ? 40.788 12.091 -11.549 1.00 78.69 330 PRO A CA 1
ATOM 2659 C C . PRO A 1 330 ? 39.382 11.514 -11.318 1.00 78.69 330 PRO A C 1
ATOM 2661 O O . PRO A 1 330 ? 38.911 11.471 -10.185 1.00 78.69 330 PRO A O 1
ATOM 2664 N N . SER A 1 331 ? 38.767 10.957 -12.366 1.00 79.25 331 SER A N 1
ATOM 2665 C CA . SER A 1 331 ? 37.468 10.280 -12.297 1.00 79.25 331 SER A CA 1
ATOM 2666 C C . SER A 1 331 ? 37.495 8.968 -11.492 1.00 79.25 331 SER A C 1
ATOM 2668 O O . SER A 1 331 ? 36.661 8.779 -10.606 1.00 79.25 331 SER A O 1
ATOM 2670 N N . ALA A 1 332 ? 38.489 8.094 -11.704 1.00 86.19 332 ALA A N 1
ATOM 2671 C CA . ALA A 1 332 ? 38.634 6.855 -10.933 1.00 86.19 332 ALA A CA 1
ATOM 2672 C C . ALA A 1 332 ? 38.896 7.130 -9.443 1.00 86.19 332 ALA A C 1
ATOM 2674 O O . ALA A 1 332 ? 38.369 6.435 -8.576 1.00 86.19 332 ALA A O 1
ATOM 2675 N N . ARG A 1 333 ? 39.654 8.190 -9.133 1.00 91.12 333 ARG A N 1
ATOM 2676 C CA . ARG A 1 333 ? 39.898 8.634 -7.754 1.00 91.12 333 ARG A CA 1
ATOM 2677 C C . ARG A 1 333 ? 38.616 9.120 -7.073 1.00 91.12 333 ARG A C 1
ATOM 2679 O O . ARG A 1 333 ? 38.349 8.723 -5.944 1.00 91.12 333 ARG A O 1
ATOM 2686 N N . ILE A 1 334 ? 37.831 9.962 -7.748 1.00 89.00 334 ILE A N 1
ATOM 2687 C CA . ILE A 1 334 ? 36.572 10.500 -7.206 1.00 89.00 334 ILE A CA 1
ATOM 2688 C C . ILE A 1 334 ? 35.543 9.377 -7.016 1.00 89.00 334 ILE A C 1
ATOM 2690 O O . ILE A 1 334 ? 34.909 9.303 -5.966 1.00 89.00 334 ILE A O 1
ATOM 2694 N N . SER A 1 335 ? 35.420 8.460 -7.982 1.00 92.81 335 SER A N 1
ATOM 2695 C CA . SER A 1 335 ? 34.545 7.285 -7.871 1.00 92.81 335 SER A CA 1
ATOM 2696 C C . SER A 1 335 ? 34.932 6.395 -6.683 1.00 92.81 335 SER A C 1
ATOM 2698 O O . SER A 1 335 ? 34.075 6.062 -5.865 1.00 92.81 335 SER A O 1
ATOM 2700 N N . ALA A 1 336 ? 36.225 6.092 -6.516 1.00 90.38 336 ALA A N 1
ATOM 2701 C CA . ALA A 1 336 ? 36.713 5.308 -5.385 1.00 90.38 336 ALA A CA 1
ATOM 2702 C C . ALA A 1 336 ? 36.441 5.993 -4.032 1.00 90.38 336 ALA A C 1
ATOM 2704 O O . ALA A 1 336 ? 35.997 5.336 -3.094 1.00 90.38 336 ALA A O 1
ATOM 2705 N N . LEU A 1 337 ? 36.645 7.311 -3.931 1.00 94.31 337 LEU A N 1
ATOM 2706 C CA . LEU A 1 337 ? 36.354 8.073 -2.710 1.00 94.31 337 LEU A CA 1
ATOM 2707 C C . LEU A 1 337 ? 34.857 8.110 -2.381 1.00 94.31 337 LEU A C 1
ATOM 2709 O O . LEU A 1 337 ? 34.500 7.993 -1.212 1.00 94.31 337 LEU A O 1
ATOM 2713 N N . ASN A 1 338 ? 33.984 8.217 -3.386 1.00 90.88 338 ASN A N 1
ATOM 2714 C CA . ASN A 1 338 ? 32.534 8.167 -3.184 1.00 90.88 338 ASN A CA 1
ATOM 2715 C C . ASN A 1 338 ? 32.084 6.793 -2.682 1.00 90.88 338 ASN A C 1
ATOM 2717 O O . ASN A 1 338 ? 31.330 6.714 -1.716 1.00 90.88 338 ASN A O 1
ATOM 2721 N N . ILE A 1 339 ? 32.607 5.716 -3.274 1.00 94.44 339 ILE A N 1
ATOM 2722 C CA . ILE A 1 339 ? 32.325 4.346 -2.831 1.00 94.44 339 ILE A CA 1
ATOM 2723 C C . ILE A 1 339 ? 32.783 4.158 -1.379 1.00 94.44 339 ILE A C 1
ATOM 2725 O O . ILE A 1 339 ? 32.002 3.714 -0.540 1.00 94.44 339 ILE A O 1
ATOM 2729 N N . VAL A 1 340 ? 34.017 4.552 -1.050 1.00 95.06 340 VAL A N 1
ATOM 2730 C CA . VAL A 1 340 ? 34.540 4.477 0.325 1.00 95.06 340 VAL A CA 1
ATOM 2731 C C . VAL A 1 340 ? 33.703 5.329 1.287 1.00 95.06 340 VAL A C 1
ATOM 2733 O O . VAL A 1 340 ? 33.381 4.871 2.382 1.00 95.06 340 VAL A O 1
ATOM 2736 N N . GLY A 1 341 ? 33.287 6.530 0.879 1.00 94.50 341 GLY A N 1
ATOM 2737 C CA . GLY A 1 341 ? 32.411 7.400 1.664 1.00 94.50 341 GLY A CA 1
ATOM 2738 C C . GLY A 1 341 ? 31.038 6.781 1.945 1.00 94.50 341 GLY A C 1
ATOM 2739 O O . GLY A 1 341 ? 30.554 6.832 3.078 1.00 94.50 341 GLY A O 1
ATOM 2740 N N . ASP A 1 342 ? 30.432 6.133 0.950 1.00 94.69 342 ASP A N 1
ATOM 2741 C CA . ASP A 1 342 ? 29.155 5.433 1.102 1.00 94.69 342 ASP A CA 1
ATOM 2742 C C . ASP A 1 342 ? 29.280 4.188 1.986 1.00 94.69 342 ASP A C 1
ATOM 2744 O O . ASP A 1 342 ? 28.397 3.921 2.808 1.00 94.69 342 ASP A O 1
ATOM 2748 N N . LEU A 1 343 ? 30.388 3.451 1.873 1.00 96.19 343 LEU A N 1
ATOM 2749 C CA . LEU A 1 343 ? 30.707 2.334 2.760 1.00 96.19 343 LEU A CA 1
ATOM 2750 C C . LEU A 1 343 ? 30.857 2.802 4.210 1.00 96.19 343 LEU A C 1
ATOM 2752 O O . LEU A 1 343 ? 30.217 2.228 5.086 1.00 96.19 343 LEU A O 1
ATOM 2756 N N . LEU A 1 344 ? 31.610 3.873 4.471 1.00 95.88 344 LEU A N 1
ATOM 2757 C CA . LEU A 1 344 ? 31.763 4.428 5.821 1.00 95.88 344 LEU A CA 1
ATOM 2758 C C . LEU A 1 344 ? 30.425 4.901 6.403 1.00 95.88 344 LEU A C 1
ATOM 2760 O O . LEU A 1 344 ? 30.133 4.638 7.569 1.00 95.88 344 LEU A O 1
ATOM 2764 N N . ARG A 1 345 ? 29.561 5.523 5.592 1.00 95.50 345 ARG A N 1
ATOM 2765 C CA . ARG A 1 345 ? 28.216 5.930 6.029 1.00 95.50 345 ARG A CA 1
ATOM 2766 C C . ARG A 1 345 ? 27.331 4.724 6.363 1.00 95.50 345 ARG A C 1
ATOM 2768 O O . ARG A 1 345 ? 26.611 4.747 7.361 1.00 95.50 345 ARG A O 1
ATOM 2775 N N . LYS A 1 346 ? 27.394 3.655 5.559 1.00 95.38 346 LYS A N 1
ATOM 2776 C CA . LYS A 1 346 ? 26.671 2.396 5.815 1.00 95.38 346 LYS A CA 1
ATOM 2777 C C . LYS A 1 346 ? 27.201 1.674 7.055 1.00 95.38 346 LYS A C 1
ATOM 2779 O O . LYS A 1 346 ? 26.390 1.181 7.835 1.00 95.38 346 LYS A O 1
ATOM 2784 N N . VAL A 1 347 ? 28.519 1.650 7.260 1.00 96.25 347 VAL A N 1
ATOM 2785 C CA . VAL A 1 347 ? 29.157 1.094 8.464 1.00 96.25 347 VAL A CA 1
ATOM 2786 C C . VAL A 1 347 ? 28.731 1.885 9.700 1.00 96.25 347 VAL A C 1
ATOM 2788 O O . VAL A 1 347 ? 28.250 1.276 10.646 1.00 96.25 347 VAL A O 1
ATOM 2791 N N . GLY A 1 348 ? 28.753 3.220 9.663 1.00 93.81 348 GLY A N 1
ATOM 2792 C CA . GLY A 1 348 ? 28.268 4.046 10.776 1.00 93.81 348 GLY A CA 1
ATOM 2793 C C . GLY A 1 348 ? 26.782 3.823 11.099 1.00 93.81 348 GLY A C 1
ATOM 2794 O O . GLY A 1 348 ? 26.394 3.736 12.265 1.00 93.81 348 GLY A O 1
ATOM 2795 N N . ALA A 1 349 ? 25.932 3.648 10.081 1.00 92.00 349 ALA A N 1
ATOM 2796 C CA . ALA A 1 349 ? 24.522 3.304 10.285 1.00 92.00 349 ALA A CA 1
ATOM 2797 C C . ALA A 1 349 ? 24.337 1.895 10.884 1.00 92.00 349 ALA A C 1
ATOM 2799 O O . ALA A 1 349 ? 23.462 1.688 11.729 1.00 92.00 349 ALA A O 1
ATOM 2800 N N . LEU A 1 350 ? 25.156 0.928 10.461 1.00 95.62 350 LEU A N 1
ATOM 2801 C CA . LEU A 1 350 ? 25.186 -0.425 11.020 1.00 95.62 350 LEU A CA 1
ATOM 2802 C C . LEU A 1 350 ? 25.657 -0.422 12.476 1.00 95.62 350 LEU A C 1
ATOM 2804 O O . LEU A 1 350 ? 25.015 -1.052 13.312 1.00 95.62 350 LEU A O 1
ATOM 2808 N N . GLU A 1 351 ? 26.710 0.324 12.803 1.00 93.44 351 GLU A N 1
ATOM 2809 C CA . GLU A 1 351 ? 27.213 0.473 14.170 1.00 93.44 351 GLU A CA 1
ATOM 2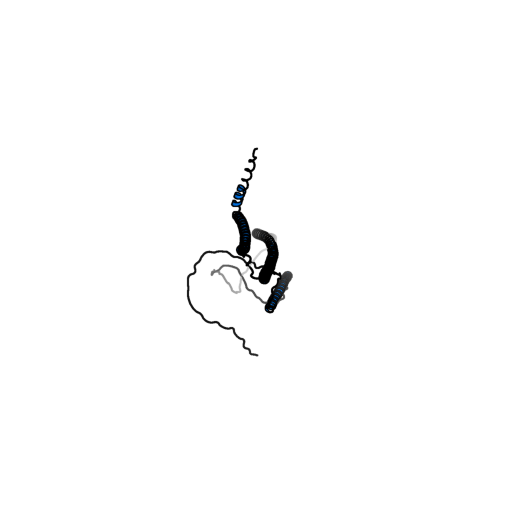810 C C . GLU A 1 351 ? 26.176 1.124 15.089 1.00 93.44 351 GLU A C 1
ATOM 2812 O O . GLU A 1 351 ? 25.949 0.637 16.197 1.00 93.44 351 GLU A O 1
ATOM 2817 N N . SER A 1 352 ? 25.469 2.156 14.615 1.00 92.75 352 SER A N 1
ATOM 2818 C CA . SER A 1 352 ? 24.378 2.792 15.362 1.00 92.75 352 SER A CA 1
ATOM 2819 C C . SER A 1 352 ? 23.228 1.816 15.647 1.00 92.75 352 SER A C 1
ATOM 2821 O O . SER A 1 352 ? 22.763 1.706 16.785 1.00 92.75 352 SER A O 1
ATOM 2823 N N . LYS A 1 353 ? 22.815 1.023 14.647 1.00 94.00 353 LYS A N 1
ATOM 2824 C CA . LYS A 1 353 ? 21.803 -0.032 14.835 1.00 94.00 353 LYS A CA 1
ATOM 2825 C C . LYS A 1 353 ? 22.283 -1.125 15.789 1.00 94.00 353 LYS A C 1
ATOM 2827 O O . LYS A 1 353 ? 21.512 -1.581 16.628 1.00 94.00 353 LYS A O 1
ATOM 2832 N N . LEU A 1 354 ? 23.549 -1.522 15.707 1.00 93.75 354 LEU A N 1
ATOM 2833 C CA . LEU A 1 354 ? 24.125 -2.547 16.574 1.00 93.75 354 LEU A CA 1
ATOM 2834 C C . LEU A 1 354 ? 24.253 -2.060 18.026 1.00 93.75 354 LEU A C 1
ATOM 2836 O O . LEU A 1 354 ? 23.991 -2.821 18.960 1.00 93.75 354 LEU A O 1
ATOM 2840 N N . ALA A 1 355 ? 24.572 -0.780 18.230 1.00 91.94 355 ALA A N 1
ATOM 2841 C CA . ALA A 1 355 ? 24.525 -0.129 19.535 1.00 91.94 355 ALA A CA 1
ATOM 2842 C C . ALA A 1 355 ? 23.092 -0.095 20.096 1.00 91.94 355 ALA A C 1
ATOM 2844 O O . ALA A 1 355 ? 22.880 -0.458 21.254 1.00 91.94 355 ALA A O 1
ATOM 2845 N N . ALA A 1 356 ? 22.097 0.242 19.268 1.00 90.19 356 ALA A N 1
ATOM 2846 C CA . ALA A 1 356 ? 20.687 0.204 19.658 1.00 90.19 356 ALA A CA 1
ATOM 2847 C C . ALA A 1 356 ? 20.228 -1.216 20.043 1.00 90.19 356 ALA A C 1
ATOM 2849 O O . ALA A 1 356 ? 19.588 -1.390 21.078 1.00 90.19 356 ALA A O 1
ATOM 2850 N N . CYS A 1 357 ? 20.620 -2.247 19.286 1.00 87.06 357 CYS A N 1
ATOM 2851 C CA . CYS A 1 357 ? 20.337 -3.646 19.624 1.00 87.06 357 CYS A CA 1
ATOM 2852 C C . CYS A 1 357 ? 21.005 -4.081 20.936 1.00 87.06 357 CYS A C 1
ATOM 2854 O O . CYS A 1 357 ? 20.379 -4.769 21.742 1.00 87.06 357 CYS A O 1
ATOM 2856 N N . ARG A 1 358 ? 22.252 -3.662 21.191 1.00 90.44 358 ARG A N 1
ATOM 2857 C CA . ARG A 1 358 ? 22.933 -3.919 22.472 1.00 90.44 358 ARG A CA 1
ATOM 2858 C C . ARG A 1 358 ? 22.211 -3.257 23.644 1.00 90.44 358 ARG A C 1
ATOM 2860 O O . ARG A 1 358 ? 22.066 -3.895 24.684 1.00 90.44 358 ARG A O 1
ATOM 2867 N N . ASN A 1 359 ? 21.737 -2.024 23.481 1.00 88.25 359 ASN A N 1
ATOM 2868 C CA . ASN A 1 359 ? 20.957 -1.332 24.510 1.00 88.25 359 ASN A CA 1
ATOM 2869 C C . ASN A 1 359 ? 19.600 -2.006 24.735 1.00 88.25 359 ASN A C 1
ATOM 2871 O O . ASN A 1 359 ? 19.230 -2.249 25.875 1.00 88.25 359 ASN A O 1
ATOM 2875 N N . PHE A 1 360 ? 18.913 -2.425 23.671 1.00 88.12 360 PHE A N 1
ATOM 2876 C CA . PHE A 1 360 ? 17.657 -3.169 23.776 1.00 88.12 360 PHE A CA 1
ATOM 2877 C C . PHE A 1 360 ? 17.824 -4.521 24.491 1.00 88.12 360 PHE A C 1
ATOM 2879 O O . PHE A 1 360 ? 16.992 -4.905 25.313 1.00 88.12 360 PHE A O 1
ATOM 2886 N N . ALA A 1 361 ? 18.921 -5.236 24.225 1.00 82.56 361 ALA A N 1
ATOM 2887 C CA . ALA A 1 361 ? 19.250 -6.483 24.913 1.00 82.56 361 ALA A CA 1
ATOM 2888 C C . ALA A 1 361 ? 19.574 -6.258 26.401 1.00 82.56 361 ALA A C 1
ATOM 2890 O O . ALA A 1 361 ? 19.130 -7.037 27.247 1.00 82.56 361 ALA A O 1
ATOM 2891 N N . LYS A 1 362 ? 20.297 -5.179 26.730 1.00 84.75 362 LYS A N 1
ATOM 2892 C CA . LYS A 1 362 ? 20.563 -4.769 28.118 1.00 84.75 362 LYS A CA 1
ATOM 2893 C C . LYS A 1 362 ? 19.279 -4.371 28.852 1.00 84.75 362 LYS A C 1
ATOM 2895 O O . LYS A 1 362 ? 19.077 -4.825 29.972 1.00 84.75 362 LYS A O 1
ATOM 2900 N N . ASP A 1 363 ? 18.383 -3.627 28.208 1.00 82.38 363 ASP A N 1
ATOM 2901 C CA . ASP A 1 363 ? 17.077 -3.251 28.764 1.00 82.38 363 ASP A CA 1
ATOM 2902 C C . ASP A 1 363 ? 16.181 -4.471 29.008 1.00 82.38 363 ASP A C 1
ATOM 2904 O O . ASP A 1 363 ? 15.512 -4.561 30.038 1.00 82.38 363 ASP A O 1
ATOM 2908 N N . GLN A 1 364 ? 16.186 -5.452 28.100 1.00 80.50 364 GLN A N 1
ATOM 2909 C CA . GLN A 1 364 ? 15.490 -6.720 28.323 1.00 80.50 364 GLN A CA 1
ATOM 2910 C C . GLN A 1 364 ? 16.087 -7.523 29.481 1.00 80.50 364 GLN A C 1
ATOM 2912 O O . GLN A 1 364 ? 15.335 -8.116 30.255 1.00 80.50 364 GLN A O 1
ATOM 2917 N N . ALA A 1 365 ? 17.415 -7.555 29.610 1.00 77.88 365 ALA A N 1
ATOM 2918 C CA . ALA A 1 365 ? 18.077 -8.228 30.720 1.00 77.88 365 ALA A CA 1
ATOM 2919 C C . ALA A 1 365 ? 17.747 -7.548 32.058 1.00 77.88 365 ALA A C 1
ATOM 2921 O O . ALA A 1 365 ? 17.365 -8.241 32.996 1.00 77.88 365 ALA A O 1
ATOM 2922 N N . ALA A 1 366 ? 17.779 -6.212 32.111 1.00 74.88 366 ALA A N 1
ATOM 2923 C CA . ALA A 1 366 ? 17.418 -5.430 33.292 1.00 74.88 366 ALA A CA 1
ATOM 2924 C C . ALA A 1 366 ? 15.954 -5.654 33.707 1.00 74.88 366 ALA A C 1
ATOM 2926 O O . ALA A 1 366 ? 15.664 -5.903 34.874 1.00 74.88 366 ALA A O 1
ATOM 2927 N N . ARG A 1 367 ? 15.012 -5.653 32.755 1.00 73.94 367 ARG A N 1
ATOM 2928 C CA . ARG A 1 367 ? 13.594 -5.941 33.044 1.00 73.94 367 ARG A CA 1
ATOM 2929 C C . ARG A 1 367 ? 13.375 -7.357 33.584 1.00 73.94 367 ARG A C 1
ATOM 2931 O O . ARG A 1 367 ? 12.490 -7.555 34.409 1.00 73.94 367 ARG A O 1
ATOM 2938 N N . LYS A 1 368 ? 14.178 -8.334 33.148 1.00 71.38 368 LYS A N 1
ATOM 2939 C CA . LYS A 1 368 ? 14.115 -9.719 33.642 1.00 71.38 368 LYS A CA 1
ATOM 2940 C C . LYS A 1 368 ? 14.698 -9.878 35.048 1.00 71.38 368 LYS A C 1
ATOM 2942 O O . LYS A 1 368 ? 14.174 -10.692 35.800 1.00 71.38 368 LYS A O 1
ATOM 2947 N N . THR A 1 369 ? 15.723 -9.112 35.427 1.00 66.38 369 THR A N 1
ATOM 2948 C CA . THR A 1 369 ? 16.229 -9.089 36.812 1.00 66.38 369 THR A CA 1
ATOM 2949 C C . THR A 1 369 ? 15.257 -8.392 37.763 1.00 66.38 369 THR A C 1
ATOM 2951 O O . THR A 1 369 ? 14.943 -8.961 38.802 1.00 66.38 369 THR A O 1
ATOM 2954 N N . PHE A 1 370 ? 14.665 -7.253 37.379 1.00 59.12 370 PHE A N 1
ATOM 2955 C CA . PHE A 1 370 ? 13.639 -6.584 38.200 1.00 59.12 370 PHE A CA 1
ATOM 2956 C C . PHE A 1 370 ? 12.359 -7.418 38.396 1.00 59.12 370 PHE A C 1
ATOM 2958 O O . PHE A 1 370 ? 11.692 -7.287 39.417 1.00 59.12 370 PHE A O 1
ATOM 2965 N N . ALA A 1 371 ? 12.019 -8.300 37.451 1.00 58.41 371 ALA A N 1
ATOM 2966 C CA . ALA A 1 371 ? 10.877 -9.208 37.580 1.00 58.41 371 ALA A CA 1
ATOM 2967 C C . ALA A 1 371 ? 11.147 -10.422 38.491 1.00 58.41 371 ALA A C 1
ATOM 2969 O O . ALA A 1 371 ? 10.197 -11.079 38.912 1.00 58.41 371 ALA A O 1
ATOM 2970 N N . LYS A 1 372 ? 12.415 -10.748 38.782 1.00 54.09 372 LYS A N 1
ATOM 2971 C CA . LYS A 1 372 ? 12.786 -11.944 39.555 1.00 54.09 372 LYS A CA 1
ATOM 2972 C C . LYS A 1 372 ? 12.944 -11.675 41.058 1.00 54.09 372 LYS A C 1
ATOM 2974 O O . LYS A 1 372 ? 12.757 -12.604 41.835 1.00 54.09 372 LYS A O 1
ATOM 2979 N N . ASP A 1 373 ? 13.199 -10.427 41.455 1.00 50.59 373 ASP A N 1
ATOM 2980 C CA . ASP A 1 373 ? 13.372 -10.038 42.867 1.00 50.59 373 ASP A CA 1
ATOM 2981 C C . ASP A 1 373 ? 12.064 -9.659 43.593 1.00 50.59 373 ASP A C 1
ATOM 2983 O O . ASP A 1 373 ? 12.042 -9.631 44.819 1.00 50.59 373 ASP A O 1
ATOM 2987 N N . ASN A 1 374 ? 10.946 -9.447 42.886 1.00 47.19 374 ASN A N 1
ATOM 2988 C CA . ASN A 1 374 ? 9.657 -9.060 43.492 1.00 47.19 374 ASN A CA 1
ATOM 2989 C C . ASN A 1 374 ? 8.584 -10.159 43.395 1.00 47.19 374 ASN A C 1
ATOM 2991 O O . ASN A 1 374 ? 7.464 -9.948 42.933 1.00 47.19 374 ASN A O 1
ATOM 2995 N N . GLY A 1 375 ? 8.931 -11.360 43.851 1.00 43.12 375 GLY A N 1
ATOM 2996 C CA . GLY A 1 375 ? 8.020 -12.499 43.929 1.00 43.12 375 GLY A CA 1
ATOM 2997 C C . GLY A 1 375 ? 7.385 -12.691 45.305 1.00 43.12 375 GLY A C 1
ATOM 2998 O O . GLY A 1 375 ? 7.524 -13.778 45.850 1.00 43.12 375 GLY A O 1
ATOM 2999 N N . THR A 1 376 ? 6.711 -11.695 45.897 1.00 44.53 376 THR A N 1
ATOM 3000 C CA . THR A 1 376 ? 5.766 -11.925 47.014 1.00 44.53 376 THR A CA 1
ATOM 3001 C C . THR A 1 376 ? 4.717 -10.802 47.121 1.00 44.53 376 THR A C 1
ATOM 3003 O O . THR A 1 376 ? 5.036 -9.680 47.490 1.00 44.53 376 THR A O 1
ATOM 3006 N N . LEU A 1 377 ? 3.458 -11.193 46.874 1.00 44.22 377 LEU A N 1
ATOM 3007 C CA . LEU A 1 377 ? 2.175 -10.584 47.267 1.00 44.22 377 LEU A CA 1
ATOM 3008 C C . LEU A 1 377 ? 1.673 -9.272 46.610 1.00 44.22 377 LEU A C 1
ATOM 3010 O O . LEU A 1 377 ? 2.375 -8.286 46.434 1.00 44.22 377 LEU A O 1
ATOM 3014 N N . ILE A 1 378 ? 0.340 -9.296 46.446 1.00 37.56 378 ILE A N 1
ATOM 3015 C CA . ILE A 1 378 ? -0.653 -8.211 46.329 1.00 37.56 378 ILE A CA 1
ATOM 3016 C C . ILE A 1 378 ? -1.160 -7.846 44.917 1.00 37.56 378 ILE A C 1
ATOM 3018 O O . ILE A 1 378 ? -0.573 -7.096 44.147 1.00 37.56 378 ILE A O 1
ATOM 3022 N N . ASN A 1 379 ? -2.366 -8.368 44.671 1.00 45.94 379 ASN A N 1
ATOM 3023 C CA . ASN A 1 379 ? -3.477 -7.844 43.876 1.00 45.94 379 ASN A CA 1
ATOM 3024 C C . ASN A 1 379 ? -3.566 -6.302 43.803 1.00 45.94 379 ASN A C 1
ATOM 3026 O O . ASN A 1 379 ? -3.779 -5.660 44.827 1.00 45.94 379 ASN A O 1
ATOM 3030 N N . SER A 1 380 ? -3.505 -5.712 42.606 1.00 36.09 380 SER A N 1
ATOM 3031 C CA . SER A 1 380 ? -4.311 -4.538 42.210 1.00 36.09 380 SER A CA 1
ATOM 3032 C C . SER A 1 380 ? -4.006 -4.091 40.774 1.00 36.09 380 SER A C 1
ATOM 3034 O O . SER A 1 380 ? -2.895 -4.215 40.266 1.00 36.09 380 SER A O 1
ATOM 3036 N N . ASN A 1 381 ? -5.051 -3.587 40.119 1.00 46.34 381 ASN A N 1
ATOM 3037 C CA . ASN A 1 381 ? -5.099 -3.057 38.760 1.00 46.34 381 ASN A CA 1
ATOM 3038 C C . ASN A 1 381 ? -3.938 -2.115 38.388 1.00 46.34 381 ASN A C 1
ATOM 3040 O O . ASN A 1 381 ? -3.751 -1.080 39.022 1.00 46.34 381 ASN A O 1
ATOM 3044 N N . ALA A 1 382 ? -3.277 -2.383 37.256 1.00 33.69 382 ALA A N 1
ATOM 3045 C CA . ALA A 1 382 ? -2.570 -1.364 36.480 1.00 33.69 382 ALA A CA 1
ATOM 3046 C C . ALA A 1 382 ? -2.503 -1.751 34.991 1.00 33.69 382 ALA A C 1
ATOM 3048 O O . ALA A 1 382 ? -1.696 -2.560 34.541 1.00 33.69 382 ALA A O 1
ATOM 3049 N N . THR A 1 383 ? -3.377 -1.119 34.218 1.00 48.12 383 THR A N 1
ATOM 3050 C CA . THR A 1 383 ? -3.375 -1.009 32.758 1.00 48.12 383 THR A CA 1
ATOM 3051 C C . THR A 1 383 ? -2.019 -0.558 32.202 1.00 48.12 383 THR A C 1
ATOM 3053 O O . THR A 1 383 ? -1.715 0.620 32.357 1.00 48.12 383 THR A O 1
ATOM 3056 N N . LYS A 1 384 ? -1.264 -1.417 31.490 1.00 35.19 384 LYS A N 1
ATOM 3057 C CA . LYS A 1 384 ? -0.353 -1.053 30.370 1.00 35.19 384 LYS A CA 1
ATOM 3058 C C . LYS A 1 384 ? -0.078 -2.274 29.474 1.00 35.19 384 LYS A C 1
ATOM 3060 O O . LYS A 1 384 ? 0.857 -3.030 29.714 1.00 35.19 384 LYS A O 1
ATOM 3065 N N . PHE A 1 385 ? -0.869 -2.447 28.415 1.00 30.69 385 PHE A N 1
ATOM 3066 C CA . PHE A 1 385 ? -0.520 -3.345 27.312 1.00 30.69 385 PHE A CA 1
ATOM 3067 C C . PHE A 1 385 ? 0.426 -2.627 26.342 1.00 30.69 385 PHE A C 1
ATOM 3069 O O . PHE A 1 385 ? 0.013 -1.732 25.608 1.00 30.69 385 PHE A O 1
ATOM 3076 N N . SER A 1 386 ? 1.691 -3.046 26.322 1.00 34.41 386 SER A N 1
ATOM 3077 C CA . SER A 1 386 ? 2.609 -2.815 25.205 1.00 34.41 386 SER A CA 1
ATOM 3078 C C . SER A 1 386 ? 2.521 -4.029 24.279 1.00 34.41 386 SER A C 1
ATOM 3080 O O . SER A 1 386 ? 3.177 -5.039 24.529 1.00 34.41 386 SER A O 1
ATOM 3082 N N . HIS A 1 387 ? 1.691 -3.971 23.235 1.00 33.12 387 HIS A N 1
ATOM 3083 C CA . HIS A 1 387 ? 1.642 -5.038 22.232 1.00 33.12 387 HIS A CA 1
ATOM 3084 C C . HIS A 1 387 ? 2.752 -4.855 21.192 1.00 33.12 387 HIS A C 1
ATOM 3086 O O . HIS A 1 387 ? 2.691 -3.991 20.323 1.00 33.12 387 HIS A O 1
ATOM 3092 N N . SER A 1 388 ? 3.764 -5.719 21.291 1.00 32.91 388 SER A N 1
ATOM 3093 C CA . SER A 1 388 ? 4.617 -6.127 20.176 1.00 32.91 388 SER A CA 1
ATOM 3094 C C . SER A 1 388 ? 3.766 -6.936 19.194 1.00 32.91 388 SER A C 1
ATOM 3096 O O . SER A 1 388 ? 3.224 -7.976 19.565 1.00 32.91 388 SER A O 1
ATOM 3098 N N . LEU A 1 389 ? 3.647 -6.460 17.955 1.00 32.66 389 LEU A N 1
ATOM 3099 C CA . LEU A 1 389 ? 2.974 -7.146 16.853 1.00 32.66 389 LEU A CA 1
ATOM 3100 C C . LEU A 1 389 ? 3.661 -8.493 16.571 1.00 32.66 389 LEU A C 1
ATOM 3102 O O . LEU A 1 389 ? 4.784 -8.522 16.073 1.00 32.66 389 LEU A O 1
ATOM 3106 N N . HIS A 1 390 ? 2.985 -9.606 16.861 1.00 31.27 390 HIS A N 1
ATOM 3107 C CA . HIS A 1 390 ? 3.339 -10.912 16.311 1.00 31.27 390 HIS A CA 1
ATOM 3108 C C . HIS A 1 390 ? 2.367 -11.217 15.170 1.00 31.27 390 HIS A C 1
ATOM 3110 O O . HIS A 1 390 ? 1.226 -11.617 15.388 1.00 31.27 390 HIS A O 1
ATOM 3116 N N . THR A 1 391 ? 2.828 -11.002 13.940 1.00 29.75 391 THR A N 1
ATOM 3117 C CA . THR A 1 391 ? 2.223 -11.597 12.747 1.00 29.75 391 THR A CA 1
ATOM 3118 C C . THR A 1 391 ? 2.373 -13.115 12.861 1.00 29.75 391 THR A C 1
ATOM 3120 O O . THR A 1 391 ? 3.476 -13.626 13.056 1.00 29.75 391 THR A O 1
ATOM 3123 N N . THR A 1 392 ? 1.267 -13.853 12.862 1.00 32.66 392 THR A N 1
ATOM 3124 C CA . THR A 1 392 ? 1.286 -15.309 12.697 1.00 32.66 392 THR A CA 1
ATOM 3125 C C . THR A 1 392 ? 0.810 -15.596 11.285 1.00 32.66 392 THR A C 1
ATOM 3127 O O . THR A 1 392 ? -0.356 -15.426 10.943 1.00 32.66 392 THR A O 1
ATOM 3130 N N . TYR A 1 393 ? 1.773 -15.961 10.445 1.00 27.94 393 TYR A N 1
ATOM 3131 C CA . TYR A 1 393 ? 1.557 -16.473 9.104 1.00 27.94 393 TYR A CA 1
ATOM 3132 C C . TYR A 1 393 ? 0.910 -17.859 9.248 1.00 27.94 393 TYR A C 1
ATOM 3134 O O . TYR A 1 393 ? 1.548 -18.791 9.735 1.00 27.94 393 TYR A O 1
ATOM 3142 N N . PHE A 1 394 ? -0.366 -17.991 8.888 1.00 29.00 394 PHE A N 1
ATOM 3143 C CA . PHE A 1 394 ? -0.981 -19.297 8.659 1.00 29.00 394 PHE A CA 1
ATOM 3144 C C . PHE A 1 394 ? -0.674 -19.699 7.217 1.00 29.00 394 PHE A C 1
ATOM 3146 O O . PHE A 1 394 ? -1.314 -19.214 6.288 1.00 29.00 394 PHE A O 1
ATOM 3153 N N . ASP A 1 395 ? 0.316 -20.571 7.038 1.00 27.81 395 ASP A N 1
ATOM 3154 C CA . ASP A 1 395 ? 0.506 -21.289 5.782 1.00 27.81 395 ASP A CA 1
ATOM 3155 C C . ASP A 1 395 ? -0.440 -22.496 5.776 1.00 27.81 395 ASP A C 1
ATOM 3157 O O . ASP A 1 395 ? -0.443 -23.326 6.690 1.00 27.81 395 ASP A O 1
ATOM 3161 N N . LYS A 1 396 ? -1.310 -22.552 4.771 1.00 34.91 396 LYS A N 1
ATOM 3162 C CA . LYS A 1 396 ? -2.206 -23.678 4.520 1.00 34.91 396 LYS A CA 1
ATOM 3163 C C . LYS A 1 396 ? -2.108 -24.013 3.040 1.00 34.91 396 LYS A C 1
ATOM 3165 O O . LYS A 1 396 ? -2.994 -23.698 2.252 1.00 34.91 396 LYS A O 1
ATOM 3170 N N . THR A 1 397 ? -1.010 -24.660 2.673 1.00 31.16 397 THR A N 1
ATOM 3171 C CA . THR A 1 397 ? -0.865 -25.343 1.390 1.00 31.16 397 THR A CA 1
ATOM 3172 C C . THR A 1 397 ? -0.765 -26.848 1.633 1.00 31.16 397 THR A C 1
ATOM 3174 O O . THR A 1 397 ? 0.262 -27.409 1.998 1.00 31.16 397 THR A O 1
ATOM 3177 N N . THR A 1 398 ? -1.903 -27.517 1.469 1.00 32.78 398 THR A N 1
ATOM 3178 C CA . THR A 1 398 ? -2.006 -28.965 1.286 1.00 32.78 398 THR A CA 1
ATOM 3179 C C . THR A 1 398 ? -1.433 -29.334 -0.078 1.00 32.78 398 THR A C 1
ATOM 3181 O O . THR A 1 398 ? -2.054 -29.044 -1.101 1.00 32.78 398 THR A O 1
ATOM 3184 N N . VAL A 1 399 ? -0.282 -30.001 -0.090 1.00 31.30 399 VAL A N 1
ATOM 3185 C CA . VAL A 1 399 ? 0.187 -30.799 -1.227 1.00 31.30 399 VAL A CA 1
ATOM 3186 C C . VAL A 1 399 ? 0.083 -32.275 -0.863 1.00 31.30 399 VAL A C 1
ATOM 3188 O O . VAL A 1 399 ? 0.585 -32.727 0.164 1.00 31.30 399 VAL A O 1
ATOM 3191 N N . ASN A 1 400 ? -0.656 -32.991 -1.704 1.00 32.84 400 ASN A N 1
ATOM 3192 C CA . ASN A 1 400 ? -0.919 -34.416 -1.620 1.00 32.84 400 ASN A CA 1
ATOM 3193 C C . ASN A 1 400 ? 0.345 -35.246 -1.877 1.00 32.84 400 ASN A C 1
ATOM 3195 O O . ASN A 1 400 ? 1.063 -34.979 -2.835 1.00 32.84 400 ASN A O 1
ATOM 3199 N N . GLY A 1 401 ? 0.471 -36.328 -1.105 1.00 29.62 401 GLY A N 1
ATOM 3200 C CA . GLY A 1 401 ? 0.944 -37.633 -1.570 1.00 29.62 401 GLY A CA 1
ATOM 3201 C C . GLY A 1 401 ? 2.453 -37.824 -1.678 1.00 29.62 401 GLY A C 1
ATOM 3202 O O . GLY A 1 401 ? 3.070 -37.310 -2.601 1.00 29.62 401 GLY A O 1
ATOM 3203 N N . LEU A 1 402 ? 3.012 -38.641 -0.779 1.00 31.42 402 LEU A N 1
ATOM 3204 C CA . LEU A 1 402 ? 3.739 -39.884 -1.089 1.00 31.42 402 LEU A CA 1
ATOM 3205 C C . LEU A 1 402 ? 4.089 -40.612 0.231 1.00 31.42 402 LEU A C 1
ATOM 3207 O O . LEU A 1 402 ? 4.450 -39.982 1.223 1.00 31.42 402 LEU A O 1
ATOM 3211 N N . ASP A 1 403 ? 3.890 -41.931 0.232 1.00 31.88 403 ASP A N 1
ATOM 3212 C CA . ASP A 1 403 ? 3.900 -42.859 1.374 1.00 31.88 403 ASP A CA 1
ATOM 3213 C C . ASP A 1 403 ? 5.200 -42.919 2.205 1.00 31.88 403 ASP A C 1
ATOM 3215 O O . ASP A 1 403 ? 6.296 -42.760 1.661 1.00 31.88 403 ASP A O 1
ATOM 3219 N N . PRO A 1 404 ? 5.118 -43.293 3.502 1.00 32.62 404 PRO A N 1
ATOM 3220 C CA . PRO A 1 404 ? 6.251 -43.781 4.271 1.00 32.62 404 PRO A CA 1
ATOM 3221 C C . PRO A 1 404 ? 6.336 -45.313 4.176 1.00 32.62 404 PRO A C 1
ATOM 3223 O O . PRO A 1 404 ? 5.369 -46.031 4.426 1.00 32.62 404 PRO A O 1
ATOM 3226 N N . SER A 1 405 ? 7.516 -45.851 3.878 1.00 27.00 405 SER A N 1
ATOM 3227 C CA . SER A 1 405 ? 7.806 -47.267 4.114 1.00 27.00 405 SER A CA 1
ATOM 3228 C C . SER A 1 405 ? 9.180 -47.435 4.744 1.00 27.00 405 SER A C 1
ATOM 3230 O O . SER A 1 405 ? 10.194 -47.066 4.164 1.00 27.00 405 SER A O 1
ATOM 3232 N N . SER A 1 406 ? 9.123 -47.972 5.965 1.00 31.19 406 SER A N 1
ATOM 3233 C CA . SER A 1 406 ? 10.069 -48.825 6.686 1.00 31.19 406 SER A CA 1
ATOM 3234 C C . SER A 1 406 ? 11.557 -48.705 6.378 1.00 31.19 406 SER A C 1
ATOM 3236 O O . SER A 1 406 ? 11.987 -49.065 5.293 1.00 31.19 406 SER A O 1
ATOM 3238 N N . LEU A 1 407 ? 12.349 -48.442 7.423 1.00 29.16 407 LEU A N 1
ATOM 3239 C CA . LEU A 1 407 ? 13.439 -49.342 7.814 1.00 29.16 407 LEU A CA 1
ATOM 3240 C C . LEU A 1 407 ? 13.847 -49.100 9.278 1.00 29.16 407 LEU A C 1
ATOM 3242 O O . LEU A 1 407 ? 14.285 -48.024 9.677 1.00 29.16 407 LEU A O 1
ATOM 3246 N N . THR A 1 408 ? 13.678 -50.153 10.067 1.00 32.78 408 THR A N 1
ATOM 3247 C CA . THR A 1 408 ? 14.199 -50.365 11.417 1.00 32.78 408 THR A CA 1
ATOM 3248 C C . THR A 1 408 ? 15.715 -50.561 11.365 1.00 32.78 408 THR A C 1
ATOM 3250 O O . THR A 1 408 ? 16.173 -51.390 10.586 1.00 32.78 408 THR A O 1
ATOM 3253 N N . SER A 1 409 ? 16.490 -49.911 12.238 1.00 29.72 409 SER A N 1
ATOM 3254 C CA . SER A 1 409 ? 17.704 -50.515 12.813 1.00 29.72 409 SER A CA 1
ATOM 3255 C C . SER A 1 409 ? 18.229 -49.701 13.994 1.00 29.72 409 SER A C 1
ATOM 3257 O O . SER A 1 409 ? 18.273 -48.476 13.977 1.00 29.72 409 SER A O 1
ATOM 3259 N N . MET A 1 410 ? 18.627 -50.438 15.020 1.00 33.91 410 MET A N 1
ATOM 3260 C CA . MET A 1 410 ? 19.116 -50.011 16.322 1.00 33.91 410 MET A CA 1
ATOM 3261 C C . MET A 1 410 ? 20.496 -49.342 16.237 1.00 33.91 410 MET A C 1
ATOM 3263 O O . MET A 1 410 ? 21.317 -49.760 15.426 1.00 33.91 410 MET A O 1
ATOM 3267 N N . ALA A 1 411 ? 20.777 -48.398 17.142 1.00 30.50 411 ALA A N 1
ATOM 3268 C CA . ALA A 1 411 ? 21.897 -48.466 18.095 1.00 30.50 411 ALA A CA 1
ATOM 3269 C C . ALA A 1 411 ? 22.081 -47.120 18.817 1.00 30.50 411 ALA A C 1
ATOM 3271 O O . ALA A 1 411 ? 22.284 -46.075 18.204 1.00 30.50 411 ALA A O 1
ATOM 3272 N N . ALA A 1 412 ? 22.045 -47.171 20.146 1.00 33.06 412 ALA A N 1
ATOM 3273 C CA . ALA A 1 412 ? 22.566 -46.130 21.015 1.00 33.06 412 ALA A CA 1
ATOM 3274 C C . ALA A 1 412 ? 24.092 -46.274 21.124 1.00 33.06 412 ALA A C 1
ATOM 3276 O O . ALA A 1 412 ? 24.576 -47.401 21.174 1.00 33.06 412 ALA A O 1
ATOM 3277 N N . SER A 1 413 ? 24.823 -45.153 21.196 1.00 32.03 413 SER A N 1
ATOM 3278 C CA . SER A 1 413 ? 25.830 -44.898 22.240 1.00 32.03 413 SER A CA 1
ATOM 3279 C C . SER A 1 413 ? 26.680 -43.645 21.982 1.00 32.03 413 SER A C 1
ATOM 3281 O O . SER A 1 413 ? 27.340 -43.513 20.959 1.00 32.03 413 SER A O 1
ATOM 3283 N N . ARG A 1 414 ? 26.780 -42.858 23.063 1.00 32.00 414 ARG A N 1
ATOM 3284 C CA . ARG A 1 414 ? 27.951 -42.111 23.562 1.00 32.00 414 ARG A CA 1
ATOM 3285 C C . ARG A 1 414 ? 28.081 -40.620 23.217 1.00 32.00 414 ARG A C 1
ATOM 3287 O O . ARG A 1 414 ? 28.468 -40.214 22.130 1.00 32.00 414 ARG A O 1
ATOM 3294 N N . ALA A 1 415 ? 27.852 -39.828 24.266 1.00 35.34 415 ALA A N 1
ATOM 3295 C CA . ALA A 1 415 ? 28.237 -38.433 24.418 1.00 35.34 415 ALA A CA 1
ATOM 3296 C C . ALA A 1 415 ? 29.762 -38.277 24.592 1.00 35.34 415 ALA A C 1
ATOM 3298 O O . ALA A 1 415 ? 30.406 -39.098 25.251 1.00 35.34 415 ALA A O 1
ATOM 3299 N N . VAL A 1 416 ? 30.312 -37.191 24.044 1.00 42.16 416 VAL A N 1
ATOM 3300 C CA . VAL A 1 416 ? 31.704 -36.742 24.217 1.00 42.16 416 VAL A CA 1
ATOM 3301 C C . VAL A 1 416 ? 31.681 -35.348 24.877 1.00 42.16 416 VAL A C 1
ATOM 3303 O O . VAL A 1 416 ? 30.918 -34.499 24.413 1.00 42.16 416 VAL A O 1
ATOM 3306 N N . PRO A 1 417 ? 32.449 -35.094 25.958 1.00 49.25 417 PRO A N 1
ATOM 3307 C CA . PRO A 1 417 ? 32.493 -33.802 26.656 1.00 49.25 417 PRO A CA 1
ATOM 3308 C C . PRO A 1 417 ? 33.549 -32.839 26.057 1.00 49.25 417 PRO A C 1
ATOM 3310 O O . PRO A 1 417 ? 34.393 -33.277 25.272 1.00 49.25 417 PRO A O 1
ATOM 3313 N N . PRO A 1 418 ? 33.520 -31.531 26.397 1.00 47.44 418 PRO A N 1
ATOM 3314 C CA . PRO A 1 418 ? 34.336 -30.506 25.741 1.00 47.44 418 PRO A CA 1
ATOM 3315 C C . PRO A 1 418 ? 35.787 -30.469 26.263 1.00 47.44 418 PRO A C 1
ATOM 3317 O O . PRO A 1 418 ? 36.034 -30.847 27.411 1.00 47.44 418 PRO A O 1
ATOM 3320 N N . PRO A 1 419 ? 36.755 -29.985 25.459 1.00 48.66 419 PRO A N 1
ATOM 3321 C CA . PRO A 1 419 ? 38.158 -29.956 25.850 1.00 48.66 419 PRO A CA 1
ATOM 3322 C C . PRO A 1 419 ? 38.455 -28.810 26.826 1.00 48.66 419 PRO A C 1
ATOM 3324 O O . PRO A 1 419 ? 38.239 -27.633 26.531 1.00 48.66 419 PRO A O 1
ATOM 3327 N N . GLY A 1 420 ? 38.974 -29.189 27.995 1.00 38.59 420 GLY A N 1
ATOM 3328 C CA . GLY A 1 420 ? 39.556 -28.294 28.985 1.00 38.59 420 GLY A CA 1
ATOM 3329 C C . GLY A 1 420 ? 40.923 -27.769 28.548 1.00 38.59 420 GLY A C 1
ATOM 3330 O O . GLY A 1 420 ? 41.719 -28.473 27.929 1.00 38.59 420 GLY A O 1
ATOM 3331 N N . MET A 1 421 ? 41.171 -26.510 28.890 1.00 44.44 421 MET A N 1
ATOM 3332 C CA . MET A 1 421 ? 42.450 -25.831 28.737 1.00 44.44 421 MET A CA 1
ATOM 3333 C C . MET A 1 421 ? 43.422 -26.287 29.827 1.00 44.44 421 MET A C 1
ATOM 3335 O O . MET A 1 421 ? 43.059 -26.296 31.004 1.00 44.44 421 MET A O 1
ATOM 3339 N N . LEU A 1 422 ? 44.664 -26.591 29.445 1.00 39.25 422 LEU A N 1
ATOM 3340 C CA . LEU A 1 422 ? 45.805 -26.618 30.359 1.00 39.25 422 LEU A CA 1
ATOM 3341 C C . LEU A 1 422 ? 46.931 -25.702 29.842 1.00 39.25 422 LEU A C 1
ATOM 3343 O O . LEU A 1 422 ? 47.071 -25.554 28.627 1.00 39.25 422 LEU A O 1
ATOM 3347 N N . PRO A 1 423 ? 47.698 -25.071 30.753 1.00 54.97 423 PRO A N 1
ATOM 3348 C CA . PRO A 1 423 ? 48.671 -24.020 30.453 1.00 54.97 423 PRO A CA 1
ATOM 3349 C C . PRO A 1 423 ? 50.120 -24.542 30.397 1.00 54.97 423 PRO A C 1
ATOM 3351 O O . PRO A 1 423 ? 50.372 -25.662 30.834 1.00 54.97 423 PRO A O 1
ATOM 3354 N N . LEU A 1 424 ? 51.037 -23.684 29.913 1.00 34.53 424 LEU A N 1
ATOM 3355 C CA . LEU A 1 424 ? 52.482 -23.509 30.232 1.00 34.53 424 LEU A CA 1
ATOM 3356 C C . LEU A 1 424 ? 53.205 -23.019 28.955 1.00 34.53 424 LEU A C 1
ATOM 3358 O O . LEU A 1 424 ? 53.235 -23.719 27.951 1.00 34.53 424 LEU A O 1
ATOM 3362 N N . SER A 1 425 ? 53.549 -21.730 28.864 1.00 40.62 425 SER A N 1
ATOM 3363 C CA . SER A 1 425 ? 54.833 -21.131 29.287 1.00 40.62 425 SER A CA 1
ATOM 3364 C C . SER A 1 425 ? 56.001 -21.450 28.345 1.00 40.62 425 SER A C 1
ATOM 3366 O O . SER A 1 425 ? 56.553 -22.540 28.436 1.00 40.62 425 SER A O 1
ATOM 3368 N N . VAL A 1 426 ? 56.383 -20.479 27.501 1.00 40.28 426 VAL A N 1
ATOM 3369 C CA . VAL A 1 426 ? 57.634 -19.680 27.552 1.00 40.28 426 VAL A CA 1
ATOM 3370 C C . VAL A 1 426 ? 57.324 -18.309 26.960 1.00 40.28 426 VAL A C 1
ATOM 3372 O O . VAL A 1 426 ? 56.594 -18.280 25.943 1.00 40.28 426 VAL A O 1
#

pLDDT: mean 70.95, std 26.01, range [27.0, 98.88]

InterPro domains:
  IPR006964 NUDE domain [PF04880] (221-391)
  IPR033494 NUDE family [PTHR10921] (87-410)

Secondary structure (DSSP, 8-state):
------S-SSSSSHHHHHHHHHHHH-HHHHHHHHHHHHHHHHHHHHHHHHHHHHHHHHHHHHHHHHHHHHHHHHHHHHS----S--------PPPSSHHHHHHHHHHHHHHHHHHHHHHHHHHHHHHHHHHHHHHHHHHHHHHHHHHHHHHHHHHHHHHHHHHHHHHHHHHHHHHHHHHHHHHHHHHHHHHHHHHHHHHHHHHHHHHHHHHHHHHHHHHHHHHHHHHHHHHHHHHHHHHHHHHHHHHHHHHHHHHHHHHHHHHHHHHHHHHHHTTS-----------------------------------------------------HHHHHHHHHHHHHHHHHHHHHHHHHHHHHHHHHHHHHHHHHTTS--S----------------------------------------PPPPP-----

Sequence (426 aa):
MKTPQKECRGQLLQPLTHIKYAHGLFPDVFNHFLKRVMLVHKDHRVYELTRKEEQASCEVSSLQKGRKMEKVLKHGLENQEPGCSDMDKEMIPKFASKDEEVDYWKSQALKYKKSCQDAQEELQEFQEGSRELEAELEAQLGQAEHRLRDLQSENERVKNEVANLKEKLEQQYSQSYKQISMLEDDLGQTRSIKEQLHKYVRELEQANDDLERAKRATIVSLEDFEGRLNQAIERNAFLESELDEKESLLVSVQRLKDEARDLRQELAVRERTTDRMSAPSSPTLDIDKMDSAVQASLSLPATPVGKNMEHPFITSKALTNGVGNSSLTPSARISALNIVGDLLRKVGALESKLAACRNFAKDQAARKTFAKDNGTLINSNATKFSHSLHTTYFDKTTVNGLDPSSLTSMAASRAVPPPGMLPLSV

Foldseek 3Di:
DDDPPDDDPPPPPVVVVVLVVVCVPCVPVSVVVVVVVVVVVVVVVVVVVVVVVVVVVVVVVVVVVVVVVVVVVCCVVVVVDVPPPDPPPPDQDDDPDPVRSVVVVVVVVVVVVVVVVVVVVVVVVVVVVVVVVVVVVVVVVVVVVVVVVVVVVVVVVVVVVVVVVVVVVVVVVVVVVVVVVVVVVVVVVVVVVVVVVVVVVVVVVVVVVVVVVVVVVVVVVVVVVVVVVVVVVVVVVVVVVVVVVVVVVVVVVVVVVVVVVVVVVVVVVCVVCVVDDDDDDDDDDDDDDDDDDDDDDDDDDDDDDDDDDDDDDDDDDDDDDDPDDPPDDPVSVVVVVVVVVVVVVVVVVVVVVVVVVVVVVVVVVVVVVVVVPPPDDDDDDDDDDPDDDDDDDDDDDDDDDDDDDDDDDDDDDDDDDDDDDDDDDD